Protein AF-A0A370U4N3-F1 (afdb_monomer_lite)

Sequence (397 aa):
MLLFLSELSDEEINVVSDYWQIDDANGDFAYPIGNVSKKHGYTPTRLSNLLSSAPKVGIYELDRCCPSCSNAITFSSRSELKKYINLAPKSLCEECISTILKVCEEEANKKIEALLNDLRDNVDLQEVPYHLKVCLYLLLTKFKEEGAKEYDSKRPVLSGSSWIEDKIYSELCSSLLLINLHEIKTKKLKFYDEFIPRDVDLDLDYLILNGYLSKPKYCESKYKDLFYLKSNSLELFLSQLSNLVYDRKLSIDDIKELKLFISDILVRRLRYIIVSYLERLNIPYDDNKKLNFKIVDMIEKYSLHRCCWLVFKTLKRLEVFLKDKDIPKYKLKHMFLKILNAIEKEKTPKGECDPEIKYESYFEKFICMRLLEKEILNFNYLSLKEIMAVVANKTTG

Structure (mmCIF, N/CA/C/O backbone):
data_AF-A0A370U4N3-F1
#
_entry.id   AF-A0A370U4N3-F1
#
loop_
_atom_site.group_PDB
_atom_site.id
_atom_site.type_symbol
_atom_site.label_atom_id
_atom_site.label_alt_id
_atom_site.label_comp_id
_atom_site.label_asym_id
_atom_site.label_entity_id
_atom_site.label_seq_id
_atom_site.pdbx_PDB_ins_code
_atom_site.Cartn_x
_atom_site.Cartn_y
_atom_site.Cartn_z
_atom_site.occupancy
_atom_site.B_iso_or_equiv
_atom_site.auth_seq_id
_atom_site.auth_comp_id
_atom_site.auth_asym_id
_atom_site.auth_atom_id
_atom_site.pdbx_PDB_model_num
ATOM 1 N N . MET A 1 1 ? 34.048 -8.940 -40.358 1.00 61.62 1 MET A N 1
ATOM 2 C CA . MET A 1 1 ? 35.456 -8.627 -39.981 1.00 61.62 1 MET A CA 1
ATOM 3 C C . MET A 1 1 ? 35.550 -8.388 -38.475 1.00 61.62 1 MET A C 1
ATOM 5 O O . MET A 1 1 ? 34.675 -7.716 -37.942 1.00 61.62 1 MET A O 1
ATOM 9 N N . LEU A 1 2 ? 36.554 -8.934 -37.777 1.00 68.25 2 LEU A N 1
ATOM 10 C CA . LEU A 1 2 ? 36.750 -8.680 -36.339 1.00 68.25 2 LEU A CA 1
ATOM 11 C C . LEU A 1 2 ? 37.484 -7.348 -36.127 1.00 68.25 2 LEU A C 1
ATOM 13 O O . LEU A 1 2 ? 38.441 -7.051 -36.836 1.00 68.25 2 LEU A O 1
ATOM 17 N N . LEU A 1 3 ? 37.034 -6.559 -35.154 1.00 68.88 3 LEU A N 1
ATOM 18 C CA . LEU A 1 3 ? 37.698 -5.340 -34.700 1.00 68.88 3 LEU A CA 1
ATOM 19 C C . LEU A 1 3 ? 38.358 -5.585 -33.349 1.00 68.88 3 LEU A C 1
ATOM 21 O O . LEU A 1 3 ? 37.695 -5.997 -32.394 1.00 68.88 3 LEU A O 1
ATOM 25 N N . PHE A 1 4 ? 39.646 -5.266 -33.267 1.00 72.81 4 PHE A N 1
ATOM 26 C CA . PHE A 1 4 ? 40.416 -5.292 -32.030 1.00 72.81 4 PHE A CA 1
ATOM 27 C C . PHE A 1 4 ? 40.518 -3.864 -31.485 1.00 72.81 4 PHE A C 1
ATOM 29 O O . PHE A 1 4 ? 41.023 -2.976 -32.162 1.00 72.81 4 PHE A O 1
ATOM 36 N N . LEU A 1 5 ? 39.996 -3.630 -30.278 1.00 65.88 5 LEU A N 1
ATOM 37 C CA . LEU A 1 5 ? 39.940 -2.302 -29.643 1.00 65.88 5 LEU A CA 1
ATOM 38 C C . LEU A 1 5 ? 41.138 -1.980 -28.725 1.00 65.88 5 LEU A C 1
ATOM 40 O O . LEU A 1 5 ? 41.105 -1.009 -27.974 1.00 65.88 5 LEU A O 1
ATOM 44 N N . SER A 1 6 ? 42.190 -2.792 -28.759 1.00 71.00 6 SER A N 1
ATOM 45 C CA . SER A 1 6 ? 43.467 -2.587 -28.071 1.00 71.00 6 SER A CA 1
ATOM 46 C C . SER A 1 6 ? 44.590 -2.885 -29.043 1.00 71.00 6 SER A C 1
ATOM 48 O O . SER A 1 6 ? 44.421 -3.673 -29.976 1.00 71.00 6 SER A O 1
ATOM 50 N N . GLU A 1 7 ? 45.739 -2.273 -28.787 1.00 74.12 7 GLU A N 1
ATOM 51 C CA . GLU A 1 7 ? 46.965 -2.539 -29.524 1.00 74.12 7 GLU A CA 1
ATOM 52 C C . GLU A 1 7 ? 47.408 -3.986 -29.274 1.00 74.12 7 GLU A C 1
ATOM 54 O O . GLU A 1 7 ? 47.669 -4.384 -28.140 1.00 74.12 7 GLU A O 1
ATOM 59 N N . LEU A 1 8 ? 47.441 -4.775 -30.346 1.00 80.56 8 LEU A N 1
ATOM 60 C CA . LEU A 1 8 ? 47.917 -6.154 -30.369 1.00 80.56 8 LEU A CA 1
ATOM 61 C C . LEU A 1 8 ? 49.038 -6.245 -31.404 1.00 80.56 8 LEU A C 1
ATOM 63 O O . LEU A 1 8 ? 48.966 -5.606 -32.455 1.00 80.56 8 LEU A O 1
ATOM 67 N N . SER A 1 9 ? 50.059 -7.049 -31.121 1.00 84.62 9 SER A N 1
ATOM 68 C CA . SER A 1 9 ? 51.061 -7.422 -32.126 1.00 84.62 9 SER A CA 1
ATOM 69 C C . SER A 1 9 ? 50.455 -8.320 -33.212 1.00 84.62 9 SER A C 1
ATOM 71 O O . SER A 1 9 ? 49.442 -8.982 -32.986 1.00 84.62 9 SER A O 1
ATOM 73 N N . ASP A 1 10 ? 51.097 -8.410 -34.380 1.00 81.88 10 ASP A N 1
ATOM 74 C CA . ASP A 1 10 ? 50.630 -9.263 -35.488 1.00 81.88 10 ASP A CA 1
ATOM 75 C C . ASP A 1 10 ? 50.464 -10.739 -35.074 1.00 81.88 10 ASP A C 1
ATOM 77 O O . ASP A 1 10 ? 49.532 -11.423 -35.501 1.00 81.88 10 ASP A O 1
ATOM 81 N N . GLU A 1 11 ? 51.339 -11.239 -34.197 1.00 82.31 11 GLU A N 1
ATOM 82 C CA . GLU A 1 11 ? 51.240 -12.594 -33.641 1.00 82.31 11 GLU A CA 1
ATOM 83 C C . GLU A 1 11 ? 49.998 -12.753 -32.751 1.00 82.31 11 GLU A C 1
ATOM 85 O O . GLU A 1 11 ? 49.256 -13.731 -32.870 1.00 82.31 11 GLU A O 1
ATOM 90 N N . GLU A 1 12 ? 49.722 -11.768 -31.896 1.00 84.12 12 GLU A N 1
ATOM 91 C CA . GLU A 1 12 ? 48.552 -11.767 -31.017 1.00 84.12 12 GLU A CA 1
ATOM 92 C C . GLU A 1 12 ? 47.247 -11.613 -31.802 1.00 84.12 12 GLU A C 1
ATOM 94 O O . GLU A 1 12 ? 46.267 -12.284 -31.480 1.00 84.12 12 GLU A O 1
ATOM 99 N N . ILE A 1 13 ? 47.236 -10.807 -32.870 1.00 82.94 13 ILE A N 1
ATOM 100 C CA . ILE A 1 13 ? 46.085 -10.663 -33.771 1.00 82.94 13 ILE A CA 1
ATOM 101 C C . ILE A 1 13 ? 45.703 -12.018 -34.368 1.00 82.94 13 ILE A C 1
ATOM 103 O O . ILE A 1 13 ? 44.521 -12.363 -34.380 1.00 82.94 13 ILE A O 1
ATOM 107 N N . ASN A 1 14 ? 46.673 -12.818 -34.816 1.00 85.00 14 ASN A N 1
ATOM 108 C CA . ASN A 1 14 ? 46.410 -14.143 -35.385 1.00 85.00 14 ASN A CA 1
ATOM 109 C C . ASN A 1 14 ? 45.827 -15.115 -34.348 1.00 85.00 14 ASN A C 1
ATOM 111 O O . ASN A 1 14 ? 44.855 -15.823 -34.626 1.00 85.00 14 ASN A O 1
ATOM 115 N N . VAL A 1 15 ? 46.380 -15.113 -33.131 1.00 86.94 15 VAL A N 1
ATOM 116 C CA . VAL A 1 15 ? 45.912 -15.963 -32.024 1.00 86.94 15 VAL A CA 1
ATOM 117 C C . VAL A 1 15 ? 44.484 -15.593 -31.617 1.00 86.94 15 VAL A C 1
ATOM 119 O O . VAL A 1 15 ? 43.627 -16.467 -31.464 1.00 86.94 15 VAL A O 1
ATOM 122 N N . VAL A 1 16 ? 44.214 -14.296 -31.452 1.00 85.06 16 VAL A N 1
ATOM 123 C CA . VAL A 1 16 ? 42.899 -13.780 -31.056 1.00 85.06 16 VAL A CA 1
ATOM 124 C C . VAL A 1 16 ? 41.886 -13.973 -32.193 1.00 85.06 16 VAL A C 1
ATOM 126 O O . VAL A 1 16 ? 40.759 -14.382 -31.923 1.00 85.06 16 VAL A O 1
ATOM 129 N N . SER A 1 17 ? 42.273 -13.794 -33.459 1.00 84.19 17 SER A N 1
ATOM 130 C CA . SER A 1 17 ? 41.400 -14.040 -34.620 1.00 84.19 17 SER A CA 1
ATOM 131 C C . SER A 1 17 ? 40.931 -15.492 -34.693 1.00 84.19 17 SER A C 1
ATOM 133 O O . SER A 1 17 ? 39.730 -15.738 -34.779 1.00 84.19 17 SER A O 1
ATOM 135 N N . ASP A 1 18 ? 41.845 -16.460 -34.565 1.00 85.88 18 ASP A N 1
ATOM 136 C CA . ASP A 1 18 ? 41.484 -17.883 -34.502 1.00 85.88 18 ASP A CA 1
ATOM 137 C C . ASP A 1 18 ? 40.620 -18.196 -33.272 1.00 85.88 18 ASP A C 1
ATOM 139 O O . ASP A 1 18 ? 39.724 -19.041 -33.315 1.00 85.88 18 ASP A O 1
ATOM 143 N N . TYR A 1 19 ? 40.858 -17.508 -32.151 1.00 86.12 19 TYR A N 1
ATOM 144 C CA . TYR A 1 19 ? 40.015 -17.650 -30.971 1.00 86.12 19 TYR A CA 1
ATOM 145 C C . TYR A 1 19 ? 38.609 -17.054 -31.161 1.00 86.12 19 TYR A C 1
ATOM 147 O O . TYR A 1 19 ? 37.674 -17.528 -30.531 1.00 86.12 19 TYR A O 1
ATOM 155 N N . TRP A 1 20 ? 38.384 -16.060 -32.003 1.00 83.50 20 TRP A N 1
ATOM 156 C CA . TRP A 1 20 ? 37.038 -15.501 -32.194 1.00 83.50 20 TRP A CA 1
ATOM 157 C C . TRP A 1 20 ? 36.358 -15.967 -33.482 1.00 83.50 20 TRP A C 1
ATOM 159 O O . TRP A 1 20 ? 35.210 -15.602 -33.724 1.00 83.50 20 TRP A O 1
ATOM 169 N N . GLN A 1 21 ? 37.026 -16.812 -34.270 1.00 85.38 21 GLN A N 1
ATOM 170 C CA . GLN A 1 21 ? 36.494 -17.333 -35.520 1.00 85.38 21 GLN A CA 1
ATOM 171 C C . GLN A 1 21 ? 35.239 -18.186 -35.299 1.00 85.38 21 GLN A C 1
ATOM 173 O O . GLN A 1 21 ? 35.219 -19.109 -34.478 1.00 85.38 21 GLN A O 1
ATOM 178 N N . ILE A 1 22 ? 34.208 -17.884 -36.082 1.00 80.12 22 ILE A N 1
ATOM 179 C CA . ILE A 1 22 ? 32.939 -18.609 -36.134 1.00 80.12 22 ILE A CA 1
ATOM 180 C C . ILE A 1 22 ? 32.950 -19.488 -37.387 1.00 80.12 22 ILE A C 1
ATOM 182 O O . ILE A 1 22 ? 33.428 -19.072 -38.440 1.00 80.12 22 ILE A O 1
ATOM 186 N N . ASP A 1 23 ? 32.467 -20.715 -37.246 1.00 81.62 23 ASP A N 1
ATOM 187 C CA . ASP A 1 23 ? 32.160 -21.622 -38.342 1.00 81.62 23 ASP A CA 1
ATOM 188 C C . ASP A 1 23 ? 30.733 -21.344 -38.826 1.00 81.62 23 ASP A C 1
ATOM 190 O O . ASP A 1 23 ? 29.752 -21.700 -38.162 1.00 81.62 23 ASP A O 1
ATOM 194 N N . ASP A 1 24 ? 30.624 -20.702 -39.988 1.00 70.12 24 ASP A N 1
ATOM 195 C CA . ASP A 1 24 ? 29.347 -20.307 -40.587 1.00 70.12 24 ASP A CA 1
ATOM 196 C C . ASP A 1 24 ? 28.431 -21.504 -40.903 1.00 70.12 24 ASP A C 1
ATOM 198 O O . ASP A 1 24 ? 27.217 -21.330 -40.989 1.00 70.12 24 ASP A O 1
ATOM 202 N N . ALA A 1 25 ? 28.970 -22.725 -41.037 1.00 74.50 25 ALA A N 1
ATOM 203 C CA . ALA A 1 25 ? 28.167 -23.918 -41.312 1.00 74.50 25 ALA A CA 1
ATOM 204 C C . ALA A 1 25 ? 27.385 -24.409 -40.082 1.00 74.50 25 ALA A C 1
ATOM 206 O O . ALA A 1 25 ? 26.299 -24.969 -40.222 1.00 74.50 25 ALA A O 1
ATOM 207 N N . ASN A 1 26 ? 27.935 -24.197 -38.882 1.00 76.25 26 ASN A N 1
ATOM 208 C CA . ASN A 1 26 ? 27.411 -24.748 -37.629 1.00 76.25 26 ASN A CA 1
ATOM 209 C C . ASN A 1 26 ? 26.977 -23.668 -36.621 1.00 76.25 26 ASN A C 1
ATOM 211 O O . ASN A 1 26 ? 26.389 -23.998 -35.591 1.00 76.25 26 ASN A O 1
ATOM 215 N N . GLY A 1 27 ? 27.270 -22.389 -36.891 1.00 70.25 27 GLY A N 1
ATOM 216 C CA . GLY A 1 27 ? 26.940 -21.266 -36.007 1.00 70.25 27 GLY A CA 1
ATOM 217 C C . GLY A 1 27 ? 27.689 -21.289 -34.668 1.00 70.25 27 GLY A C 1
ATOM 218 O O . GLY A 1 27 ? 27.223 -20.712 -33.685 1.00 70.25 27 GLY A O 1
ATOM 219 N N . ASP A 1 28 ? 28.832 -21.977 -34.601 1.00 80.44 28 ASP A N 1
ATOM 220 C CA . ASP A 1 28 ? 29.646 -22.121 -33.388 1.00 80.44 28 ASP A CA 1
ATOM 221 C C . ASP A 1 28 ? 31.098 -21.706 -33.636 1.00 80.44 28 ASP A C 1
ATOM 223 O O . ASP A 1 28 ? 31.507 -21.460 -34.765 1.00 80.44 28 ASP A O 1
ATOM 227 N N . PHE A 1 29 ? 31.904 -21.613 -32.583 1.00 85.38 29 PHE A N 1
ATOM 228 C CA . PHE A 1 29 ? 33.314 -21.255 -32.720 1.00 85.38 29 PHE A CA 1
ATOM 229 C C . PHE A 1 29 ? 34.104 -22.357 -33.427 1.00 85.38 29 PHE A C 1
ATOM 231 O O . PHE A 1 29 ? 34.101 -23.506 -32.984 1.00 85.38 29 PHE A O 1
ATOM 238 N N . ALA A 1 30 ? 34.859 -21.981 -34.461 1.00 86.06 30 ALA A N 1
ATOM 239 C CA . ALA A 1 30 ? 35.628 -22.908 -35.292 1.00 86.06 30 ALA A CA 1
ATOM 240 C C . ALA A 1 30 ? 36.674 -23.700 -34.487 1.00 86.06 30 ALA A C 1
ATOM 242 O O . ALA A 1 30 ? 36.975 -24.853 -34.801 1.00 86.06 30 ALA A O 1
ATOM 243 N N . TYR A 1 31 ? 37.212 -23.101 -33.416 1.00 86.06 31 TYR A N 1
ATOM 244 C CA . TYR A 1 31 ? 38.231 -23.732 -32.580 1.00 86.06 31 TYR A CA 1
ATOM 245 C C . TYR A 1 31 ? 37.918 -23.634 -31.081 1.00 86.06 31 TYR A C 1
ATOM 247 O O . TYR A 1 31 ? 37.642 -22.543 -30.569 1.00 86.06 31 TYR A O 1
ATOM 255 N N . PRO A 1 32 ? 38.047 -24.728 -30.307 1.00 85.44 32 PRO A N 1
ATOM 256 C CA . PRO A 1 32 ? 38.106 -24.654 -28.851 1.00 85.44 32 PRO A CA 1
ATOM 257 C C . PRO A 1 32 ? 39.436 -24.039 -28.387 1.00 85.44 32 PRO A C 1
ATOM 259 O O . PRO A 1 32 ? 40.455 -24.137 -29.074 1.00 85.44 32 PRO A O 1
ATOM 262 N N . ILE A 1 33 ? 39.458 -23.468 -27.177 1.00 84.19 33 ILE A N 1
ATOM 263 C CA . ILE A 1 33 ? 40.640 -22.781 -26.617 1.00 84.19 33 ILE A CA 1
ATOM 264 C C . ILE A 1 33 ? 41.907 -23.657 -26.613 1.00 84.19 33 ILE A C 1
ATOM 266 O O . ILE A 1 33 ? 43.003 -23.178 -26.899 1.00 84.19 33 ILE A O 1
ATOM 270 N N . GLY A 1 34 ? 41.757 -24.964 -26.369 1.00 83.75 34 GLY A N 1
ATOM 271 C CA . GLY A 1 34 ? 42.868 -25.918 -26.381 1.00 83.75 34 GLY A CA 1
ATOM 272 C C . GLY A 1 34 ? 43.484 -26.132 -27.767 1.00 83.75 34 GLY A C 1
ATOM 273 O O . GLY A 1 34 ? 44.684 -26.379 -27.866 1.00 83.75 34 GLY A O 1
ATOM 274 N N . ASN A 1 35 ? 42.699 -25.994 -28.838 1.00 88.19 35 ASN A N 1
ATOM 275 C CA . ASN A 1 35 ? 43.209 -26.111 -30.205 1.00 88.19 35 ASN A CA 1
ATOM 276 C C . ASN A 1 35 ? 43.941 -24.837 -30.628 1.00 88.19 35 ASN A C 1
ATOM 278 O O . ASN A 1 35 ? 44.992 -24.936 -31.252 1.00 88.19 35 ASN A O 1
ATOM 282 N N . VAL A 1 36 ? 43.450 -23.664 -30.218 1.00 88.12 36 VAL A N 1
ATOM 283 C CA . VAL A 1 36 ? 44.140 -22.380 -30.436 1.00 88.12 36 VAL A CA 1
ATOM 284 C C . VAL A 1 36 ? 45.500 -22.374 -29.728 1.00 88.12 36 VAL A C 1
ATOM 286 O O . VAL A 1 36 ? 46.516 -22.064 -30.344 1.00 88.12 36 VAL A O 1
ATOM 289 N N . SER A 1 37 ? 45.538 -22.808 -28.462 1.00 86.88 37 SER A N 1
ATOM 290 C CA . SER A 1 37 ? 46.775 -22.943 -27.676 1.00 86.88 37 SER A CA 1
ATOM 291 C C . SER A 1 37 ? 47.803 -23.848 -28.363 1.00 86.88 37 SER A C 1
ATOM 293 O O . SER A 1 37 ? 48.967 -23.467 -28.476 1.00 86.88 37 SER A O 1
ATOM 295 N N . LYS A 1 38 ? 47.379 -25.008 -28.883 1.00 87.81 38 LYS A N 1
ATOM 296 C CA . LYS A 1 38 ? 48.261 -25.931 -29.615 1.00 87.81 38 LYS A CA 1
ATOM 297 C C . LYS A 1 38 ? 48.735 -25.366 -30.954 1.00 87.81 38 LYS A C 1
ATOM 299 O O . LYS A 1 38 ? 49.909 -25.513 -31.273 1.00 87.81 38 LYS A O 1
ATOM 304 N N . LYS A 1 39 ? 47.840 -24.731 -31.719 1.00 88.69 39 LYS A N 1
ATOM 305 C CA . LYS A 1 39 ? 48.126 -24.182 -33.055 1.00 88.69 39 LYS A CA 1
ATOM 306 C C . LYS A 1 39 ? 49.187 -23.082 -33.007 1.00 88.69 39 LYS A C 1
ATOM 308 O O . LYS A 1 39 ? 50.064 -23.060 -33.860 1.00 88.69 39 LYS A O 1
ATOM 313 N N . HIS A 1 40 ? 49.131 -22.225 -31.988 1.00 88.12 40 HIS A N 1
ATOM 314 C CA . HIS A 1 40 ? 50.031 -21.074 -31.840 1.00 88.12 40 HIS A CA 1
ATOM 315 C C . HIS A 1 40 ? 51.150 -21.275 -30.812 1.00 88.12 40 HIS A C 1
ATOM 317 O O . HIS A 1 40 ? 51.895 -20.346 -30.522 1.00 88.12 40 HIS A O 1
ATOM 323 N N . GLY A 1 41 ? 51.269 -22.463 -30.211 1.00 86.06 41 GLY A N 1
ATOM 324 C CA . GLY A 1 41 ? 52.308 -22.745 -29.213 1.00 86.06 41 GLY A CA 1
ATOM 325 C C . GLY A 1 41 ? 52.173 -21.953 -27.902 1.00 86.06 41 GLY A C 1
ATOM 326 O O . GLY A 1 41 ? 53.157 -21.767 -27.187 1.00 86.06 41 GLY A O 1
ATOM 327 N N . TYR A 1 42 ? 50.971 -21.485 -27.559 1.00 85.38 42 TYR A N 1
ATOM 328 C CA . TYR A 1 42 ? 50.720 -20.772 -26.304 1.00 85.38 42 TYR A CA 1
ATOM 329 C C . TYR A 1 42 ? 50.517 -21.748 -25.148 1.00 85.38 42 TYR A C 1
ATOM 331 O O . TYR A 1 42 ? 49.773 -22.722 -25.266 1.00 85.38 42 TYR A O 1
ATOM 339 N N . THR A 1 43 ? 51.077 -21.441 -23.976 1.00 85.75 43 THR A N 1
ATOM 340 C CA . THR A 1 43 ? 50.664 -22.117 -22.740 1.00 85.75 43 THR A CA 1
ATOM 341 C C . THR A 1 43 ? 49.245 -21.678 -22.349 1.00 85.75 43 THR A C 1
ATOM 343 O O . THR A 1 43 ? 48.869 -20.533 -22.622 1.00 85.75 43 THR A O 1
ATOM 346 N N . PRO A 1 44 ? 48.451 -22.530 -21.669 1.00 81.38 44 PRO A N 1
ATOM 347 C CA . PRO A 1 44 ? 47.096 -22.170 -21.243 1.00 81.38 44 PRO A CA 1
ATOM 348 C C . PRO A 1 44 ? 47.038 -20.869 -20.432 1.00 81.38 44 PRO A C 1
ATOM 350 O O . PRO A 1 44 ? 46.165 -20.038 -20.660 1.00 81.38 44 PRO A O 1
ATOM 353 N N . THR A 1 45 ? 48.006 -20.648 -19.539 1.00 82.19 45 THR A N 1
ATOM 354 C CA . THR A 1 45 ? 48.102 -19.429 -18.722 1.00 82.19 45 THR A CA 1
ATOM 355 C C . THR A 1 45 ? 48.404 -18.193 -19.567 1.00 82.19 45 THR A C 1
ATOM 357 O O . THR A 1 45 ? 47.781 -17.155 -19.374 1.00 82.19 45 THR A O 1
ATOM 360 N N . ARG A 1 46 ? 49.323 -18.296 -20.538 1.00 82.69 46 ARG A N 1
ATOM 361 C CA . ARG A 1 46 ? 49.674 -17.175 -21.421 1.00 82.69 46 ARG A CA 1
ATOM 362 C C . ARG A 1 46 ? 48.518 -16.815 -22.350 1.00 82.69 46 ARG A C 1
ATOM 364 O O . ARG A 1 46 ? 48.263 -15.635 -22.551 1.00 82.69 46 ARG A O 1
ATOM 371 N N . LEU A 1 47 ? 47.795 -17.815 -22.860 1.00 83.31 47 LEU A N 1
ATOM 372 C CA . LEU A 1 47 ? 46.599 -17.596 -23.672 1.00 83.31 47 LEU A CA 1
ATOM 373 C C . LEU A 1 47 ? 45.470 -16.984 -22.841 1.00 83.31 47 LEU A C 1
ATOM 375 O O . LEU A 1 47 ? 44.849 -16.029 -23.281 1.00 83.31 47 LEU A O 1
ATOM 379 N N . SER A 1 48 ? 45.233 -17.484 -21.626 1.00 81.12 48 SER A N 1
ATOM 380 C CA . SER A 1 48 ? 44.229 -16.913 -20.723 1.00 81.12 48 SER A CA 1
ATOM 381 C C . SER A 1 48 ? 44.541 -15.458 -20.388 1.00 81.12 48 SER A C 1
ATOM 383 O O . SER A 1 48 ? 43.639 -14.629 -20.432 1.00 81.12 48 SER A O 1
ATOM 385 N N . ASN A 1 49 ? 45.802 -15.132 -20.091 1.00 82.75 49 ASN A N 1
ATOM 386 C CA . ASN A 1 49 ? 46.220 -13.759 -19.819 1.00 82.75 49 ASN A CA 1
ATOM 387 C C . ASN A 1 49 ? 46.031 -12.875 -21.050 1.00 82.75 49 ASN A C 1
ATOM 389 O O . ASN A 1 49 ? 45.401 -11.835 -20.916 1.00 82.75 49 ASN A O 1
ATOM 393 N N . LEU A 1 50 ? 46.476 -13.327 -22.230 1.00 82.75 50 LEU A N 1
ATOM 394 C CA . LEU A 1 50 ? 46.278 -12.609 -23.490 1.00 82.75 50 LEU A CA 1
ATOM 395 C C . LEU A 1 50 ? 44.794 -12.351 -23.757 1.00 82.75 50 LEU A C 1
ATOM 397 O O . LEU A 1 50 ? 44.431 -11.234 -24.071 1.00 82.75 50 LEU A O 1
ATOM 401 N N . LEU A 1 51 ? 43.923 -13.348 -23.596 1.00 79.06 51 LEU A N 1
ATOM 402 C CA . LEU A 1 51 ? 42.481 -13.197 -23.815 1.00 79.06 51 LEU A CA 1
ATOM 403 C C . LEU A 1 51 ? 41.792 -12.338 -22.744 1.00 79.06 51 LEU A C 1
ATOM 405 O O . LEU A 1 51 ? 40.754 -11.750 -23.026 1.00 79.06 51 LEU A O 1
ATOM 409 N N . SER A 1 52 ? 42.354 -12.266 -21.535 1.00 74.31 52 SER A N 1
ATOM 410 C CA . SER A 1 52 ? 41.859 -11.402 -20.453 1.00 74.31 52 SER A CA 1
ATOM 411 C C . SER A 1 52 ? 42.320 -9.951 -20.616 1.00 74.31 52 SER A C 1
ATOM 413 O O . SER A 1 52 ? 41.633 -9.042 -20.160 1.00 74.31 52 SER A O 1
ATOM 415 N N . SER A 1 53 ? 43.491 -9.736 -21.227 1.00 69.69 53 SER A N 1
ATOM 416 C CA . SER A 1 53 ? 44.060 -8.415 -21.516 1.00 69.69 53 SER A CA 1
ATOM 417 C C . SER A 1 53 ? 43.686 -7.883 -22.900 1.00 69.69 53 SER A C 1
ATOM 419 O O . SER A 1 53 ? 43.776 -6.681 -23.130 1.00 69.69 53 SER A O 1
ATOM 421 N N . ALA A 1 54 ? 43.305 -8.763 -23.825 1.00 62.66 54 ALA A N 1
ATOM 422 C CA . ALA A 1 54 ? 42.859 -8.416 -25.162 1.00 62.66 54 ALA A CA 1
ATOM 423 C C . ALA A 1 54 ? 41.496 -7.704 -25.106 1.00 62.66 54 ALA A C 1
ATOM 425 O O . ALA A 1 54 ? 40.663 -7.994 -24.242 1.00 62.66 54 ALA A O 1
ATOM 426 N N . PRO A 1 55 ? 41.246 -6.778 -26.041 1.00 56.00 55 PRO A N 1
ATOM 427 C CA . PRO A 1 55 ? 40.037 -5.982 -26.066 1.00 56.00 55 PRO A CA 1
ATOM 428 C C . PRO A 1 55 ? 38.833 -6.866 -26.327 1.00 56.00 55 PRO A C 1
ATOM 430 O O . PRO A 1 55 ? 38.874 -7.804 -27.125 1.00 56.00 55 PRO A O 1
ATOM 433 N N . LYS A 1 56 ? 37.719 -6.425 -25.754 1.00 62.84 56 LYS A N 1
ATOM 434 C CA . LYS A 1 56 ? 36.400 -6.497 -26.370 1.00 62.84 56 LYS A CA 1
ATOM 435 C C . LYS A 1 56 ? 36.489 -6.616 -27.902 1.00 62.84 56 LYS A C 1
ATOM 437 O O . LYS A 1 56 ? 36.959 -5.691 -28.565 1.00 62.84 56 LYS A O 1
ATOM 442 N N . VAL A 1 57 ? 36.040 -7.736 -28.460 1.00 67.06 57 VAL A N 1
ATOM 443 C CA . VAL A 1 57 ? 36.050 -7.925 -29.915 1.00 67.06 57 VAL A CA 1
ATOM 444 C C . VAL A 1 57 ? 34.778 -7.333 -30.494 1.00 67.06 57 VAL A C 1
ATOM 446 O O . VAL A 1 57 ? 33.678 -7.647 -30.038 1.00 67.06 57 VAL A O 1
ATOM 449 N N . GLY A 1 58 ? 34.937 -6.442 -31.470 1.00 62.88 58 GLY A N 1
ATOM 450 C CA . GLY A 1 58 ? 33.833 -5.915 -32.262 1.00 62.88 58 GLY A CA 1
ATOM 451 C C . GLY A 1 58 ? 33.606 -6.741 -33.525 1.00 62.88 58 GLY A C 1
ATOM 452 O O . GLY A 1 58 ? 34.554 -7.303 -34.072 1.00 62.88 58 GLY A O 1
ATOM 453 N N . ILE A 1 59 ? 32.374 -6.792 -34.030 1.00 64.56 59 ILE A N 1
ATOM 454 C CA . ILE A 1 59 ? 32.102 -7.292 -35.386 1.00 64.56 59 ILE A CA 1
ATOM 455 C C . ILE A 1 59 ? 31.811 -6.097 -36.295 1.00 64.56 59 ILE A C 1
ATOM 457 O O . ILE A 1 59 ? 30.846 -5.371 -36.081 1.00 64.56 59 ILE A O 1
ATOM 461 N N . TYR A 1 60 ? 32.650 -5.906 -37.312 1.00 51.88 60 TYR A N 1
ATOM 462 C CA . TYR A 1 60 ? 32.453 -4.966 -38.414 1.00 51.88 60 TYR A CA 1
ATOM 463 C C . TYR A 1 60 ? 31.992 -5.742 -39.645 1.00 51.88 60 TYR A C 1
ATOM 465 O O . TYR A 1 60 ? 32.766 -6.109 -40.530 1.00 51.88 60 TYR A O 1
ATOM 473 N N . GLU A 1 61 ? 30.718 -6.088 -39.637 1.00 57.38 61 GLU A N 1
ATOM 474 C CA . GLU A 1 61 ? 29.937 -6.436 -40.818 1.00 57.38 61 GLU A CA 1
ATOM 475 C C . GLU A 1 61 ? 28.737 -5.494 -40.776 1.00 57.38 61 GLU A C 1
ATOM 477 O O . GLU A 1 61 ? 28.154 -5.321 -39.708 1.00 57.38 61 GLU A O 1
ATOM 482 N N . LEU A 1 62 ? 28.403 -4.841 -41.895 1.00 49.28 62 LEU A N 1
ATOM 483 C CA . LEU A 1 62 ? 27.336 -3.826 -41.960 1.00 49.28 62 LEU A CA 1
ATOM 484 C C . LEU A 1 62 ? 25.995 -4.349 -41.410 1.00 49.28 62 LEU A C 1
ATOM 486 O O . LEU A 1 62 ? 25.250 -3.590 -40.797 1.00 49.28 62 LEU A O 1
ATOM 490 N N . ASP A 1 63 ? 25.750 -5.657 -41.527 1.00 53.47 63 ASP A N 1
ATOM 491 C CA . ASP A 1 63 ? 24.554 -6.342 -41.020 1.00 53.47 63 ASP A CA 1
ATOM 492 C C . ASP A 1 63 ? 24.602 -6.659 -39.508 1.00 53.47 63 ASP A C 1
ATOM 494 O O . ASP A 1 63 ? 23.634 -7.172 -38.945 1.00 53.47 63 ASP A O 1
ATOM 498 N N . ARG A 1 64 ? 25.731 -6.386 -38.836 1.00 59.25 64 ARG A N 1
ATOM 499 C CA . ARG A 1 64 ? 26.004 -6.723 -37.424 1.00 59.25 64 ARG A CA 1
ATOM 500 C C . ARG A 1 64 ? 26.469 -5.535 -36.570 1.00 59.25 64 ARG A C 1
ATOM 502 O O . ARG A 1 64 ? 26.712 -5.728 -35.378 1.00 59.25 64 ARG A O 1
ATOM 509 N N . CYS A 1 65 ? 26.573 -4.332 -37.138 1.00 66.06 65 CYS A N 1
ATOM 510 C CA . CYS A 1 65 ? 26.733 -3.090 -36.377 1.00 66.06 65 CYS A CA 1
ATOM 511 C C . CYS A 1 65 ? 25.425 -2.698 -35.673 1.00 66.06 65 CYS A C 1
ATOM 513 O O . CYS A 1 65 ? 24.342 -3.161 -36.033 1.00 66.06 65 CYS A O 1
ATOM 515 N N . CYS A 1 66 ? 25.515 -1.799 -34.687 1.00 72.31 66 CYS A N 1
ATOM 516 C CA . CYS A 1 66 ? 24.324 -1.215 -34.081 1.00 72.31 66 CYS A CA 1
ATOM 517 C C . CYS A 1 66 ? 23.487 -0.529 -35.178 1.00 72.31 66 CYS A C 1
ATOM 519 O O . CYS A 1 66 ? 23.993 0.392 -35.825 1.00 72.31 66 CYS A O 1
ATOM 521 N N . PRO A 1 67 ? 22.212 -0.906 -35.377 1.00 71.25 67 PRO A N 1
ATOM 522 C CA . PRO A 1 67 ? 21.386 -0.359 -36.456 1.00 71.25 67 PRO A CA 1
ATOM 523 C C . PRO A 1 67 ? 21.090 1.140 -36.290 1.00 71.25 67 PRO A C 1
ATOM 525 O O . PRO A 1 67 ? 20.705 1.792 -37.252 1.00 71.25 67 PRO A O 1
ATOM 528 N N . SER A 1 68 ? 21.254 1.685 -35.078 1.00 77.06 68 SER A N 1
ATOM 529 C CA . SER A 1 68 ? 20.963 3.088 -34.767 1.00 77.06 68 SER A CA 1
ATOM 530 C C . SER A 1 68 ? 22.170 4.006 -34.987 1.00 77.06 68 SER A C 1
ATOM 532 O O . SER A 1 68 ? 22.038 5.040 -35.635 1.00 77.06 68 SER A O 1
ATOM 534 N N . CYS A 1 69 ? 23.352 3.643 -34.479 1.00 79.19 69 CYS A N 1
ATOM 535 C CA . CYS A 1 69 ? 24.543 4.502 -34.539 1.00 79.19 69 CYS A CA 1
ATOM 536 C C . CYS A 1 69 ? 25.641 3.991 -35.479 1.00 79.19 69 CYS A C 1
ATOM 538 O O . CYS A 1 69 ? 26.660 4.653 -35.629 1.00 79.19 69 CYS A O 1
ATOM 540 N N . SER A 1 70 ? 25.462 2.818 -36.097 1.00 74.31 70 SER A N 1
ATOM 541 C CA . SER A 1 70 ? 26.470 2.135 -36.927 1.00 74.31 70 SER A CA 1
ATOM 542 C C . SER A 1 70 ? 27.785 1.793 -36.208 1.00 74.31 70 SER A C 1
ATOM 544 O O . SER A 1 70 ? 28.720 1.305 -36.844 1.00 74.31 70 SER A O 1
ATOM 546 N N . ASN A 1 71 ? 27.862 1.986 -34.885 1.00 74.19 71 ASN A N 1
ATOM 547 C CA . ASN A 1 71 ? 29.018 1.577 -34.092 1.00 74.19 71 ASN A CA 1
ATOM 548 C C . ASN A 1 71 ? 29.103 0.049 -34.026 1.00 74.19 71 ASN A C 1
ATOM 550 O O . ASN A 1 71 ? 28.086 -0.652 -33.961 1.00 74.19 71 ASN A O 1
ATOM 554 N N . ALA A 1 72 ? 30.331 -0.463 -33.993 1.00 72.62 72 ALA A N 1
ATOM 555 C CA . ALA A 1 72 ? 30.582 -1.879 -33.784 1.00 72.62 72 ALA A CA 1
ATOM 556 C C . ALA A 1 72 ? 30.073 -2.311 -32.401 1.00 72.62 72 ALA A C 1
ATOM 558 O O . ALA A 1 72 ? 30.353 -1.664 -31.389 1.00 72.62 72 ALA A O 1
ATOM 559 N N . ILE A 1 73 ? 29.337 -3.419 -32.353 1.00 71.81 73 ILE A N 1
ATOM 560 C CA . ILE A 1 73 ? 28.906 -4.026 -31.092 1.00 71.81 73 ILE A CA 1
ATOM 561 C C . ILE A 1 73 ? 30.061 -4.858 -30.565 1.00 71.81 73 ILE A C 1
ATOM 563 O O . ILE A 1 73 ? 30.684 -5.608 -31.317 1.00 71.81 73 ILE A O 1
ATOM 567 N N . THR A 1 74 ? 30.355 -4.691 -29.280 1.00 74.25 74 THR A N 1
ATOM 568 C CA . THR A 1 74 ? 31.536 -5.262 -28.644 1.00 74.25 74 THR A CA 1
ATOM 569 C C . THR A 1 74 ? 31.166 -6.383 -27.686 1.00 74.25 74 THR A C 1
ATOM 571 O O . THR A 1 74 ? 30.190 -6.267 -26.951 1.00 74.25 74 THR A O 1
ATOM 574 N N . PHE A 1 75 ? 31.958 -7.455 -27.676 1.00 75.38 75 PHE A N 1
ATOM 575 C CA . PHE A 1 75 ? 31.712 -8.637 -26.850 1.00 75.38 75 PHE A CA 1
ATOM 576 C C . PHE A 1 75 ? 32.904 -8.913 -25.940 1.00 75.38 75 PHE A C 1
ATOM 578 O O . PHE A 1 75 ? 34.052 -8.900 -26.389 1.00 75.38 75 PHE A O 1
ATOM 585 N N . SER A 1 76 ? 32.626 -9.187 -24.666 1.00 74.56 76 SER A N 1
ATOM 586 C CA . SER A 1 76 ? 33.650 -9.499 -23.660 1.00 74.56 76 SER A CA 1
ATOM 587 C C . SER A 1 76 ? 33.832 -11.009 -23.483 1.00 74.56 76 SER A C 1
ATOM 589 O O . SER A 1 76 ? 34.823 -11.458 -22.911 1.00 74.56 76 SER A O 1
ATOM 591 N N . SER A 1 77 ? 32.895 -11.821 -23.990 1.00 78.00 77 SER A N 1
ATOM 592 C CA . SER A 1 77 ? 32.973 -13.280 -23.928 1.00 78.00 77 SER A CA 1
ATOM 593 C C . SER A 1 77 ? 32.389 -13.979 -25.162 1.00 78.00 77 SER A C 1
ATOM 595 O O . SER A 1 77 ? 31.465 -13.495 -25.816 1.00 78.00 77 SER A O 1
ATOM 597 N N . ARG A 1 78 ? 32.902 -15.181 -25.462 1.00 80.38 78 ARG A N 1
ATOM 598 C CA . ARG A 1 78 ? 32.347 -16.071 -26.500 1.00 80.38 78 ARG A CA 1
ATOM 599 C C . ARG A 1 78 ? 30.875 -16.416 -26.235 1.00 80.38 78 ARG A C 1
ATOM 601 O O . ARG A 1 78 ? 30.101 -16.579 -27.172 1.00 80.38 78 ARG A O 1
ATOM 608 N N . SER A 1 79 ? 30.476 -16.499 -24.966 1.00 78.69 79 SER A N 1
ATOM 609 C CA . SER A 1 79 ? 29.089 -16.748 -24.562 1.00 78.69 79 SER A CA 1
ATOM 610 C C . SER A 1 79 ? 28.158 -15.588 -24.920 1.00 78.69 79 SER A C 1
ATOM 612 O O . SER A 1 79 ? 27.054 -15.835 -25.397 1.00 78.69 79 SER A O 1
ATOM 614 N N . GLU A 1 80 ? 28.588 -14.339 -24.713 1.00 74.06 80 GLU A N 1
ATOM 615 C CA . GLU A 1 80 ? 27.846 -13.142 -25.145 1.00 74.06 80 GLU A CA 1
ATOM 616 C C . GLU A 1 80 ? 27.694 -13.105 -26.663 1.00 74.06 80 GLU A C 1
ATOM 618 O O . GLU A 1 80 ? 26.582 -12.957 -27.164 1.00 74.06 80 GLU A O 1
ATOM 623 N N . LEU A 1 81 ? 28.790 -13.326 -27.392 1.00 77.62 81 LEU A N 1
ATOM 624 C CA . LEU A 1 81 ? 28.760 -13.334 -28.850 1.00 77.62 81 LEU A CA 1
ATOM 625 C C . LEU A 1 81 ? 27.860 -14.454 -29.401 1.00 77.62 81 LEU A C 1
ATOM 627 O O . LEU A 1 81 ? 27.060 -14.221 -30.300 1.00 77.62 81 LEU A O 1
ATOM 631 N N . LYS A 1 82 ? 27.922 -15.661 -28.829 1.00 76.19 82 LYS A N 1
ATOM 632 C CA . LYS A 1 82 ? 27.061 -16.783 -29.236 1.00 76.19 82 LYS A CA 1
ATOM 633 C C . LYS A 1 82 ? 25.582 -16.508 -28.969 1.00 76.19 82 LYS A C 1
ATOM 635 O O . LYS A 1 82 ? 24.743 -16.850 -29.795 1.00 76.19 82 LYS A O 1
ATOM 640 N N . LYS A 1 83 ? 25.251 -15.869 -27.841 1.00 72.31 83 LYS A N 1
ATOM 641 C CA . LYS A 1 83 ? 23.882 -15.395 -27.580 1.00 72.31 83 LYS A CA 1
ATOM 642 C C . LYS A 1 83 ? 23.446 -14.396 -28.645 1.00 72.31 83 LYS A C 1
ATOM 644 O O . LYS A 1 83 ? 22.362 -14.551 -29.181 1.00 72.31 83 LYS A O 1
ATOM 649 N N . TYR A 1 84 ? 24.298 -13.431 -28.980 1.00 70.62 84 TYR A N 1
ATOM 650 C CA . TYR A 1 84 ? 24.001 -12.431 -30.002 1.00 70.62 84 TYR A CA 1
ATOM 651 C C . TYR A 1 84 ? 23.756 -13.046 -31.390 1.00 70.62 84 TYR A C 1
ATOM 653 O O . TYR A 1 84 ? 22.761 -12.723 -32.029 1.00 70.62 84 TYR A O 1
ATOM 661 N N . ILE A 1 85 ? 24.604 -13.986 -31.824 1.00 71.31 85 ILE A N 1
ATOM 662 C CA . ILE A 1 85 ? 24.446 -14.704 -33.103 1.00 71.31 85 ILE A CA 1
ATOM 663 C C . ILE A 1 85 ? 23.126 -15.486 -33.143 1.00 71.31 85 ILE A C 1
ATOM 665 O O . ILE A 1 85 ? 22.427 -15.466 -34.152 1.00 71.31 85 ILE A O 1
ATOM 669 N N . ASN A 1 86 ? 22.771 -16.150 -32.040 1.00 65.44 86 ASN A N 1
ATOM 670 C CA . ASN A 1 86 ? 21.590 -17.011 -31.970 1.00 65.44 86 ASN A CA 1
ATOM 671 C C . ASN A 1 86 ? 20.266 -16.253 -31.766 1.00 65.44 86 ASN A C 1
ATOM 673 O O . ASN A 1 86 ? 19.209 -16.846 -31.964 1.00 65.44 86 ASN A O 1
ATOM 677 N N . LEU A 1 87 ? 20.306 -14.989 -31.329 1.00 59.31 87 LEU A N 1
ATOM 678 C CA . LEU A 1 87 ? 19.129 -14.204 -30.924 1.00 59.31 87 LEU A CA 1
ATOM 679 C C . LEU A 1 87 ? 18.773 -13.063 -31.888 1.00 59.31 87 LEU A C 1
ATOM 681 O O . LEU A 1 87 ? 17.966 -12.219 -31.518 1.00 59.31 87 LEU A O 1
ATOM 685 N N . ALA A 1 88 ? 19.357 -12.996 -33.089 1.00 53.12 88 ALA A N 1
ATOM 686 C CA . ALA A 1 88 ? 19.055 -11.922 -34.038 1.00 53.12 88 ALA A CA 1
ATOM 687 C C . ALA A 1 88 ? 17.527 -11.739 -34.209 1.00 53.12 88 ALA A C 1
ATOM 689 O O . ALA A 1 88 ? 16.824 -12.715 -34.488 1.00 53.12 88 ALA A O 1
ATOM 690 N N . PRO A 1 89 ? 17.034 -10.497 -34.058 1.00 52.62 89 PRO A N 1
ATOM 691 C CA .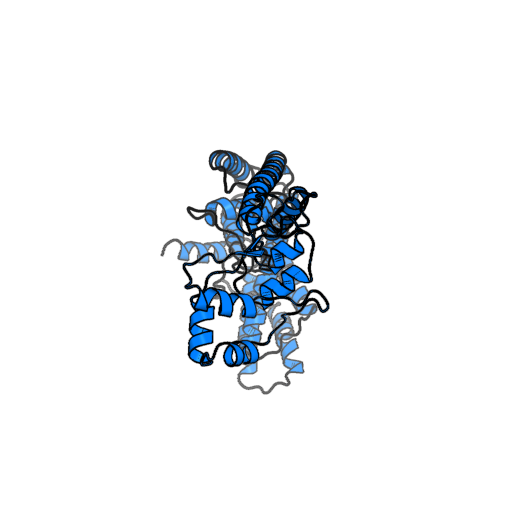 PRO A 1 89 ? 17.562 -9.353 -34.796 1.00 52.62 89 PRO A CA 1
ATOM 692 C C . PRO A 1 89 ? 18.180 -8.229 -33.943 1.00 52.62 89 PRO A C 1
ATOM 694 O O . PRO A 1 89 ? 17.756 -7.918 -32.840 1.00 52.62 89 PRO A O 1
ATOM 697 N N . LYS A 1 90 ? 19.162 -7.545 -34.551 1.00 58.59 90 LYS A N 1
ATOM 698 C CA . LYS A 1 90 ? 19.476 -6.121 -34.334 1.00 58.59 90 LYS A CA 1
ATOM 699 C C . LYS A 1 90 ? 19.654 -5.668 -32.873 1.00 58.59 90 LYS A C 1
ATOM 701 O O . LYS A 1 90 ? 19.024 -4.702 -32.445 1.00 58.59 90 LYS A O 1
ATOM 706 N N . SER A 1 91 ? 20.570 -6.285 -32.121 1.00 65.00 91 SER A N 1
ATOM 707 C CA . SER A 1 91 ? 20.886 -5.753 -30.788 1.00 65.00 91 SER A CA 1
ATOM 708 C C . SER A 1 91 ? 21.479 -4.348 -30.919 1.00 65.00 91 SER A C 1
ATOM 710 O O . SER A 1 91 ? 22.431 -4.122 -31.668 1.00 65.00 91 SER A O 1
ATOM 712 N N . LEU A 1 92 ? 20.894 -3.384 -30.221 1.00 74.94 92 LEU A N 1
ATOM 713 C CA . LEU A 1 92 ? 21.487 -2.065 -30.070 1.00 74.94 92 LEU A CA 1
ATOM 714 C C . LEU A 1 92 ? 22.733 -2.154 -29.186 1.00 74.94 92 LEU A C 1
ATOM 716 O O . LEU A 1 92 ? 22.796 -2.974 -28.270 1.00 74.94 92 LEU A O 1
ATOM 720 N N . CYS A 1 93 ? 23.704 -1.266 -29.404 1.00 77.38 93 CYS A N 1
ATOM 721 C CA . CYS A 1 93 ? 24.787 -1.103 -28.438 1.00 77.38 93 CYS A CA 1
ATOM 722 C C . CYS A 1 93 ? 24.263 -0.500 -27.121 1.00 77.38 93 CYS A C 1
ATOM 724 O O . CYS A 1 93 ? 23.239 0.188 -27.095 1.00 77.38 93 CYS A O 1
ATOM 726 N N . GLU A 1 94 ? 25.001 -0.713 -26.028 1.00 79.69 94 GLU A N 1
ATOM 727 C CA . GLU A 1 94 ? 24.642 -0.216 -24.691 1.00 79.69 94 GLU A CA 1
ATOM 728 C C . GLU A 1 94 ? 24.402 1.302 -24.658 1.00 79.69 94 GLU A C 1
ATOM 730 O O . GLU A 1 94 ? 23.499 1.772 -23.967 1.00 79.69 94 GLU A O 1
ATOM 735 N N . GLU A 1 95 ? 25.163 2.076 -25.437 1.00 84.69 95 GLU A N 1
ATOM 736 C CA . GLU A 1 95 ? 25.006 3.532 -25.541 1.00 84.69 95 GLU A CA 1
ATOM 737 C C . GLU A 1 95 ? 23.669 3.928 -26.181 1.00 84.69 95 GLU A C 1
ATOM 739 O O . GLU A 1 95 ? 22.987 4.833 -25.691 1.00 84.69 95 GLU A O 1
ATOM 744 N N . CYS A 1 96 ? 23.258 3.232 -27.245 1.00 85.19 96 CYS A N 1
ATOM 745 C CA . CYS A 1 96 ? 21.963 3.447 -27.888 1.00 85.19 96 CYS A CA 1
ATOM 746 C C . CYS A 1 96 ? 20.815 3.033 -26.965 1.00 85.19 96 CYS A C 1
ATOM 748 O O . CYS A 1 96 ? 19.861 3.794 -26.822 1.00 85.19 96 CYS A O 1
ATOM 750 N N . ILE A 1 97 ? 20.930 1.884 -26.285 1.00 87.00 97 ILE A N 1
ATOM 751 C CA . ILE A 1 97 ? 19.950 1.449 -25.277 1.00 87.00 97 ILE A CA 1
ATOM 752 C C . ILE A 1 97 ? 19.826 2.512 -24.181 1.00 87.00 97 ILE A C 1
ATOM 754 O O . ILE A 1 97 ? 18.724 2.948 -23.869 1.00 87.00 97 ILE A O 1
ATOM 758 N N . SER A 1 98 ? 20.947 2.993 -23.641 1.00 88.38 98 SER A N 1
ATOM 759 C CA . SER A 1 98 ? 20.969 4.034 -22.607 1.00 88.38 98 SER A CA 1
ATOM 760 C C . SER A 1 98 ? 20.324 5.339 -23.082 1.00 88.38 98 SER A C 1
ATOM 762 O O . SER A 1 98 ? 19.543 5.947 -22.352 1.00 88.38 98 SER A O 1
ATOM 764 N N . THR A 1 99 ? 20.591 5.752 -24.322 1.00 90.19 99 THR A N 1
ATOM 765 C CA . THR A 1 99 ? 20.003 6.965 -24.909 1.00 90.19 99 THR A CA 1
ATOM 766 C C . THR A 1 99 ? 18.489 6.831 -25.064 1.00 90.19 99 THR A C 1
ATOM 768 O O . THR A 1 99 ? 17.753 7.715 -24.628 1.00 90.19 99 THR A O 1
ATOM 771 N N . ILE A 1 100 ? 18.013 5.706 -25.605 1.00 89.69 100 ILE A N 1
ATOM 772 C CA . ILE A 1 100 ? 16.578 5.419 -25.727 1.00 89.69 100 ILE A CA 1
ATOM 773 C C . ILE A 1 100 ? 15.924 5.391 -24.348 1.00 89.69 100 ILE A C 1
ATOM 775 O O . ILE A 1 100 ? 14.892 6.026 -24.149 1.00 89.69 100 ILE A O 1
ATOM 779 N N . LEU A 1 101 ? 16.532 4.709 -23.375 1.00 91.06 101 LEU A N 1
ATOM 780 C CA . LEU A 1 101 ? 15.987 4.605 -22.024 1.00 91.06 101 LEU A CA 1
ATOM 781 C C . LEU A 1 101 ? 15.918 5.951 -21.308 1.00 91.06 101 LEU A C 1
ATOM 783 O O . LEU A 1 101 ? 14.963 6.164 -20.569 1.00 91.06 101 LEU A O 1
ATOM 787 N N . LYS A 1 102 ? 16.871 6.864 -21.537 1.00 92.38 102 LYS A N 1
ATOM 788 C CA . LYS A 1 102 ? 16.803 8.236 -21.010 1.00 92.38 102 LYS A CA 1
ATOM 789 C C . LYS A 1 102 ? 15.612 8.998 -21.581 1.00 92.38 102 LYS A C 1
ATOM 791 O O . LYS A 1 102 ? 14.846 9.572 -20.816 1.00 92.38 102 LYS A O 1
ATOM 796 N N . VAL A 1 103 ? 15.413 8.945 -22.899 1.00 91.94 103 VAL A N 1
ATOM 797 C CA . VAL A 1 103 ? 14.254 9.580 -23.549 1.00 91.94 103 VAL A CA 1
ATOM 798 C C . VAL A 1 103 ? 12.948 8.966 -23.039 1.00 91.94 103 VAL A C 1
ATOM 800 O O . VAL A 1 103 ? 12.039 9.686 -22.631 1.00 91.94 103 VAL A O 1
ATOM 803 N N . CYS A 1 104 ? 12.869 7.635 -22.979 1.00 91.75 104 CYS A N 1
ATOM 804 C CA . CYS A 1 104 ? 11.707 6.933 -22.437 1.00 91.75 104 CYS A CA 1
ATOM 805 C C . CYS A 1 104 ? 11.465 7.287 -20.965 1.00 91.75 104 CYS A C 1
ATOM 807 O O . CYS A 1 104 ? 10.319 7.421 -20.550 1.00 91.75 104 CYS A O 1
ATOM 809 N N . GLU A 1 105 ? 12.523 7.447 -20.165 1.00 93.19 105 GLU A N 1
ATOM 810 C CA . GLU A 1 105 ? 12.417 7.850 -18.766 1.00 93.19 105 GLU A CA 1
ATOM 811 C C . GLU A 1 105 ? 11.838 9.256 -18.623 1.00 93.19 105 GLU A C 1
ATOM 813 O O . GLU A 1 105 ? 10.931 9.459 -17.814 1.00 93.19 105 GLU A O 1
ATOM 818 N N . GLU A 1 106 ? 12.334 10.215 -19.402 1.00 94.06 106 GLU A N 1
ATOM 819 C CA . GLU A 1 106 ? 11.826 11.585 -19.413 1.00 94.06 106 GLU A CA 1
ATOM 820 C C . GLU A 1 106 ? 10.345 11.623 -19.806 1.00 94.06 106 GLU A C 1
ATOM 822 O O . GLU A 1 106 ? 9.533 12.207 -19.088 1.00 94.06 106 GLU A O 1
ATOM 827 N N . GLU A 1 107 ? 9.966 10.942 -20.887 1.00 94.31 107 GLU A N 1
ATOM 828 C CA . GLU A 1 107 ? 8.579 10.888 -21.362 1.00 94.31 107 GLU A CA 1
ATOM 829 C C . GLU A 1 107 ? 7.649 10.128 -20.401 1.00 94.31 107 GLU A C 1
ATOM 831 O O . GLU A 1 107 ? 6.536 10.578 -20.103 1.00 94.31 107 GLU A O 1
ATOM 836 N N . ALA A 1 108 ? 8.105 9.011 -19.826 1.00 93.56 108 ALA A N 1
ATOM 837 C CA . ALA A 1 108 ? 7.352 8.281 -18.810 1.00 93.56 108 ALA A CA 1
ATOM 838 C C . ALA A 1 108 ? 7.154 9.125 -17.545 1.00 93.56 108 ALA A C 1
ATOM 840 O O . ALA A 1 108 ? 6.057 9.138 -16.984 1.00 93.56 108 ALA A O 1
ATOM 841 N N . ASN A 1 109 ? 8.180 9.860 -17.105 1.00 91.12 109 ASN A N 1
ATOM 842 C CA . ASN A 1 109 ? 8.074 10.764 -15.963 1.00 91.12 109 ASN A CA 1
ATOM 843 C C . ASN A 1 109 ? 7.099 11.916 -16.252 1.00 91.12 109 ASN A C 1
ATOM 845 O O . ASN A 1 109 ? 6.281 12.216 -15.384 1.00 91.12 109 ASN A O 1
ATOM 849 N N . LYS A 1 110 ? 7.102 12.493 -17.466 1.00 92.94 110 LYS A N 1
ATOM 850 C CA . LYS A 1 110 ? 6.112 13.507 -17.884 1.00 92.94 110 LYS A CA 1
ATOM 851 C C . LYS A 1 110 ? 4.683 12.966 -17.825 1.00 92.94 110 LYS A C 1
ATOM 853 O O . LYS A 1 110 ? 3.815 13.618 -17.250 1.00 92.94 110 LYS A O 1
ATOM 858 N N . LYS A 1 111 ? 4.426 11.763 -18.357 1.00 93.25 111 LYS A N 1
ATOM 859 C CA . LYS A 1 111 ? 3.096 11.125 -18.281 1.00 93.25 111 LYS A CA 1
ATOM 860 C C . LYS A 1 111 ? 2.672 10.830 -16.844 1.00 93.25 111 LYS A C 1
ATOM 862 O O . LYS A 1 111 ? 1.519 11.060 -16.492 1.00 93.25 111 LYS A O 1
ATOM 867 N N . ILE A 1 112 ? 3.582 10.331 -16.007 1.00 90.69 112 ILE A N 1
ATOM 868 C CA . ILE A 1 112 ? 3.296 10.115 -14.583 1.00 90.69 112 ILE A CA 1
ATOM 869 C C . ILE A 1 112 ? 2.978 11.444 -13.900 1.00 90.69 112 ILE A C 1
ATOM 871 O O . ILE A 1 112 ? 2.004 11.515 -13.162 1.00 90.69 112 ILE A O 1
ATOM 875 N N . GLU A 1 113 ? 3.748 12.500 -14.151 1.00 88.44 113 GLU A N 1
ATOM 876 C CA . GLU A 1 113 ? 3.492 13.811 -13.560 1.00 88.44 113 GLU A CA 1
ATOM 877 C C . GLU A 1 113 ? 2.156 14.404 -14.021 1.00 88.44 113 GLU A C 1
ATOM 879 O O . GLU A 1 113 ? 1.424 14.929 -13.184 1.00 88.44 113 GLU A O 1
ATOM 884 N N . ALA A 1 114 ? 1.805 14.268 -15.303 1.00 88.81 114 ALA A N 1
ATOM 885 C CA . ALA A 1 114 ? 0.495 14.657 -15.821 1.00 88.81 114 ALA A CA 1
ATOM 886 C C . ALA A 1 114 ? -0.629 13.910 -15.091 1.00 88.81 114 ALA A C 1
ATOM 888 O O . ALA A 1 114 ? -1.491 14.551 -14.502 1.00 88.81 114 ALA A O 1
ATOM 889 N N . LEU A 1 115 ? -0.542 12.576 -14.993 1.00 87.81 115 LEU A N 1
ATOM 890 C CA . LEU A 1 115 ? -1.506 11.778 -14.230 1.00 87.81 115 LEU A CA 1
ATOM 891 C C . LEU A 1 115 ? -1.598 12.222 -12.766 1.00 87.81 115 LEU A C 1
ATOM 893 O O . LEU A 1 115 ? -2.687 12.291 -12.213 1.00 87.81 115 LEU A O 1
ATOM 897 N N . LEU A 1 116 ? -0.470 12.503 -12.112 1.00 85.75 116 LEU A N 1
ATOM 898 C CA . LEU A 1 116 ? -0.473 12.947 -10.719 1.00 85.75 116 LEU A CA 1
ATOM 899 C C . LEU A 1 116 ? -1.059 14.354 -10.559 1.00 85.75 116 LEU A C 1
ATOM 901 O O . LEU A 1 116 ? -1.693 14.611 -9.542 1.00 85.75 116 LEU A O 1
ATOM 905 N N . ASN A 1 117 ? -0.853 15.258 -11.517 1.00 85.31 117 ASN A N 1
ATOM 906 C CA . ASN A 1 117 ? -1.476 16.582 -11.505 1.00 85.31 117 ASN A CA 1
ATOM 907 C C . ASN A 1 117 ? -2.987 16.478 -11.743 1.00 85.31 117 ASN A C 1
ATOM 909 O O . ASN A 1 117 ? -3.742 17.021 -10.945 1.00 85.31 117 ASN A O 1
ATOM 913 N N . ASP A 1 118 ? -3.425 15.687 -12.724 1.00 84.62 118 ASP A N 1
ATOM 914 C CA . ASP A 1 118 ? -4.849 15.435 -12.968 1.00 84.62 118 ASP A CA 1
ATOM 915 C C . ASP A 1 118 ? -5.523 14.851 -11.720 1.00 84.62 118 ASP A C 1
ATOM 917 O O . ASP A 1 118 ? -6.621 15.253 -11.342 1.00 84.62 118 ASP A O 1
ATOM 921 N N . LEU A 1 119 ? -4.858 13.919 -11.031 1.00 82.00 119 LEU A N 1
ATOM 922 C CA . LEU A 1 119 ? -5.366 13.370 -9.776 1.00 82.00 119 LEU A CA 1
ATOM 923 C C . LEU A 1 119 ? -5.474 14.436 -8.680 1.00 82.00 119 LEU A C 1
ATOM 925 O O . LEU A 1 119 ? -6.470 14.432 -7.968 1.00 82.00 119 LEU A O 1
ATOM 929 N N . ARG A 1 120 ? -4.493 15.346 -8.556 1.00 80.19 120 ARG A N 1
ATOM 930 C CA . ARG A 1 120 ? -4.497 16.446 -7.565 1.00 80.19 120 ARG A CA 1
ATOM 931 C C . ARG A 1 120 ? -5.664 17.395 -7.774 1.00 80.19 120 ARG A C 1
ATOM 933 O O . ARG A 1 120 ? -6.324 17.750 -6.803 1.00 80.19 120 ARG A O 1
ATOM 940 N N . ASP A 1 121 ? -5.897 17.787 -9.019 1.00 79.12 121 ASP A N 1
ATOM 941 C CA . ASP A 1 121 ? -6.904 18.789 -9.363 1.00 79.12 121 ASP A CA 1
ATOM 942 C C . ASP A 1 121 ? -8.334 18.257 -9.169 1.00 79.12 121 ASP A C 1
ATOM 944 O O . ASP A 1 121 ? -9.262 19.031 -8.949 1.00 79.12 121 ASP A O 1
ATOM 948 N N . ASN A 1 122 ? -8.501 16.931 -9.184 1.00 77.69 122 ASN A N 1
ATOM 949 C CA . ASN A 1 122 ? -9.782 16.251 -8.998 1.00 77.69 122 ASN A CA 1
ATOM 950 C C . ASN A 1 122 ? -10.039 15.768 -7.557 1.00 77.69 122 ASN A C 1
ATOM 952 O O . ASN A 1 122 ? -11.046 15.100 -7.316 1.00 77.69 122 ASN A O 1
ATOM 956 N N . VAL A 1 123 ? -9.155 16.057 -6.592 1.00 82.69 123 VAL A N 1
ATOM 957 C CA . VAL A 1 123 ? -9.388 15.661 -5.194 1.00 82.69 123 VAL A CA 1
ATOM 958 C C . VAL A 1 123 ? -10.488 16.527 -4.584 1.00 82.69 123 VAL A C 1
ATOM 960 O O . VAL A 1 123 ? -10.250 17.677 -4.215 1.00 82.69 123 VAL A O 1
ATOM 963 N N . ASP A 1 124 ? -11.668 15.944 -4.379 1.00 84.00 124 ASP A N 1
ATOM 964 C CA . ASP A 1 124 ? -12.697 16.552 -3.540 1.00 84.00 124 ASP A CA 1
ATOM 965 C C . ASP A 1 124 ? -12.559 16.077 -2.092 1.00 84.00 124 ASP A C 1
ATOM 967 O O . ASP A 1 124 ? -12.961 14.973 -1.717 1.00 84.00 124 ASP A O 1
ATOM 971 N N . LEU A 1 125 ? -11.994 16.942 -1.250 1.00 86.69 125 LEU A N 1
ATOM 972 C CA . LEU A 1 125 ? -11.891 16.670 0.175 1.00 86.69 125 LEU A CA 1
ATOM 973 C C . LEU A 1 125 ? -13.257 16.543 0.854 1.00 86.69 125 LEU A C 1
ATOM 975 O O . LEU A 1 125 ? -13.309 15.913 1.900 1.00 86.69 125 LEU A O 1
ATOM 979 N N . GLN A 1 126 ? -14.350 17.112 0.342 1.00 85.75 126 GLN A N 1
ATOM 980 C CA . GLN A 1 126 ? -15.654 17.045 1.014 1.00 85.75 126 GLN A CA 1
ATOM 981 C C . GLN A 1 126 ? -16.194 15.616 1.071 1.00 85.75 126 GLN A C 1
ATOM 983 O O . GLN A 1 126 ? -16.624 15.187 2.146 1.00 85.75 126 GLN A O 1
ATOM 988 N N . GLU A 1 127 ? -16.063 14.872 -0.027 1.00 87.06 127 GLU A N 1
ATOM 989 C CA . GLU A 1 127 ? -16.550 13.495 -0.201 1.00 87.06 127 GLU A CA 1
ATOM 990 C C . GLU A 1 127 ? -15.767 12.457 0.623 1.00 87.06 127 GLU A C 1
ATOM 992 O O . GLU A 1 127 ? -16.232 11.344 0.864 1.00 87.06 127 GLU A O 1
ATOM 997 N N . VAL A 1 128 ? -14.571 12.810 1.102 1.00 89.62 128 VAL A N 1
ATOM 998 C CA . VAL A 1 128 ? -13.718 11.896 1.873 1.00 89.62 128 VAL A CA 1
ATOM 999 C C . VAL A 1 128 ? -14.310 11.662 3.272 1.00 89.62 128 VAL A C 1
ATOM 1001 O O . VAL A 1 128 ? -14.567 12.630 3.987 1.00 89.62 128 VAL A O 1
ATOM 1004 N N . PRO A 1 129 ? -14.455 10.419 3.757 1.00 90.69 129 PRO A N 1
ATOM 1005 C CA . PRO A 1 129 ? -14.903 10.145 5.123 1.00 90.69 129 PRO A CA 1
ATOM 1006 C C . PRO A 1 129 ? -14.108 10.906 6.193 1.00 90.69 129 PRO A C 1
ATOM 1008 O O . PRO A 1 129 ? -12.885 11.060 6.103 1.00 90.69 129 PRO A O 1
ATOM 1011 N N . TYR A 1 130 ? -14.777 11.374 7.250 1.00 88.19 130 TYR A N 1
ATOM 1012 C CA . TYR A 1 130 ? -14.136 12.275 8.219 1.00 88.19 130 TYR A CA 1
ATOM 1013 C C . TYR A 1 130 ? -12.945 11.638 8.950 1.00 88.19 130 TYR A C 1
ATOM 1015 O O . TYR A 1 130 ? -11.917 12.283 9.162 1.00 88.19 130 TYR A O 1
ATOM 1023 N N . HIS A 1 131 ? -13.035 10.352 9.285 1.00 87.19 131 HIS A N 1
ATOM 1024 C CA . HIS A 1 131 ? -11.921 9.628 9.895 1.00 87.19 131 HIS A CA 1
ATOM 1025 C C . HIS A 1 131 ? -10.684 9.583 8.974 1.00 87.19 131 HIS A C 1
ATOM 1027 O O . HIS A 1 131 ? -9.566 9.765 9.455 1.00 87.19 131 HIS A O 1
ATOM 1033 N N . LEU A 1 132 ? -10.863 9.458 7.653 1.00 92.19 132 LEU A N 1
ATOM 1034 C CA . LEU A 1 132 ? -9.762 9.500 6.686 1.00 92.19 132 LEU A CA 1
ATOM 1035 C C . LEU A 1 132 ? -9.160 10.901 6.547 1.00 92.19 132 LEU A C 1
ATOM 1037 O O . LEU A 1 132 ? -7.938 11.018 6.459 1.00 92.19 132 LEU A O 1
ATOM 1041 N N . LYS A 1 133 ? -9.976 11.963 6.623 1.00 91.00 133 LYS A N 1
ATOM 1042 C CA . LYS A 1 133 ? -9.479 13.352 6.697 1.00 91.00 133 LYS A CA 1
ATOM 1043 C C . LYS A 1 133 ? -8.545 13.538 7.894 1.00 91.00 133 LYS A C 1
ATOM 1045 O O . LYS A 1 133 ? -7.456 14.090 7.756 1.00 91.00 133 LYS A O 1
ATOM 1050 N N . VAL A 1 134 ? -8.938 13.023 9.061 1.00 88.69 134 VAL A N 1
ATOM 1051 C CA . VAL A 1 134 ? -8.117 13.071 10.280 1.00 88.69 134 VAL A CA 1
ATOM 1052 C C . VAL A 1 134 ? -6.832 12.252 10.123 1.00 88.69 134 VAL A C 1
ATOM 1054 O O . VAL A 1 134 ? -5.756 12.740 10.472 1.00 88.69 134 VAL A O 1
ATOM 1057 N N . CYS A 1 135 ? -6.911 11.034 9.574 1.00 90.19 135 CYS A N 1
ATOM 1058 C CA . CYS A 1 135 ? -5.730 10.219 9.281 1.00 90.19 135 CYS A CA 1
ATOM 1059 C C . CYS A 1 135 ? -4.753 10.959 8.361 1.00 90.19 135 CYS A C 1
ATOM 1061 O O . CYS A 1 135 ? -3.572 11.063 8.690 1.00 90.19 135 CYS A O 1
ATOM 1063 N N . LEU A 1 136 ? -5.242 11.517 7.251 1.00 90.25 136 LEU A N 1
ATOM 1064 C CA . LEU A 1 136 ? -4.429 12.284 6.313 1.00 90.25 136 LEU A CA 1
ATOM 1065 C C . LEU A 1 136 ? -3.791 13.501 6.986 1.00 90.25 136 LEU A C 1
ATOM 1067 O O . LEU A 1 136 ? -2.593 13.728 6.838 1.00 90.25 136 LEU A O 1
ATOM 1071 N N . TYR A 1 137 ? -4.563 14.254 7.770 1.00 88.50 137 TYR A N 1
ATOM 1072 C CA . TYR A 1 137 ? -4.060 15.424 8.484 1.00 88.50 137 TYR A CA 1
ATOM 1073 C C . TYR A 1 137 ? -2.900 15.056 9.414 1.00 88.50 137 TYR A C 1
ATOM 1075 O O . TYR A 1 137 ? -1.863 15.720 9.412 1.00 88.50 137 TYR A O 1
ATOM 1083 N N . LEU A 1 138 ? -3.024 13.960 10.167 1.00 85.94 138 LEU A N 1
ATOM 1084 C CA . LEU A 1 138 ? -1.953 13.464 11.032 1.00 85.94 138 LEU A CA 1
ATOM 1085 C C . LEU A 1 138 ? -0.715 13.035 10.235 1.00 85.94 138 LEU A C 1
ATOM 1087 O O . LEU A 1 138 ? 0.400 13.388 10.621 1.00 85.94 138 LEU A O 1
ATOM 1091 N N . LEU A 1 139 ? -0.890 12.324 9.115 1.00 86.50 139 LEU A N 1
ATOM 1092 C CA . LEU A 1 139 ? 0.222 11.926 8.241 1.00 86.50 139 LEU A CA 1
ATOM 1093 C C . LEU A 1 139 ? 1.003 13.133 7.721 1.00 86.50 139 LEU A C 1
ATOM 1095 O O . LEU A 1 139 ? 2.234 13.101 7.711 1.00 86.50 139 LEU A O 1
ATOM 1099 N N . LEU A 1 140 ? 0.298 14.194 7.322 1.00 83.06 140 LEU A N 1
ATOM 1100 C CA . LEU A 1 140 ? 0.908 15.374 6.718 1.00 83.06 140 LEU A CA 1
ATOM 1101 C C . LEU A 1 140 ? 1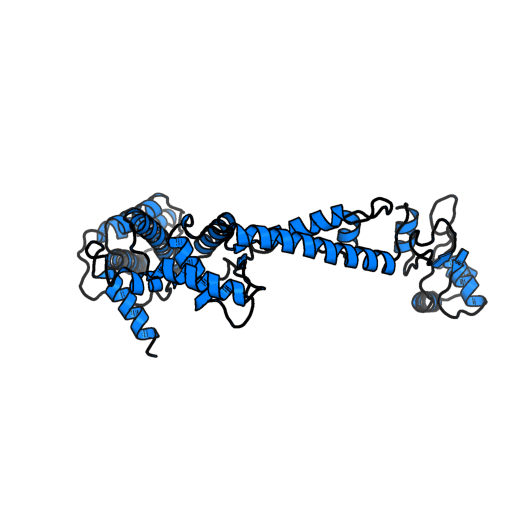.476 16.374 7.737 1.00 83.06 140 LEU A C 1
ATOM 1103 O O . LEU A 1 140 ? 2.370 17.131 7.375 1.00 83.06 140 LEU A O 1
ATOM 1107 N N . THR A 1 141 ? 0.986 16.395 8.983 1.00 79.94 141 THR A N 1
ATOM 1108 C CA . THR A 1 141 ? 1.399 17.391 9.999 1.00 79.94 141 THR A CA 1
ATOM 1109 C C . THR A 1 141 ? 2.261 16.837 11.129 1.00 79.94 141 THR A C 1
ATOM 1111 O O . THR A 1 141 ? 3.086 17.564 11.674 1.00 79.94 141 THR A O 1
ATOM 1114 N N . LYS A 1 142 ? 2.072 15.572 11.529 1.00 72.75 142 LYS A N 1
ATOM 1115 C CA . LYS A 1 142 ? 2.809 14.951 12.645 1.00 72.75 142 LYS A CA 1
ATOM 1116 C C . LYS A 1 142 ? 3.910 14.011 12.189 1.00 72.75 142 LYS A C 1
ATOM 1118 O O . LYS A 1 142 ? 4.916 13.897 12.878 1.00 72.75 142 LYS A O 1
ATOM 1123 N N . PHE A 1 143 ? 3.707 13.340 11.059 1.00 70.88 143 PHE A N 1
ATOM 1124 C CA . PHE A 1 143 ? 4.628 12.316 10.556 1.00 70.88 143 PHE A CA 1
ATOM 1125 C C . PHE A 1 143 ? 5.386 12.739 9.301 1.00 70.88 143 PHE A C 1
ATOM 1127 O O . PHE A 1 143 ? 6.201 11.974 8.784 1.00 70.88 143 PHE A O 1
ATOM 1134 N N . LYS A 1 144 ? 5.148 13.964 8.831 1.00 68.69 144 LYS A N 1
ATOM 1135 C CA . LYS A 1 144 ? 5.975 14.604 7.821 1.00 68.69 144 LYS A CA 1
ATOM 1136 C C . LYS A 1 144 ? 7.206 15.181 8.520 1.00 68.69 144 LYS A C 1
ATOM 1138 O O . LYS A 1 144 ? 7.135 16.235 9.139 1.00 68.69 144 LYS A O 1
ATOM 1143 N N . GLU A 1 145 ? 8.312 14.441 8.487 1.00 53.78 145 GLU A N 1
ATOM 1144 C CA . GLU A 1 145 ? 9.630 15.018 8.778 1.00 53.78 145 GLU A CA 1
ATOM 1145 C C . GLU A 1 145 ? 10.015 16.010 7.668 1.00 53.78 145 GLU A C 1
ATOM 1147 O O . GLU A 1 145 ? 9.382 16.037 6.611 1.00 53.78 145 GLU A O 1
ATOM 1152 N N . GLU A 1 146 ? 11.048 16.824 7.894 1.00 46.38 146 GLU A N 1
ATOM 1153 C CA . GLU A 1 146 ? 11.683 17.653 6.862 1.00 46.38 146 GLU A CA 1
ATOM 1154 C C . GLU A 1 146 ? 12.254 16.748 5.746 1.00 46.38 146 GLU A C 1
ATOM 1156 O O . GLU A 1 146 ? 13.423 16.375 5.739 1.00 46.38 146 GLU A O 1
ATOM 1161 N N . GLY A 1 147 ? 11.389 16.301 4.832 1.00 53.44 147 GLY A N 1
ATOM 1162 C CA . GLY A 1 147 ? 11.702 15.357 3.763 1.00 53.44 147 GLY A CA 1
ATOM 1163 C C . GLY A 1 147 ? 10.513 14.479 3.356 1.00 53.44 147 GLY A C 1
ATOM 1164 O O . GLY A 1 147 ? 9.570 14.246 4.110 1.00 53.44 147 GLY A O 1
ATOM 1165 N N . ALA A 1 148 ? 10.551 13.961 2.127 1.00 54.09 148 ALA A N 1
ATOM 1166 C CA . ALA A 1 148 ? 9.518 13.066 1.611 1.00 54.09 148 ALA A CA 1
ATOM 1167 C C . ALA A 1 148 ? 9.699 11.643 2.174 1.00 54.09 148 ALA A C 1
ATOM 1169 O O . ALA A 1 148 ? 10.413 10.834 1.577 1.00 54.09 148 ALA A O 1
ATOM 1170 N N . LYS A 1 149 ? 9.062 11.317 3.307 1.00 64.94 149 LYS A N 1
ATOM 1171 C CA . LYS A 1 149 ? 8.977 9.923 3.772 1.00 64.94 149 LYS A CA 1
ATOM 1172 C C . LYS A 1 149 ? 7.886 9.155 3.027 1.00 64.94 149 LYS A C 1
ATOM 1174 O O . LYS A 1 149 ? 6.798 9.660 2.778 1.00 64.94 149 LYS A O 1
ATOM 1179 N N . GLU A 1 150 ? 8.209 7.915 2.682 1.00 81.88 150 GLU A N 1
ATOM 1180 C CA . GLU A 1 150 ? 7.253 6.905 2.231 1.00 81.88 150 GLU A CA 1
ATOM 1181 C C . GLU A 1 150 ? 6.576 6.298 3.472 1.00 81.88 150 GLU A C 1
ATOM 1183 O O . GLU A 1 150 ? 7.253 5.990 4.456 1.00 81.88 150 GLU A O 1
ATOM 1188 N N . TYR A 1 151 ? 5.257 6.125 3.437 1.00 84.50 151 TYR A N 1
ATOM 1189 C CA . TYR A 1 151 ? 4.492 5.449 4.482 1.00 84.50 151 TYR A CA 1
ATOM 1190 C C . TYR A 1 151 ? 4.447 3.944 4.210 1.00 84.50 151 TYR A C 1
ATOM 1192 O O . TYR A 1 151 ? 4.286 3.519 3.067 1.00 84.50 151 TYR A O 1
ATOM 1200 N N . ASP A 1 152 ? 4.578 3.138 5.261 1.00 84.56 152 ASP A N 1
ATOM 1201 C CA . ASP A 1 152 ? 4.605 1.677 5.183 1.00 84.56 152 ASP A CA 1
ATOM 1202 C C . ASP A 1 152 ? 3.791 1.102 6.343 1.00 84.56 152 ASP A C 1
ATOM 1204 O O . ASP A 1 152 ? 4.037 1.414 7.510 1.00 84.56 152 ASP A O 1
ATOM 1208 N N . SER A 1 153 ? 2.823 0.246 6.027 1.00 82.94 153 SER A N 1
ATOM 1209 C CA . SER A 1 153 ? 1.968 -0.400 7.019 1.00 82.94 153 SER A CA 1
ATOM 1210 C C . SER A 1 153 ? 2.730 -1.326 7.961 1.00 82.94 153 SER A C 1
ATOM 1212 O O . SER A 1 153 ? 2.313 -1.518 9.101 1.00 82.94 153 SER A O 1
ATOM 1214 N N . LYS A 1 154 ? 3.891 -1.856 7.561 1.00 82.75 154 LYS A N 1
ATOM 1215 C CA . LYS A 1 154 ? 4.760 -2.639 8.456 1.00 82.75 154 LYS A CA 1
ATOM 1216 C C . LYS A 1 154 ? 5.383 -1.803 9.566 1.00 82.75 154 LYS A C 1
ATOM 1218 O O . LYS A 1 154 ? 5.833 -2.358 10.568 1.00 82.75 154 LYS A O 1
ATOM 1223 N N . ARG A 1 155 ? 5.404 -0.480 9.402 1.00 79.50 155 ARG A N 1
ATOM 1224 C CA . ARG A 1 155 ? 5.865 0.491 10.399 1.00 79.50 155 ARG A CA 1
ATOM 1225 C C . ARG A 1 155 ? 4.717 1.435 10.739 1.00 79.50 155 ARG A C 1
ATOM 1227 O O . ARG A 1 155 ? 4.757 2.608 10.378 1.00 79.50 155 ARG A O 1
ATOM 1234 N N . PRO A 1 156 ? 3.680 0.918 11.405 1.00 78.31 156 PRO A N 1
ATOM 1235 C CA . PRO A 1 156 ? 2.452 1.660 11.595 1.00 78.31 156 PRO A CA 1
ATOM 1236 C C . PRO A 1 156 ? 2.657 2.854 12.540 1.00 78.31 156 PRO A C 1
ATOM 1238 O O . PRO A 1 156 ? 3.242 2.710 13.614 1.00 78.31 156 PRO A O 1
ATOM 1241 N N . VAL A 1 157 ? 2.176 4.033 12.134 1.00 78.44 157 VAL A N 1
ATOM 1242 C CA . VAL A 1 157 ? 2.377 5.314 12.846 1.00 78.44 157 VAL A CA 1
ATOM 1243 C C . VAL A 1 157 ? 1.081 5.968 13.342 1.00 78.44 157 VAL A C 1
ATOM 1245 O O . VAL A 1 157 ? 1.110 6.749 14.287 1.00 78.44 157 VAL A O 1
ATOM 1248 N N . LEU A 1 158 ? -0.069 5.661 12.741 1.00 79.94 158 LEU A N 1
ATOM 1249 C CA . LEU A 1 158 ? -1.370 6.254 13.064 1.00 79.94 158 LEU A CA 1
ATOM 1250 C C . LEU A 1 158 ? -2.108 5.449 14.131 1.00 79.94 158 LEU A C 1
ATOM 1252 O O . LEU A 1 158 ? -2.464 5.966 15.193 1.00 79.94 158 LEU A O 1
ATOM 1256 N N . SER A 1 159 ? -2.370 4.185 13.817 1.00 76.62 159 SER A N 1
ATOM 1257 C CA . SER A 1 159 ? -3.062 3.223 14.665 1.00 76.62 159 SER A CA 1
ATOM 1258 C C . SER A 1 159 ? -2.069 2.341 15.416 1.00 76.62 159 SER A C 1
ATOM 1260 O O . SER A 1 159 ? -2.391 1.869 16.500 1.00 76.62 159 SER A O 1
ATOM 1262 N N . GLY A 1 160 ? -0.867 2.170 14.845 1.00 70.62 160 GLY A N 1
ATOM 1263 C CA . GLY A 1 160 ? 0.179 1.257 15.294 1.00 70.62 160 GLY A CA 1
ATOM 1264 C C . GLY A 1 160 ? -0.049 -0.201 14.845 1.00 70.62 160 GLY A C 1
ATOM 1265 O O . GLY A 1 160 ? 0.665 -1.102 15.301 1.00 70.62 160 GLY A O 1
ATOM 1266 N N . SER A 1 161 ? -1.104 -0.493 14.076 1.00 76.19 161 SER A N 1
ATOM 1267 C CA . SER A 1 161 ? -1.534 -1.841 13.694 1.00 76.19 161 SER A CA 1
ATOM 1268 C C . SER A 1 161 ? -1.453 -1.988 12.185 1.00 76.19 161 SER A C 1
ATOM 1270 O O . SER A 1 161 ? -2.277 -1.434 11.467 1.00 76.19 161 SER A O 1
ATOM 1272 N N . SER A 1 162 ? -0.512 -2.798 11.700 1.00 82.00 162 SER A N 1
ATOM 1273 C CA . SER A 1 162 ? -0.215 -2.889 10.266 1.00 82.00 162 SER A CA 1
ATOM 1274 C C . SER A 1 162 ? -1.437 -3.092 9.375 1.00 82.00 162 SER A C 1
ATOM 1276 O O . SER A 1 162 ? -1.588 -2.396 8.383 1.00 82.00 162 SER A O 1
ATOM 1278 N N . TRP A 1 163 ? -2.362 -3.969 9.764 1.00 81.31 163 TRP A N 1
ATOM 1279 C CA . TRP A 1 163 ? -3.592 -4.205 9.007 1.00 81.31 163 TRP A CA 1
ATOM 1280 C C . TRP A 1 163 ? -4.519 -2.979 8.945 1.00 81.31 163 TRP A C 1
ATOM 1282 O O . TRP A 1 163 ? -5.173 -2.748 7.930 1.00 81.31 163 TRP A O 1
ATOM 1292 N N . ILE A 1 164 ? -4.606 -2.200 10.028 1.00 82.56 164 ILE A N 1
ATOM 1293 C CA . ILE A 1 164 ? -5.408 -0.971 10.048 1.00 82.56 164 ILE A CA 1
ATOM 1294 C C . ILE A 1 164 ? -4.711 0.102 9.215 1.00 82.56 164 ILE A C 1
ATOM 1296 O O . ILE A 1 164 ? -5.379 0.762 8.430 1.00 82.56 164 ILE A O 1
ATOM 1300 N N . GLU A 1 165 ? -3.391 0.260 9.331 1.00 87.44 165 GLU A N 1
ATOM 1301 C CA . GLU A 1 165 ? -2.633 1.138 8.437 1.00 87.44 165 GLU A CA 1
ATOM 1302 C C . GLU A 1 165 ? -2.803 0.746 6.966 1.00 87.44 165 GLU A C 1
ATOM 1304 O O . GLU A 1 165 ? -3.057 1.623 6.151 1.00 87.44 165 GLU A O 1
ATOM 1309 N N . ASP A 1 166 ? -2.741 -0.545 6.624 1.00 87.81 166 ASP A N 1
ATOM 1310 C CA . ASP A 1 166 ? -3.010 -1.036 5.266 1.00 87.81 166 ASP A CA 1
ATOM 1311 C C . ASP A 1 166 ? -4.402 -0.620 4.784 1.00 87.81 166 ASP A C 1
ATOM 1313 O O . ASP A 1 166 ? -4.541 -0.118 3.669 1.00 87.81 166 ASP A O 1
ATOM 1317 N N . LYS A 1 167 ? -5.427 -0.788 5.632 1.00 88.62 167 LYS A N 1
ATOM 1318 C CA . LYS A 1 167 ? -6.797 -0.353 5.332 1.00 88.62 167 LYS A CA 1
ATOM 1319 C C . LYS A 1 167 ? -6.859 1.162 5.112 1.00 88.62 167 LYS A C 1
ATOM 1321 O O . LYS A 1 167 ? -7.356 1.593 4.078 1.00 88.62 167 LYS A O 1
ATOM 1326 N N . ILE A 1 168 ? -6.301 1.957 6.029 1.00 90.44 168 ILE A N 1
ATOM 1327 C CA . ILE A 1 168 ? -6.262 3.425 5.932 1.00 90.44 168 ILE A CA 1
ATOM 1328 C C . ILE A 1 168 ? -5.560 3.856 4.643 1.00 90.44 168 ILE A C 1
ATOM 1330 O O . ILE A 1 168 ? -6.088 4.674 3.898 1.00 90.44 168 ILE A O 1
ATOM 1334 N N . TYR A 1 169 ? -4.369 3.327 4.366 1.00 91.19 169 TYR A N 1
ATOM 1335 C CA . TYR A 1 169 ? -3.587 3.721 3.199 1.00 91.19 169 TYR A CA 1
ATOM 1336 C C . TYR A 1 169 ? -4.257 3.297 1.893 1.00 91.19 169 TYR A C 1
ATOM 1338 O O . TYR A 1 169 ? -4.266 4.074 0.943 1.00 91.19 169 TYR A O 1
ATOM 1346 N N . SER A 1 170 ? -4.883 2.119 1.856 1.00 89.69 170 SER A N 1
ATOM 1347 C CA . SER A 1 170 ? -5.662 1.664 0.704 1.00 89.69 170 SER A CA 1
ATOM 1348 C C . SER A 1 170 ? -6.895 2.540 0.451 1.00 89.69 170 SER A C 1
ATOM 1350 O O . SER A 1 170 ? -7.158 2.909 -0.697 1.00 89.69 170 SER A O 1
ATOM 1352 N N . GLU A 1 171 ? -7.622 2.932 1.498 1.00 91.00 171 GLU A N 1
ATOM 1353 C CA . GLU A 1 171 ? -8.781 3.826 1.387 1.00 91.00 171 GLU A CA 1
ATOM 1354 C C . GLU A 1 171 ? -8.364 5.251 0.988 1.00 91.00 171 GLU A C 1
ATOM 1356 O O . GLU A 1 171 ? -8.995 5.865 0.125 1.00 91.00 171 GLU A O 1
ATOM 1361 N N . LEU A 1 172 ? -7.252 5.760 1.530 1.00 90.81 172 LEU A N 1
ATOM 1362 C CA . LEU A 1 172 ? -6.666 7.037 1.115 1.00 90.81 172 LEU A CA 1
ATOM 1363 C C . LEU A 1 172 ? -6.169 6.998 -0.337 1.00 90.81 172 LEU A C 1
ATOM 1365 O O . LEU A 1 172 ? -6.321 7.987 -1.047 1.00 90.81 172 LEU A O 1
ATOM 1369 N N . CYS A 1 173 ? -5.616 5.877 -0.807 1.00 89.56 173 CYS A N 1
ATOM 1370 C CA . CYS A 1 173 ? -5.282 5.689 -2.222 1.00 89.56 173 CYS A CA 1
ATOM 1371 C C . CYS A 1 173 ? -6.520 5.671 -3.114 1.00 89.56 173 CYS A C 1
ATOM 1373 O O . CYS A 1 173 ? -6.534 6.324 -4.153 1.00 89.56 173 CYS A O 1
ATOM 1375 N N . SER A 1 174 ? -7.571 4.968 -2.690 1.00 87.62 174 SER A N 1
ATOM 1376 C CA . SER A 1 174 ? -8.848 4.917 -3.414 1.00 87.62 174 SER A CA 1
ATOM 1377 C C . SER A 1 174 ? -9.514 6.294 -3.487 1.00 87.62 174 SER A C 1
ATOM 1379 O O . SER A 1 174 ? -10.165 6.613 -4.475 1.00 87.62 174 SER A O 1
ATOM 1381 N N . SER A 1 175 ? -9.289 7.128 -2.468 1.00 86.75 175 SER A N 1
ATOM 1382 C CA . SER A 1 175 ? -9.740 8.523 -2.402 1.00 86.75 175 SER A CA 1
ATOM 1383 C C . SER A 1 175 ? -8.784 9.511 -3.087 1.00 86.75 175 SER A C 1
ATOM 1385 O O . SER A 1 175 ? -8.967 10.716 -2.960 1.00 86.75 175 SER A O 1
ATOM 1387 N N . LEU A 1 176 ? -7.747 9.024 -3.781 1.00 85.50 176 LEU A N 1
ATOM 1388 C CA . LEU A 1 176 ? -6.749 9.834 -4.492 1.00 85.50 176 LEU A CA 1
ATOM 1389 C C . LEU A 1 176 ? -5.921 10.775 -3.595 1.00 85.50 176 LEU A C 1
ATOM 1391 O O . LEU A 1 176 ? -5.395 11.778 -4.056 1.00 85.50 176 LEU A O 1
ATOM 1395 N N . LEU A 1 177 ? -5.764 10.454 -2.312 1.00 86.25 177 LEU A N 1
ATOM 1396 C CA . LEU A 1 177 ? -5.030 11.274 -1.335 1.00 86.25 177 LEU A CA 1
ATOM 1397 C C . LEU A 1 177 ? -3.595 10.785 -1.104 1.00 86.25 177 LEU A C 1
ATOM 1399 O O . LEU A 1 177 ? -2.697 11.570 -0.787 1.00 86.25 177 LEU A O 1
ATOM 1403 N N . LEU A 1 178 ? -3.377 9.482 -1.281 1.00 88.69 178 LEU A N 1
ATOM 1404 C CA . LEU A 1 178 ? -2.066 8.840 -1.280 1.00 88.69 178 LEU A CA 1
ATOM 1405 C C . LEU A 1 178 ? -1.837 8.112 -2.604 1.00 88.69 178 LEU A C 1
ATOM 1407 O O . LEU A 1 178 ? -2.770 7.692 -3.282 1.00 88.69 178 LEU A O 1
ATOM 1411 N N . ILE A 1 179 ? -0.573 7.903 -2.946 1.00 88.00 179 ILE A N 1
ATOM 1412 C CA . ILE A 1 179 ? -0.159 7.166 -4.133 1.00 88.00 179 ILE A CA 1
ATOM 1413 C C . ILE A 1 179 ? 0.511 5.865 -3.708 1.00 88.00 179 ILE A C 1
ATOM 1415 O O . ILE A 1 179 ? 1.450 5.882 -2.911 1.00 88.00 179 ILE A O 1
ATOM 1419 N N . ASN A 1 180 ? 0.095 4.753 -4.309 1.00 88.56 180 ASN A N 1
ATOM 1420 C CA . ASN A 1 180 ? 0.797 3.481 -4.201 1.00 88.56 180 ASN A CA 1
ATOM 1421 C C . ASN A 1 180 ? 2.024 3.470 -5.130 1.00 88.56 180 ASN A C 1
ATOM 1423 O O . ASN A 1 180 ? 1.909 3.504 -6.359 1.00 88.56 180 ASN A O 1
ATOM 1427 N N . LEU A 1 181 ? 3.226 3.392 -4.557 1.00 86.50 181 LEU A N 1
ATOM 1428 C CA . LEU A 1 181 ? 4.471 3.440 -5.328 1.00 86.50 181 LEU A CA 1
ATOM 1429 C C . LEU A 1 181 ? 4.679 2.211 -6.218 1.00 86.50 181 LEU A C 1
ATOM 1431 O O . LEU A 1 181 ? 5.366 2.306 -7.239 1.00 86.50 181 LEU A O 1
ATOM 1435 N N . HIS A 1 182 ? 4.096 1.064 -5.866 1.00 87.00 182 HIS A N 1
ATOM 1436 C CA . HIS A 1 182 ? 4.143 -0.124 -6.715 1.00 87.00 182 HIS A CA 1
ATOM 1437 C C . HIS A 1 182 ? 3.332 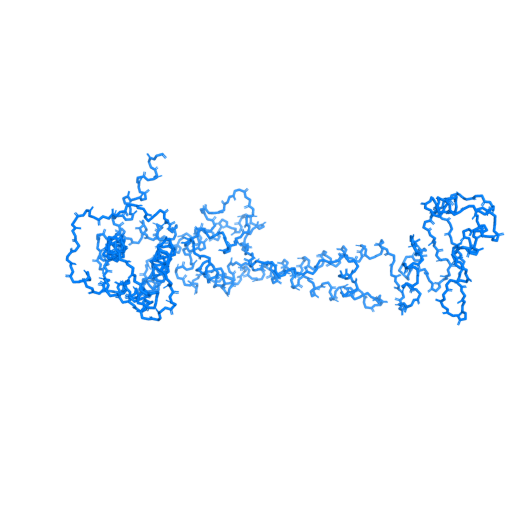0.082 -8.003 1.00 87.00 182 HIS A C 1
ATOM 1439 O O . HIS A 1 182 ? 3.800 -0.246 -9.097 1.00 87.00 182 HIS A O 1
ATOM 1445 N N . GLU A 1 183 ? 2.155 0.700 -7.895 1.00 86.94 183 GLU A N 1
ATOM 1446 C CA . GLU A 1 183 ? 1.320 1.036 -9.052 1.00 86.94 183 GLU A CA 1
ATOM 1447 C C . GLU A 1 183 ? 1.997 2.062 -9.960 1.00 86.94 183 GLU A C 1
ATOM 1449 O O . GLU A 1 183 ? 1.987 1.891 -11.177 1.00 86.94 183 GLU A O 1
ATOM 1454 N N . ILE A 1 184 ? 2.657 3.079 -9.393 1.00 87.56 184 ILE A N 1
ATOM 1455 C CA . ILE A 1 184 ? 3.431 4.056 -10.176 1.00 87.56 184 ILE A CA 1
ATOM 1456 C C . ILE A 1 184 ? 4.568 3.386 -10.939 1.00 87.56 184 ILE A C 1
ATOM 1458 O O . ILE A 1 184 ? 4.727 3.641 -12.129 1.00 87.56 184 ILE A O 1
ATOM 1462 N N . LYS A 1 185 ? 5.334 2.497 -10.296 1.00 87.31 185 LYS A N 1
ATOM 1463 C CA . LYS A 1 185 ? 6.406 1.747 -10.972 1.00 87.31 185 LYS A CA 1
ATOM 1464 C C . LYS A 1 185 ? 5.859 0.874 -12.100 1.00 87.31 185 LYS A C 1
ATOM 1466 O O . LYS A 1 185 ? 6.446 0.829 -13.176 1.00 87.31 185 LYS A O 1
ATOM 1471 N N . THR A 1 186 ? 4.717 0.232 -11.873 1.00 88.88 186 THR A N 1
ATOM 1472 C CA . THR A 1 186 ? 4.049 -0.602 -12.879 1.00 88.88 186 THR A CA 1
ATOM 1473 C C . THR A 1 186 ? 3.548 0.231 -14.060 1.00 88.88 186 THR A C 1
ATOM 1475 O O . THR A 1 186 ? 3.769 -0.146 -15.207 1.00 88.88 186 THR A O 1
ATOM 1478 N N . LYS A 1 187 ? 2.925 1.392 -13.809 1.00 90.25 187 LYS A N 1
ATOM 1479 C CA . LYS A 1 187 ? 2.516 2.335 -14.864 1.00 90.25 187 LYS A CA 1
ATOM 1480 C C . LYS A 1 187 ? 3.717 2.893 -15.625 1.00 90.25 187 LYS A C 1
ATOM 1482 O O . LYS A 1 187 ? 3.683 2.927 -16.847 1.00 90.25 187 LYS A O 1
ATOM 1487 N N . LYS A 1 188 ? 4.794 3.258 -14.921 1.00 90.31 188 LYS A N 1
ATOM 1488 C CA . LYS A 1 188 ? 6.036 3.743 -15.533 1.00 90.31 188 LYS A CA 1
ATOM 1489 C C . LYS A 1 188 ? 6.593 2.713 -16.521 1.00 90.31 188 LYS A C 1
ATOM 1491 O O . LYS A 1 188 ? 6.882 3.093 -17.645 1.00 90.31 188 LYS A O 1
ATOM 1496 N N . LEU A 1 189 ? 6.648 1.423 -16.167 1.00 90.12 189 LEU A N 1
ATOM 1497 C CA . LEU A 1 189 ? 7.064 0.364 -17.104 1.00 90.12 189 LEU A CA 1
ATOM 1498 C C . LEU A 1 189 ? 6.155 0.236 -18.331 1.00 90.12 189 LEU A C 1
ATOM 1500 O O . LEU A 1 189 ? 6.670 0.080 -19.430 1.00 90.12 189 LEU A O 1
ATOM 1504 N N . LYS A 1 190 ? 4.832 0.358 -18.173 1.00 90.56 190 LYS A N 1
ATOM 1505 C CA . LYS A 1 190 ? 3.916 0.390 -19.327 1.00 90.56 190 LYS A CA 1
ATOM 1506 C C . LYS A 1 190 ? 4.211 1.568 -20.257 1.00 90.56 190 LYS A C 1
ATOM 1508 O O . LYS A 1 190 ? 4.170 1.409 -21.465 1.00 90.56 190 LYS A O 1
ATOM 1513 N N . PHE A 1 191 ? 4.565 2.727 -19.706 1.00 92.38 191 PHE A N 1
ATOM 1514 C CA . PHE A 1 191 ? 4.966 3.870 -20.523 1.00 92.38 191 PHE A CA 1
ATOM 1515 C C . PHE A 1 191 ? 6.291 3.649 -21.250 1.00 92.38 191 PHE A C 1
ATOM 1517 O O . PHE A 1 191 ? 6.400 4.083 -22.388 1.00 92.38 191 PHE A O 1
ATOM 1524 N N . TYR A 1 192 ? 7.265 2.947 -20.658 1.00 89.44 192 TYR A N 1
ATOM 1525 C CA . TYR A 1 192 ? 8.461 2.542 -21.411 1.00 89.44 192 TYR A CA 1
ATOM 1526 C C . TYR A 1 192 ? 8.078 1.735 -22.659 1.00 89.44 192 TYR A C 1
ATOM 1528 O O . TYR A 1 192 ? 8.560 2.062 -23.734 1.00 89.44 192 TYR A O 1
ATOM 1536 N N . ASP A 1 193 ? 7.167 0.763 -22.542 1.00 87.88 193 ASP A N 1
ATOM 1537 C CA . ASP A 1 193 ? 6.679 -0.032 -23.686 1.00 87.88 193 ASP A CA 1
ATOM 1538 C C . ASP A 1 193 ? 6.089 0.833 -24.812 1.00 87.88 193 ASP A C 1
ATOM 1540 O O . ASP A 1 193 ? 6.282 0.571 -25.994 1.00 87.88 193 ASP A O 1
ATOM 1544 N N . GLU A 1 194 ? 5.380 1.904 -24.444 1.00 89.50 194 GLU A N 1
ATOM 1545 C CA . GLU A 1 194 ? 4.769 2.832 -25.400 1.00 89.50 194 GLU A CA 1
ATOM 1546 C C . GLU A 1 194 ? 5.793 3.719 -26.125 1.00 89.50 194 GLU A C 1
ATOM 1548 O O . GLU A 1 194 ? 5.518 4.177 -27.236 1.00 89.50 194 GLU A O 1
ATOM 1553 N N . PHE A 1 195 ? 6.933 4.005 -25.488 1.00 89.12 195 PHE A N 1
ATOM 1554 C CA . PHE A 1 195 ? 7.934 4.957 -25.979 1.00 89.12 195 PHE A CA 1
ATOM 1555 C C . PHE A 1 195 ? 9.165 4.306 -26.605 1.00 89.12 195 PHE A C 1
ATOM 1557 O O . PHE A 1 195 ? 9.920 4.996 -27.294 1.00 89.12 195 PHE A O 1
ATOM 1564 N N . ILE A 1 196 ? 9.374 3.004 -26.401 1.00 86.56 196 ILE A N 1
ATOM 1565 C CA . ILE A 1 196 ? 10.430 2.280 -27.101 1.00 86.56 196 ILE A CA 1
ATOM 1566 C C . ILE A 1 196 ? 10.117 2.295 -28.612 1.00 86.56 196 ILE A C 1
ATOM 1568 O O . ILE A 1 196 ? 9.011 1.923 -29.018 1.00 86.56 196 ILE A O 1
ATOM 1572 N N . PRO A 1 197 ? 11.056 2.749 -29.465 1.00 81.00 197 PRO A N 1
ATOM 1573 C CA . PRO A 1 197 ? 10.829 2.808 -30.904 1.00 81.00 197 PRO A CA 1
ATOM 1574 C C . PRO A 1 197 ? 10.576 1.411 -31.485 1.00 81.00 197 PRO A C 1
ATOM 1576 O O . PRO A 1 197 ? 11.398 0.514 -31.333 1.00 81.00 197 PRO A O 1
ATOM 1579 N N . ARG A 1 198 ? 9.438 1.223 -32.165 1.00 77.12 198 ARG A N 1
ATOM 1580 C CA . ARG A 1 198 ? 9.010 -0.085 -32.713 1.00 77.12 198 ARG A CA 1
ATOM 1581 C C . ARG A 1 198 ? 9.886 -0.605 -33.853 1.00 77.12 198 ARG A C 1
ATOM 1583 O O . ARG A 1 198 ? 9.793 -1.769 -34.224 1.00 77.12 198 ARG A O 1
ATOM 1590 N N . ASP A 1 199 ? 10.654 0.279 -34.474 1.00 72.31 199 ASP A N 1
ATOM 1591 C CA . ASP A 1 199 ? 11.634 -0.025 -35.517 1.00 72.31 199 ASP A CA 1
ATOM 1592 C C . ASP A 1 199 ? 12.911 -0.668 -34.957 1.00 72.31 199 ASP A C 1
ATOM 1594 O O . ASP A 1 199 ? 13.705 -1.246 -35.708 1.00 72.31 199 ASP A O 1
ATOM 1598 N N . VAL A 1 200 ? 13.079 -0.607 -33.637 1.00 69.94 200 VAL A N 1
ATOM 1599 C CA . VAL A 1 200 ? 14.104 -1.313 -32.889 1.00 69.94 200 VAL A CA 1
ATOM 1600 C C . VAL A 1 200 ? 13.461 -2.555 -32.275 1.00 69.94 200 VAL A C 1
ATOM 1602 O O . VAL A 1 200 ? 12.450 -2.449 -31.587 1.00 69.94 200 VAL A O 1
ATOM 1605 N N . ASP A 1 201 ? 14.051 -3.731 -32.494 1.00 69.62 201 ASP A N 1
ATOM 1606 C CA . ASP A 1 201 ? 13.598 -4.975 -31.857 1.00 69.62 201 ASP A CA 1
ATOM 1607 C C . ASP A 1 201 ? 14.066 -5.031 -30.393 1.00 69.62 201 ASP A C 1
ATOM 1609 O O . ASP A 1 201 ? 14.964 -5.777 -30.006 1.00 69.62 201 ASP A O 1
ATOM 1613 N N . LEU A 1 202 ? 13.538 -4.104 -29.596 1.00 77.69 202 LEU A N 1
ATOM 1614 C CA . LEU A 1 202 ? 13.832 -3.937 -28.186 1.00 77.69 202 LEU A CA 1
ATOM 1615 C C . LEU A 1 202 ? 12.515 -4.050 -27.429 1.00 77.69 202 LEU A C 1
ATOM 1617 O O . LEU A 1 202 ? 11.673 -3.162 -27.509 1.00 77.69 202 LEU A O 1
ATOM 1621 N N . ASP A 1 203 ? 12.347 -5.128 -26.677 1.00 81.25 203 ASP A N 1
ATOM 1622 C CA . ASP A 1 203 ? 11.179 -5.308 -25.822 1.00 81.25 203 ASP A CA 1
ATOM 1623 C C . ASP A 1 203 ? 11.519 -5.118 -24.333 1.00 81.25 203 ASP A C 1
ATOM 1625 O O . ASP A 1 203 ? 12.681 -5.095 -23.900 1.00 81.25 203 ASP A O 1
ATOM 1629 N N . LEU A 1 204 ? 10.473 -4.946 -23.523 1.00 83.75 204 LEU A N 1
ATOM 1630 C CA . LEU A 1 204 ? 10.604 -4.789 -22.077 1.00 83.75 204 LEU A CA 1
ATOM 1631 C C . LEU A 1 204 ? 11.246 -6.002 -21.396 1.00 83.75 204 LEU A C 1
ATOM 1633 O O . LEU A 1 204 ? 11.982 -5.828 -20.420 1.00 83.75 204 LEU A O 1
ATOM 1637 N N . ASP A 1 205 ? 10.967 -7.219 -21.863 1.00 82.88 205 ASP A N 1
ATOM 1638 C CA . ASP A 1 205 ? 11.476 -8.438 -21.238 1.00 82.88 205 ASP A CA 1
ATOM 1639 C C . ASP A 1 205 ? 12.993 -8.546 -21.413 1.00 82.88 205 ASP A C 1
ATOM 1641 O O . ASP A 1 205 ? 13.698 -8.833 -20.441 1.00 82.88 205 ASP A O 1
ATOM 1645 N N . TYR A 1 206 ? 13.514 -8.211 -22.592 1.00 82.06 206 TYR A N 1
ATOM 1646 C CA . TYR A 1 206 ? 14.937 -8.079 -22.869 1.00 82.06 206 TYR A CA 1
ATOM 1647 C C . TYR A 1 206 ? 15.588 -7.046 -21.946 1.00 82.06 206 TYR A C 1
ATOM 1649 O O . TYR A 1 206 ? 16.607 -7.333 -21.308 1.00 82.06 206 TYR A O 1
ATOM 1657 N N . LEU A 1 207 ? 14.993 -5.856 -21.829 1.00 84.94 207 LEU A N 1
ATOM 1658 C CA . LEU A 1 207 ? 15.518 -4.780 -20.984 1.00 84.94 207 LEU A CA 1
ATOM 1659 C C . LEU A 1 207 ? 15.580 -5.178 -19.507 1.00 84.94 207 LEU A C 1
ATOM 1661 O O . LEU A 1 207 ? 16.526 -4.831 -18.799 1.00 84.94 207 LEU A O 1
ATOM 1665 N N . ILE A 1 208 ? 14.591 -5.934 -19.038 1.00 85.38 208 ILE A N 1
ATOM 1666 C CA . ILE A 1 208 ? 14.538 -6.438 -17.669 1.00 85.38 208 ILE A CA 1
ATOM 1667 C C . ILE A 1 208 ? 15.546 -7.574 -17.450 1.00 85.38 208 ILE A C 1
ATOM 1669 O O . ILE A 1 208 ? 16.258 -7.572 -16.446 1.00 85.38 208 ILE A O 1
ATOM 1673 N N . LEU A 1 209 ? 15.601 -8.558 -18.355 1.00 81.00 209 LEU A N 1
ATOM 1674 C CA . LEU A 1 209 ? 16.480 -9.729 -18.244 1.00 81.00 209 LEU A CA 1
ATOM 1675 C C . LEU A 1 209 ? 17.958 -9.338 -18.244 1.00 81.00 209 LEU A C 1
ATOM 1677 O O . LEU A 1 209 ? 18.748 -9.933 -17.513 1.00 81.00 209 LEU A O 1
ATOM 1681 N N . ASN A 1 210 ? 18.311 -8.317 -19.023 1.00 79.25 210 ASN A N 1
ATOM 1682 C CA . ASN A 1 210 ? 19.670 -7.789 -19.097 1.00 79.25 210 ASN A CA 1
ATOM 1683 C C . ASN A 1 210 ? 19.960 -6.707 -18.039 1.00 79.25 210 ASN A C 1
ATOM 1685 O O . ASN A 1 210 ? 21.046 -6.138 -18.024 1.00 79.25 210 ASN A O 1
ATOM 1689 N N . GLY A 1 211 ? 19.019 -6.429 -17.129 1.00 82.44 211 GLY A N 1
ATOM 1690 C CA . GLY A 1 211 ? 19.240 -5.543 -15.983 1.00 82.44 211 GLY A CA 1
ATOM 1691 C C . GLY A 1 211 ? 19.212 -4.043 -16.290 1.00 82.44 211 GLY A C 1
ATOM 1692 O O . GLY A 1 211 ? 19.508 -3.251 -15.397 1.00 82.44 211 GLY A O 1
ATOM 1693 N N . TYR A 1 212 ? 18.822 -3.634 -17.501 1.00 84.75 212 TYR A N 1
ATOM 1694 C CA . TYR A 1 212 ? 18.638 -2.221 -17.849 1.00 84.75 212 TYR A CA 1
ATOM 1695 C C . TYR A 1 212 ? 17.424 -1.603 -17.146 1.00 84.75 212 TYR A C 1
ATOM 1697 O O . TYR A 1 212 ? 17.448 -0.434 -16.769 1.00 84.75 212 TYR A O 1
ATOM 1705 N N . LEU A 1 213 ? 16.365 -2.392 -16.941 1.00 85.75 213 LEU A N 1
ATOM 1706 C CA . LEU A 1 213 ? 15.180 -1.995 -16.186 1.00 85.75 213 LEU A CA 1
ATOM 1707 C C . LEU A 1 213 ? 14.962 -2.919 -14.989 1.00 85.75 213 LEU A C 1
ATOM 1709 O O . LEU A 1 213 ? 15.119 -4.136 -15.055 1.00 85.75 213 LEU A O 1
ATOM 1713 N N . SER A 1 214 ? 14.541 -2.337 -13.869 1.00 82.62 214 SER A N 1
ATOM 1714 C CA . SER A 1 214 ? 14.167 -3.112 -12.688 1.00 82.62 214 SER A CA 1
ATOM 1715 C C . SER A 1 214 ? 12.710 -3.548 -12.774 1.00 82.62 214 SER A C 1
ATOM 1717 O O . SER A 1 214 ? 11.812 -2.706 -12.838 1.00 82.62 214 SER A O 1
ATOM 1719 N N . LYS A 1 215 ? 12.456 -4.859 -12.664 1.00 79.81 215 LYS A N 1
ATOM 1720 C CA . LYS A 1 215 ? 11.100 -5.357 -12.398 1.00 79.81 215 LYS A CA 1
ATOM 1721 C C . LYS A 1 215 ? 10.567 -4.711 -11.116 1.00 79.81 215 LYS A C 1
ATOM 1723 O O . LYS A 1 215 ? 11.328 -4.580 -10.146 1.00 79.81 215 LYS A O 1
ATOM 1728 N N . PRO A 1 216 ? 9.278 -4.331 -11.060 1.00 73.69 216 PRO A N 1
ATOM 1729 C CA . PRO A 1 216 ? 8.683 -3.875 -9.821 1.00 73.69 216 PRO A CA 1
ATOM 1730 C C . PRO A 1 216 ? 8.765 -5.060 -8.869 1.00 73.69 216 PRO A C 1
ATOM 1732 O O . PRO A 1 216 ? 8.092 -6.073 -9.058 1.00 73.69 216 PRO A O 1
ATOM 1735 N N . LYS A 1 217 ? 9.649 -4.983 -7.872 1.00 69.69 217 LYS A N 1
ATOM 1736 C CA . LYS A 1 217 ? 9.655 -5.994 -6.822 1.00 69.69 217 LYS A CA 1
ATOM 1737 C C . LYS A 1 217 ? 8.268 -5.968 -6.184 1.00 69.69 217 LYS A C 1
ATOM 1739 O O . LYS A 1 217 ? 7.718 -4.885 -5.961 1.00 69.69 217 LYS A O 1
ATOM 1744 N N . TYR A 1 218 ? 7.747 -7.148 -5.855 1.00 58.91 218 TYR A N 1
ATOM 1745 C CA . TYR A 1 218 ? 6.670 -7.333 -4.878 1.00 58.91 218 TYR A CA 1
ATOM 1746 C C . TYR A 1 218 ? 7.192 -6.909 -3.488 1.00 58.91 218 TYR A C 1
ATOM 1748 O O . TYR A 1 218 ? 7.289 -7.694 -2.553 1.00 58.91 218 TYR A O 1
ATOM 1756 N N . CYS A 1 219 ? 7.673 -5.676 -3.368 1.00 52.12 219 CYS A N 1
ATOM 1757 C CA . CYS A 1 219 ? 8.033 -5.079 -2.101 1.00 52.12 219 CYS A CA 1
ATOM 1758 C C . CYS A 1 219 ? 6.804 -4.331 -1.604 1.00 52.12 219 CYS A C 1
ATOM 1760 O O . CYS A 1 219 ? 6.218 -3.570 -2.369 1.00 52.12 219 CYS A O 1
ATOM 1762 N N . GLU A 1 220 ? 6.469 -4.623 -0.346 1.00 57.88 220 GLU A N 1
ATOM 1763 C CA . GLU A 1 220 ? 5.781 -3.809 0.666 1.00 57.88 220 GLU A CA 1
ATOM 1764 C C . GLU A 1 220 ? 5.052 -2.591 0.102 1.00 57.88 220 GLU A C 1
ATOM 1766 O O . GLU A 1 220 ? 5.692 -1.702 -0.455 1.00 57.88 220 GLU A O 1
ATOM 1771 N N . SER A 1 221 ? 3.724 -2.556 0.248 1.00 64.81 221 SER A N 1
ATOM 1772 C CA . SER A 1 221 ? 2.883 -1.435 -0.166 1.00 64.81 221 SER A CA 1
ATOM 1773 C C . SER A 1 221 ? 3.382 -0.149 0.484 1.00 64.81 221 SER A C 1
ATOM 1775 O O . SER A 1 221 ? 3.064 0.161 1.629 1.00 64.81 221 SER A O 1
ATOM 1777 N N . LYS A 1 222 ? 4.227 0.570 -0.250 1.00 84.31 222 LYS A N 1
ATOM 1778 C CA . LYS A 1 222 ? 4.745 1.861 0.153 1.00 84.31 222 LYS A CA 1
ATOM 1779 C C . LYS A 1 222 ? 3.885 2.936 -0.466 1.00 84.31 222 LYS A C 1
ATOM 1781 O O . LYS A 1 222 ? 3.650 2.941 -1.678 1.00 84.31 222 LYS A O 1
ATOM 1786 N N . TYR A 1 223 ? 3.465 3.858 0.375 1.00 87.38 223 TYR A N 1
ATOM 1787 C CA . TYR A 1 223 ? 2.559 4.924 0.012 1.00 87.38 223 TYR A CA 1
ATOM 1788 C C . TYR A 1 223 ? 3.274 6.263 0.096 1.00 87.38 223 TYR A C 1
ATOM 1790 O O . TYR A 1 223 ? 4.170 6.454 0.917 1.00 87.38 223 TYR A O 1
ATOM 1798 N N . LYS A 1 224 ? 2.888 7.206 -0.753 1.00 86.38 224 LYS A N 1
ATOM 1799 C CA . LYS A 1 224 ? 3.446 8.560 -0.750 1.00 86.38 224 LYS A CA 1
ATOM 1800 C C . LYS A 1 224 ? 2.330 9.585 -0.823 1.00 86.38 224 LYS A C 1
ATOM 1802 O O . LYS A 1 224 ? 1.342 9.345 -1.512 1.00 86.38 224 LYS A O 1
ATOM 1807 N N . ASP A 1 225 ? 2.469 10.708 -0.120 1.00 82.31 225 ASP A N 1
ATOM 1808 C CA . ASP A 1 225 ? 1.487 11.783 -0.229 1.00 82.31 225 ASP A CA 1
ATOM 1809 C C . ASP A 1 225 ? 1.494 12.375 -1.632 1.00 82.31 225 ASP A C 1
ATOM 1811 O O . ASP A 1 225 ? 2.547 12.551 -2.245 1.00 82.31 225 ASP A O 1
ATOM 1815 N N . LEU A 1 226 ? 0.310 12.704 -2.144 1.00 78.88 226 LEU A N 1
ATOM 1816 C CA . LEU A 1 226 ? 0.172 13.256 -3.484 1.00 78.88 226 LEU A CA 1
ATOM 1817 C C . LEU A 1 226 ? 0.897 14.607 -3.630 1.00 78.88 226 LEU A C 1
ATOM 1819 O O . LEU A 1 226 ? 1.300 14.959 -4.732 1.00 78.88 226 LEU A O 1
ATOM 1823 N N . PHE A 1 227 ? 1.147 15.337 -2.542 1.00 74.31 227 PHE A N 1
ATOM 1824 C CA . PHE A 1 227 ? 1.677 16.706 -2.544 1.00 74.31 227 PHE A CA 1
ATOM 1825 C C . PHE A 1 227 ? 3.200 16.803 -2.329 1.00 74.31 227 PHE A C 1
ATOM 1827 O O . PHE A 1 227 ? 3.732 17.903 -2.175 1.00 74.31 227 PHE A O 1
ATOM 1834 N N . TYR A 1 228 ? 3.928 15.683 -2.375 1.00 70.62 228 TYR A N 1
ATOM 1835 C CA . TYR A 1 228 ? 5.348 15.618 -2.001 1.00 70.62 228 TYR A CA 1
ATOM 1836 C C . TYR A 1 228 ? 6.315 16.510 -2.812 1.00 70.62 228 TYR A C 1
ATOM 1838 O O . TYR A 1 228 ? 7.426 16.748 -2.348 1.00 70.62 228 TYR A O 1
ATOM 1846 N N . LEU A 1 229 ? 5.935 16.980 -4.010 1.00 60.56 229 LEU A N 1
ATOM 1847 C CA . LEU A 1 229 ? 6.797 17.780 -4.907 1.00 60.56 229 LEU A CA 1
ATOM 1848 C C . LEU A 1 229 ? 6.481 19.280 -4.947 1.00 60.56 229 LEU A C 1
ATOM 1850 O O . LEU A 1 229 ? 7.258 20.033 -5.526 1.00 60.56 229 LEU A O 1
ATOM 1854 N N . LYS A 1 230 ? 5.342 19.727 -4.407 1.00 67.38 230 LYS A N 1
ATOM 1855 C CA . LYS A 1 230 ? 4.848 21.101 -4.609 1.00 67.38 230 LYS A CA 1
ATOM 1856 C C . LYS A 1 230 ? 4.444 21.726 -3.272 1.00 67.38 230 LYS A C 1
ATOM 1858 O O . LYS A 1 230 ? 3.290 21.628 -2.863 1.00 67.38 230 LYS A O 1
ATOM 1863 N N . SER A 1 231 ? 5.402 22.375 -2.603 1.00 62.19 231 SER A N 1
ATOM 1864 C CA . SER A 1 231 ? 5.234 22.985 -1.271 1.00 62.19 231 SER A CA 1
ATOM 1865 C C . SER A 1 231 ? 4.063 23.971 -1.198 1.00 62.19 231 SER A C 1
ATOM 1867 O O . SER A 1 231 ? 3.256 23.889 -0.280 1.00 62.19 231 SER A O 1
ATOM 1869 N N . ASN A 1 232 ? 3.901 24.836 -2.201 1.00 68.94 232 ASN A N 1
ATOM 1870 C CA . ASN A 1 232 ? 2.846 25.859 -2.190 1.00 68.94 232 ASN A CA 1
ATOM 1871 C C . ASN A 1 232 ? 1.438 25.246 -2.317 1.00 68.94 232 ASN A C 1
ATOM 1873 O O . ASN A 1 232 ? 0.489 25.716 -1.694 1.00 68.94 232 ASN A O 1
ATOM 1877 N N . SER A 1 233 ? 1.294 24.168 -3.096 1.00 74.50 233 SER A N 1
ATOM 1878 C CA . SER A 1 233 ? 0.028 23.429 -3.216 1.00 74.50 233 SER A CA 1
ATOM 1879 C C . SER A 1 233 ? -0.302 22.666 -1.933 1.00 74.50 233 SER A C 1
ATOM 1881 O O . SER A 1 233 ? -1.467 22.566 -1.559 1.00 74.50 233 SER A O 1
ATOM 1883 N N . LEU A 1 234 ? 0.722 22.157 -1.241 1.00 79.00 234 LEU A N 1
ATOM 1884 C CA . LEU A 1 234 ? 0.563 21.479 0.041 1.00 79.00 234 LEU A CA 1
ATOM 1885 C C . LEU A 1 234 ? 0.027 22.424 1.122 1.00 79.00 234 LEU A C 1
ATOM 1887 O O . LEU A 1 234 ? -0.840 22.011 1.879 1.00 79.00 234 LEU A O 1
ATOM 1891 N N . GLU A 1 235 ? 0.525 23.657 1.219 1.00 81.56 235 GLU A N 1
ATOM 1892 C CA . GLU A 1 235 ? 0.085 24.610 2.250 1.00 81.56 235 GLU A CA 1
ATOM 1893 C C . GLU A 1 235 ? -1.402 24.959 2.121 1.00 81.56 235 GLU A C 1
ATOM 1895 O O . GLU A 1 235 ? -2.145 24.892 3.102 1.00 81.56 235 GLU A O 1
ATOM 1900 N N . LEU A 1 236 ? -1.857 25.257 0.899 1.00 83.94 236 LEU A N 1
ATOM 1901 C CA . LEU A 1 236 ? -3.272 25.500 0.606 1.00 83.94 236 LEU A CA 1
ATOM 1902 C C . LEU A 1 236 ? -4.129 24.273 0.936 1.00 83.94 236 LEU A C 1
ATOM 1904 O O . LEU A 1 236 ? -5.156 24.393 1.607 1.00 83.94 236 LEU A O 1
ATOM 1908 N N . PHE A 1 237 ? -3.680 23.090 0.519 1.00 86.00 237 PHE A N 1
ATOM 1909 C CA . PHE A 1 237 ? -4.363 21.831 0.800 1.00 86.00 237 PHE A CA 1
ATOM 1910 C C . PHE A 1 237 ? -4.432 21.528 2.304 1.00 86.00 237 PHE A C 1
ATOM 1912 O O . PHE A 1 237 ? -5.482 21.152 2.821 1.00 86.00 237 PHE A O 1
ATOM 1919 N N . LEU A 1 238 ? -3.337 21.743 3.037 1.00 87.06 238 LEU A N 1
ATOM 1920 C CA . LEU A 1 238 ? -3.276 21.594 4.489 1.00 87.06 238 LEU A CA 1
ATOM 1921 C C . LEU A 1 238 ? -4.193 22.584 5.201 1.00 87.06 238 LEU A C 1
ATOM 1923 O O . LEU A 1 238 ? -4.834 22.204 6.176 1.00 87.06 238 LEU A O 1
ATOM 1927 N N . SER A 1 239 ? -4.287 23.825 4.718 1.00 87.50 239 SER A N 1
ATOM 1928 C CA . SER A 1 239 ? -5.216 24.819 5.256 1.00 87.50 239 SER A CA 1
ATOM 1929 C C . SER A 1 239 ? -6.670 24.373 5.075 1.00 87.50 239 SER A C 1
ATOM 1931 O O . SER A 1 239 ? -7.431 24.358 6.042 1.00 87.50 239 SER A O 1
ATOM 1933 N N . GLN A 1 240 ? -7.044 23.913 3.876 1.00 89.12 240 GLN A N 1
ATOM 1934 C CA . GLN A 1 240 ? -8.380 23.366 3.615 1.00 89.12 240 GLN A CA 1
ATOM 1935 C C . GLN A 1 240 ? -8.679 22.145 4.491 1.00 89.12 240 GLN A C 1
ATOM 1937 O O . GLN A 1 240 ? -9.722 22.085 5.142 1.00 89.12 240 GLN A O 1
ATOM 1942 N N . LEU A 1 241 ? -7.747 21.193 4.558 1.00 90.00 241 LEU A N 1
ATOM 1943 C CA . LEU A 1 241 ? -7.876 19.996 5.382 1.00 90.00 241 LEU A CA 1
ATOM 1944 C C . LEU A 1 241 ? -7.993 20.3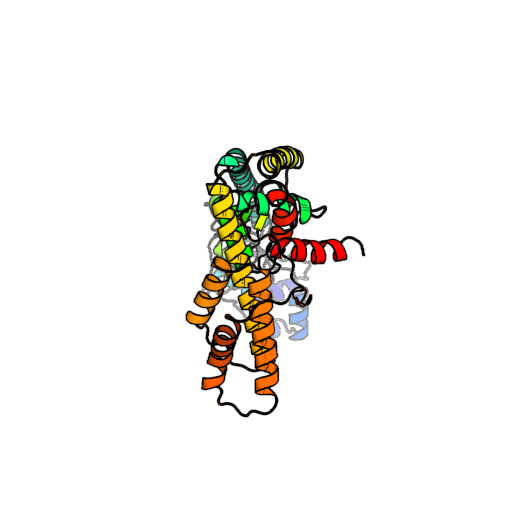45 6.871 1.00 90.00 241 LEU A C 1
ATOM 1946 O O . LEU A 1 241 ? -8.832 19.780 7.568 1.00 90.00 241 LEU A O 1
ATOM 1950 N N . SER A 1 242 ? -7.199 21.305 7.348 1.00 88.12 242 SER A N 1
ATOM 1951 C CA . SER A 1 242 ? -7.276 21.819 8.715 1.00 88.12 242 SER A CA 1
ATOM 1952 C C . SER A 1 242 ? -8.657 22.402 9.000 1.00 88.12 242 SER A C 1
ATOM 1954 O O . SER A 1 242 ? -9.270 22.024 9.992 1.00 88.12 242 SER A O 1
ATOM 1956 N N . ASN A 1 243 ? -9.207 23.234 8.113 1.00 87.56 243 ASN A N 1
ATOM 1957 C CA . ASN A 1 243 ? -10.554 23.791 8.289 1.00 87.56 243 ASN A CA 1
ATOM 1958 C C . ASN A 1 243 ? -11.623 22.683 8.353 1.00 87.56 243 ASN A C 1
ATOM 1960 O O . ASN A 1 243 ? -12.550 22.753 9.159 1.00 87.56 243 ASN A O 1
ATOM 1964 N N . LEU A 1 244 ? -11.484 21.623 7.550 1.00 88.12 244 LEU A N 1
ATOM 1965 C CA . LEU A 1 244 ? -12.411 20.484 7.557 1.00 88.12 244 LEU A CA 1
ATOM 1966 C C . LEU A 1 244 ? -12.296 19.603 8.803 1.00 88.12 244 LEU A C 1
ATOM 1968 O O . LEU A 1 244 ? -13.281 18.977 9.193 1.00 88.12 244 LEU A O 1
ATOM 1972 N N . VAL A 1 245 ? -11.114 19.543 9.414 1.00 86.19 245 VAL A N 1
ATOM 1973 C CA . VAL A 1 245 ? -10.845 18.760 10.627 1.00 86.19 245 VAL A CA 1
ATOM 1974 C C . VAL A 1 245 ? -11.141 19.558 11.903 1.00 86.19 245 VAL A C 1
ATOM 1976 O O . VAL A 1 245 ? -11.601 18.992 12.893 1.00 86.19 245 VAL A O 1
ATOM 1979 N N . TYR A 1 246 ? -10.876 20.865 11.916 1.00 79.00 246 TYR A N 1
ATOM 1980 C CA . TYR A 1 246 ? -11.043 21.718 13.092 1.00 79.00 246 TYR A CA 1
ATOM 1981 C C . TYR A 1 246 ? -12.350 22.512 13.050 1.00 79.00 246 TYR A C 1
ATOM 1983 O O . TYR A 1 246 ? -13.130 22.456 13.999 1.00 79.00 246 TYR A O 1
ATOM 1991 N N . ASP A 1 247 ? -12.610 23.265 11.995 1.00 74.88 247 ASP A N 1
ATOM 1992 C CA . ASP A 1 247 ? -13.624 24.323 12.058 1.00 74.88 247 ASP A CA 1
ATOM 1993 C C . ASP A 1 247 ? -15.014 23.849 11.625 1.00 74.88 247 ASP A C 1
ATOM 1995 O O . ASP A 1 247 ? -16.030 24.418 12.031 1.00 74.88 247 ASP A O 1
ATOM 1999 N N . ARG A 1 248 ? -15.081 22.754 10.860 1.00 77.69 248 ARG A N 1
ATOM 2000 C CA . ARG A 1 248 ? -16.342 22.116 10.472 1.00 77.69 248 ARG A CA 1
ATOM 2001 C C . ARG A 1 248 ? -17.067 21.544 11.696 1.00 77.69 248 ARG A C 1
ATOM 2003 O O . ARG A 1 248 ? -16.517 20.754 12.462 1.00 77.69 248 ARG A O 1
ATOM 2010 N N . LYS A 1 249 ? -18.354 21.878 11.835 1.00 77.56 249 LYS A N 1
ATOM 2011 C CA . LYS A 1 249 ? -19.255 21.198 12.775 1.00 77.56 249 LYS A CA 1
ATOM 2012 C C . LYS A 1 249 ? -19.526 19.774 12.285 1.00 77.56 249 LYS A C 1
ATOM 2014 O O . LYS A 1 249 ? -19.924 19.597 11.134 1.00 77.56 249 LYS A O 1
ATOM 2019 N N . LEU A 1 250 ? -19.331 18.782 13.150 1.00 79.31 250 LEU A N 1
ATOM 2020 C CA . LEU A 1 250 ? -19.558 17.386 12.788 1.00 79.31 250 LEU A CA 1
ATOM 2021 C C . LEU A 1 250 ? -21.044 17.080 12.618 1.00 79.31 250 LEU A C 1
ATOM 2023 O O . LEU A 1 250 ? -21.887 17.517 13.402 1.00 79.31 250 LEU A O 1
ATOM 2027 N N . SER A 1 251 ? -21.356 16.290 11.596 1.00 80.88 251 SER A N 1
ATOM 2028 C CA . SER A 1 251 ? -22.670 15.678 11.445 1.00 80.88 251 SER A CA 1
ATOM 2029 C C . SER A 1 251 ? -22.801 14.420 12.313 1.00 80.88 251 SER A C 1
ATOM 2031 O O . SER A 1 251 ? -21.821 13.866 12.819 1.00 80.88 251 SER A O 1
ATOM 2033 N N . ILE A 1 252 ? -24.035 13.936 12.470 1.00 75.94 252 ILE A N 1
ATOM 2034 C CA . ILE A 1 252 ? -24.320 12.675 13.173 1.00 75.94 252 ILE A CA 1
ATOM 2035 C C . ILE A 1 252 ? -23.623 11.496 12.481 1.00 75.94 252 ILE A C 1
ATOM 2037 O O . ILE A 1 252 ? -23.115 10.604 13.164 1.00 75.94 252 ILE A O 1
ATOM 2041 N N . ASP A 1 253 ? -23.568 11.512 11.149 1.00 80.94 253 ASP A N 1
ATOM 2042 C CA . ASP A 1 253 ? -22.924 10.464 10.361 1.00 80.94 253 ASP A CA 1
ATOM 2043 C C . ASP A 1 253 ? -21.402 10.490 10.534 1.00 80.94 253 ASP A C 1
ATOM 2045 O O . ASP A 1 253 ? -20.824 9.442 10.816 1.00 80.94 253 ASP A O 1
ATOM 2049 N N . ASP A 1 254 ? -20.771 11.675 10.541 1.00 78.81 254 ASP A N 1
ATOM 2050 C CA . ASP A 1 254 ? -19.334 11.805 10.847 1.00 78.81 254 ASP A CA 1
ATOM 2051 C C . ASP A 1 254 ? -19.012 11.186 12.225 1.00 78.81 254 ASP A C 1
ATOM 2053 O O . ASP A 1 254 ? -18.053 10.427 12.385 1.00 78.81 254 ASP A O 1
ATOM 2057 N N . ILE A 1 255 ? -19.842 11.467 13.240 1.00 76.56 255 ILE A N 1
ATOM 2058 C CA . ILE A 1 255 ? -19.679 10.918 14.597 1.00 76.56 255 ILE A CA 1
ATOM 2059 C C . ILE A 1 255 ? -19.865 9.396 14.604 1.00 76.56 255 ILE A C 1
ATOM 2061 O O . ILE A 1 255 ? -19.151 8.685 15.318 1.00 76.56 255 ILE A O 1
ATOM 2065 N N . LYS A 1 256 ? -20.835 8.879 13.848 1.00 75.19 256 LYS A N 1
ATOM 2066 C CA . LYS A 1 256 ? -21.102 7.441 13.750 1.00 75.19 256 LYS A CA 1
ATOM 2067 C C . LYS A 1 256 ? -19.936 6.708 13.086 1.00 75.19 256 LYS A C 1
ATOM 2069 O O . LYS A 1 256 ? -19.488 5.697 13.624 1.00 75.19 256 LYS A O 1
ATOM 2074 N N . GLU A 1 257 ? -19.417 7.231 11.981 1.00 80.81 257 GLU A N 1
ATOM 2075 C CA . GLU A 1 257 ? -18.242 6.690 11.292 1.00 80.81 257 GLU A CA 1
ATOM 2076 C C . GLU A 1 257 ? -17.012 6.671 12.195 1.00 80.81 257 GLU A C 1
ATOM 2078 O O . GLU A 1 257 ? -16.355 5.640 12.331 1.00 80.81 257 GLU A O 1
ATOM 2083 N N . LEU A 1 258 ? -16.733 7.784 12.879 1.00 79.25 258 LEU A N 1
ATOM 2084 C CA . LEU A 1 258 ? -15.635 7.867 13.839 1.00 79.25 258 LEU A CA 1
ATOM 2085 C C . LEU A 1 258 ? -15.754 6.823 14.944 1.00 79.25 258 LEU A C 1
ATOM 2087 O O . LEU A 1 258 ? -14.764 6.187 15.297 1.00 79.25 258 LEU A O 1
ATOM 2091 N N . LYS A 1 259 ? -16.957 6.633 15.498 1.00 74.19 259 LYS A N 1
ATOM 2092 C CA . LYS A 1 259 ? -17.195 5.621 16.534 1.00 74.19 259 LYS A CA 1
ATOM 2093 C C . LYS A 1 259 ? -16.895 4.219 16.023 1.00 74.19 259 LYS A C 1
ATOM 2095 O O . LYS A 1 259 ? -16.257 3.456 16.745 1.00 74.19 259 LYS A O 1
ATOM 2100 N N . LEU A 1 260 ? -17.326 3.887 14.807 1.00 78.81 260 LEU A N 1
ATOM 2101 C CA . LEU A 1 260 ? -17.037 2.592 14.189 1.00 78.81 260 LEU A CA 1
ATOM 2102 C C . LEU A 1 260 ? -15.533 2.411 13.974 1.00 78.81 260 LEU A C 1
ATOM 2104 O O . LEU A 1 260 ? -14.971 1.400 14.386 1.00 78.81 260 LEU A O 1
ATOM 2108 N N . PHE A 1 261 ? -14.866 3.423 13.424 1.00 82.75 261 PHE A N 1
ATOM 2109 C CA . PHE A 1 261 ? -13.435 3.375 13.148 1.00 82.75 261 PHE A CA 1
ATOM 2110 C C . PHE A 1 261 ? -12.584 3.253 14.424 1.00 82.75 261 PHE A C 1
ATOM 2112 O O . PHE A 1 261 ? -11.672 2.431 14.497 1.00 82.75 261 PHE A O 1
ATOM 2119 N N . ILE A 1 262 ? -12.919 4.005 15.476 1.00 77.12 262 ILE A N 1
ATOM 2120 C CA . ILE A 1 262 ? -12.274 3.877 16.792 1.00 77.12 262 ILE A CA 1
ATOM 2121 C C . ILE A 1 262 ? -12.549 2.496 17.389 1.00 77.12 262 ILE A C 1
ATOM 2123 O O . ILE A 1 262 ? -11.641 1.872 17.931 1.00 77.12 262 ILE A O 1
ATOM 2127 N N . SER A 1 263 ? -13.779 1.991 17.272 1.00 76.44 263 SER A N 1
ATOM 2128 C CA . SER A 1 263 ? -14.125 0.657 17.770 1.00 76.44 263 SER A CA 1
ATOM 2129 C C . SER A 1 263 ? -13.294 -0.426 17.082 1.00 76.44 263 SER A C 1
ATOM 2131 O O . SER A 1 263 ? -12.766 -1.296 17.771 1.00 76.44 263 SER A O 1
ATOM 2133 N N . ASP A 1 264 ? -13.085 -0.336 15.765 1.00 79.94 264 ASP A N 1
ATOM 2134 C CA . ASP A 1 264 ? -12.202 -1.239 15.016 1.00 79.94 264 ASP A CA 1
ATOM 2135 C C . ASP A 1 264 ? -10.764 -1.219 15.564 1.00 79.94 264 ASP A C 1
ATOM 2137 O O . ASP A 1 264 ? -10.184 -2.282 15.817 1.00 79.94 264 ASP A O 1
ATOM 2141 N N . ILE A 1 265 ? -10.201 -0.027 15.809 1.00 77.75 265 ILE A N 1
ATOM 2142 C CA . ILE A 1 265 ? -8.864 0.133 16.412 1.00 77.75 265 ILE A CA 1
ATOM 2143 C C . ILE A 1 265 ? -8.807 -0.548 17.784 1.00 77.75 265 ILE A C 1
ATOM 2145 O O . ILE A 1 265 ? -7.907 -1.350 18.056 1.00 77.75 265 ILE A O 1
ATOM 2149 N N . LEU A 1 266 ? -9.805 -0.298 18.629 1.00 75.38 266 LEU A N 1
ATOM 2150 C CA . LEU A 1 266 ? -9.877 -0.846 19.980 1.00 75.38 266 LEU A CA 1
ATOM 2151 C C . LEU A 1 266 ? -10.036 -2.368 19.996 1.00 75.38 266 LEU A C 1
ATOM 2153 O O . LEU A 1 266 ? -9.338 -3.044 20.757 1.00 75.38 266 LEU A O 1
ATOM 2157 N N . VAL A 1 267 ? -10.897 -2.928 19.139 1.00 80.06 267 VAL A N 1
ATOM 2158 C CA . VAL A 1 267 ? -11.094 -4.382 19.008 1.00 80.06 267 VAL A CA 1
ATOM 2159 C C . VAL A 1 267 ? -9.764 -5.047 18.676 1.00 80.06 267 VAL A C 1
ATOM 2161 O O . VAL A 1 267 ? -9.371 -6.033 19.307 1.00 80.06 267 VAL A O 1
ATOM 2164 N N . ARG A 1 268 ? -9.042 -4.494 17.697 1.00 78.12 268 ARG A N 1
ATOM 2165 C CA . ARG A 1 268 ? -7.754 -5.029 17.245 1.00 78.12 268 ARG A CA 1
ATOM 2166 C C . ARG A 1 268 ? -6.683 -4.913 18.319 1.00 78.12 268 ARG A C 1
ATOM 2168 O O . ARG A 1 268 ? -5.949 -5.878 18.534 1.00 78.12 268 ARG A O 1
ATOM 2175 N N . ARG A 1 269 ? -6.633 -3.791 19.035 1.00 75.31 269 ARG A N 1
ATOM 2176 C CA . ARG A 1 269 ? -5.702 -3.578 20.148 1.00 75.31 269 ARG A CA 1
ATOM 2177 C C . ARG A 1 269 ? -5.935 -4.573 21.280 1.00 75.31 269 ARG A C 1
ATOM 2179 O O . ARG A 1 269 ? -4.991 -5.235 21.706 1.00 75.31 269 ARG A O 1
ATOM 2186 N N . LEU A 1 270 ? -7.180 -4.738 21.734 1.00 78.62 270 LEU A N 1
ATOM 2187 C CA . LEU A 1 270 ? -7.506 -5.722 22.771 1.00 78.62 270 LEU A CA 1
ATOM 2188 C C . LEU A 1 270 ? -7.172 -7.142 22.313 1.00 78.62 270 LEU A C 1
ATOM 2190 O O . LEU A 1 270 ? -6.571 -7.898 23.073 1.00 78.62 270 LEU A O 1
ATOM 2194 N N . ARG A 1 271 ? -7.481 -7.489 21.058 1.00 80.19 271 ARG A N 1
ATOM 2195 C CA . ARG A 1 271 ? -7.100 -8.783 20.479 1.00 80.19 271 ARG A CA 1
ATOM 2196 C C . ARG A 1 271 ? -5.586 -8.990 20.513 1.00 80.19 271 ARG A C 1
ATOM 2198 O O . ARG A 1 271 ? -5.147 -10.040 20.969 1.00 80.19 271 ARG A O 1
ATOM 2205 N N . TYR A 1 272 ? -4.799 -8.012 20.071 1.00 78.75 272 TYR A N 1
ATOM 2206 C CA . TYR A 1 272 ? -3.338 -8.102 20.078 1.00 78.75 272 TYR A CA 1
ATOM 2207 C C . TYR A 1 272 ? -2.781 -8.318 21.489 1.00 78.75 272 TYR A C 1
ATOM 2209 O O . TYR A 1 272 ? -1.944 -9.199 21.684 1.00 78.75 272 TYR A O 1
ATOM 2217 N N . ILE A 1 273 ? -3.280 -7.569 22.478 1.00 77.44 273 ILE A N 1
ATOM 2218 C CA . ILE A 1 273 ? -2.884 -7.720 23.886 1.00 77.44 273 ILE A CA 1
ATOM 2219 C C . ILE A 1 273 ? -3.189 -9.137 24.372 1.00 77.44 273 ILE A C 1
ATOM 2221 O O . ILE A 1 273 ? -2.313 -9.789 24.933 1.00 77.44 273 ILE A O 1
ATOM 2225 N N . ILE A 1 274 ? -4.408 -9.627 24.128 1.00 81.44 274 ILE A N 1
ATOM 2226 C CA . ILE A 1 274 ? -4.826 -10.971 24.537 1.00 81.44 274 ILE A CA 1
ATOM 2227 C C . ILE A 1 274 ? -3.927 -12.025 23.890 1.00 81.44 274 ILE A C 1
ATOM 2229 O O . ILE A 1 274 ? -3.366 -12.847 24.604 1.00 81.44 274 ILE A O 1
ATOM 2233 N N . VAL A 1 275 ? -3.752 -11.987 22.567 1.00 81.62 275 VAL A N 1
ATOM 2234 C CA . VAL A 1 275 ? -2.931 -12.958 21.824 1.00 81.62 275 VAL A CA 1
ATOM 2235 C C . VAL A 1 275 ? -1.496 -12.956 22.339 1.00 81.62 275 VAL A C 1
ATOM 2237 O O . VAL A 1 275 ? -1.008 -13.998 22.764 1.00 81.62 275 VAL A O 1
ATOM 2240 N N . SER A 1 276 ? -0.866 -11.781 22.407 1.00 80.06 276 SER A N 1
ATOM 2241 C CA . SER A 1 276 ? 0.526 -11.637 22.855 1.00 80.06 276 SER A CA 1
ATOM 2242 C C . SER A 1 276 ? 0.729 -12.186 24.268 1.00 80.06 276 SER A C 1
ATOM 2244 O O . SER A 1 276 ? 1.759 -12.777 24.583 1.00 80.06 276 SER A O 1
ATOM 2246 N N . TYR A 1 277 ? -0.255 -11.993 25.149 1.00 81.25 277 TYR A N 1
ATOM 2247 C CA . TYR A 1 277 ? -0.187 -12.491 26.517 1.00 81.25 277 TYR A CA 1
ATOM 2248 C C . TYR A 1 277 ? -0.425 -14.002 26.600 1.00 81.25 277 TYR A C 1
ATOM 2250 O O . TYR A 1 277 ? 0.267 -14.695 27.341 1.00 81.25 277 TYR A O 1
ATOM 2258 N N . LEU A 1 278 ? -1.379 -14.535 25.833 1.00 83.19 278 LEU A N 1
ATOM 2259 C CA . LEU A 1 278 ? -1.634 -15.975 25.765 1.00 83.19 278 LEU A CA 1
ATOM 2260 C C . LEU A 1 278 ? -0.426 -16.731 25.197 1.00 83.19 278 LEU A C 1
ATOM 2262 O O . LEU A 1 278 ? -0.076 -17.783 25.729 1.00 83.19 278 LEU A O 1
ATOM 2266 N N . GLU A 1 279 ? 0.252 -16.168 24.195 1.00 83.56 279 GLU A N 1
ATOM 2267 C CA . GLU A 1 279 ? 1.505 -16.700 23.647 1.00 83.56 279 GLU A CA 1
ATOM 2268 C C . GLU A 1 279 ? 2.610 -16.765 24.708 1.00 83.56 279 GLU A C 1
ATOM 2270 O O . GLU A 1 279 ? 3.241 -17.810 24.863 1.00 83.56 279 GLU A O 1
ATOM 2275 N N . ARG A 1 280 ? 2.792 -15.706 25.516 1.00 82.38 280 ARG A N 1
ATOM 2276 C CA . ARG A 1 280 ? 3.740 -15.713 26.653 1.00 82.38 280 ARG A CA 1
ATOM 2277 C C . ARG A 1 280 ? 3.437 -16.812 27.670 1.00 82.38 280 ARG A C 1
ATOM 2279 O O . ARG A 1 280 ? 4.356 -17.362 28.267 1.00 82.38 280 ARG A O 1
ATOM 2286 N N . LEU A 1 281 ? 2.160 -17.133 27.862 1.00 80.31 281 LEU A N 1
ATOM 2287 C CA . LEU A 1 281 ? 1.711 -18.203 28.754 1.00 80.31 281 LEU A CA 1
ATOM 2288 C C . LEU A 1 281 ? 1.689 -19.586 28.081 1.00 80.31 281 LEU A C 1
ATOM 2290 O O . LEU A 1 281 ? 1.220 -20.546 28.693 1.00 80.31 281 LEU A O 1
ATOM 2294 N N . ASN A 1 282 ? 2.182 -19.715 26.842 1.00 78.50 282 ASN A N 1
ATOM 2295 C CA . ASN A 1 282 ? 2.155 -20.956 26.060 1.00 78.50 282 ASN A CA 1
ATOM 2296 C C . ASN A 1 282 ? 0.735 -21.536 25.871 1.00 78.50 282 ASN A C 1
ATOM 2298 O O . ASN A 1 282 ? 0.538 -22.747 25.714 1.00 78.50 282 ASN A O 1
ATOM 2302 N N . ILE A 1 283 ? -0.279 -20.668 25.884 1.00 79.06 283 ILE A N 1
ATOM 2303 C CA . ILE A 1 283 ? -1.679 -21.037 25.689 1.00 79.06 283 ILE A CA 1
ATOM 2304 C C . ILE A 1 283 ? -1.993 -20.950 24.197 1.00 79.06 283 ILE A C 1
ATOM 2306 O O . ILE A 1 283 ? -1.873 -19.870 23.619 1.00 79.06 283 ILE A O 1
ATOM 2310 N N . PRO A 1 284 ? -2.441 -22.045 23.557 1.00 72.94 284 PRO A N 1
ATOM 2311 C CA . PRO A 1 284 ? -2.806 -22.002 22.151 1.00 72.94 284 PRO A CA 1
ATOM 2312 C C . PRO A 1 284 ? -3.982 -21.043 21.938 1.00 72.94 284 PRO A C 1
ATOM 2314 O O . PRO A 1 284 ? -5.079 -21.249 22.469 1.00 72.94 284 PRO A O 1
ATOM 2317 N N . TYR A 1 285 ? -3.741 -20.003 21.142 1.00 67.50 285 TYR A N 1
ATOM 2318 C CA . TYR A 1 285 ? -4.776 -19.125 20.622 1.00 67.50 285 TYR A CA 1
ATOM 2319 C C . TYR A 1 285 ? -5.391 -19.782 19.382 1.00 67.50 285 TYR A C 1
ATOM 2321 O O . TYR A 1 285 ? -4.807 -19.775 18.303 1.00 67.50 285 TYR A O 1
ATOM 2329 N N . ASP A 1 286 ? -6.570 -20.384 19.542 1.00 62.66 286 ASP A N 1
ATOM 2330 C CA . ASP A 1 286 ? -7.428 -20.690 18.393 1.00 62.66 286 ASP A CA 1
ATOM 2331 C C . ASP A 1 286 ? -8.052 -19.367 17.948 1.00 62.66 286 ASP A C 1
ATOM 2333 O O . ASP A 1 286 ? -8.533 -18.625 18.811 1.00 62.66 286 ASP A O 1
ATOM 2337 N N . ASP A 1 287 ? -8.079 -19.077 16.643 1.00 59.97 287 ASP A N 1
ATOM 2338 C CA . ASP A 1 287 ? -8.704 -17.866 16.096 1.00 59.97 287 ASP A CA 1
ATOM 2339 C C . ASP A 1 287 ? -10.233 -17.946 16.258 1.00 59.97 287 ASP A C 1
ATOM 2341 O O . ASP A 1 287 ? -11.020 -18.273 15.366 1.00 59.97 287 ASP A O 1
ATOM 2345 N N . ASN A 1 288 ? -10.655 -17.782 17.506 1.00 63.50 288 ASN A N 1
ATOM 2346 C CA . ASN A 1 288 ? -11.954 -18.178 17.981 1.00 63.50 288 ASN A CA 1
ATOM 2347 C C . ASN A 1 288 ? -12.913 -17.053 17.637 1.00 63.50 288 ASN A C 1
ATOM 2349 O O . ASN A 1 288 ? -12.930 -16.016 18.303 1.00 63.50 288 ASN A O 1
ATOM 2353 N N . LYS A 1 289 ? -13.759 -17.281 16.626 1.00 74.75 289 LYS A N 1
ATOM 2354 C CA . LYS A 1 289 ? -14.850 -16.365 16.262 1.00 74.75 289 LYS A CA 1
ATOM 2355 C C . LYS A 1 289 ? -15.600 -15.861 17.503 1.00 74.75 289 LYS A C 1
ATOM 2357 O O . LYS A 1 289 ? -15.920 -14.682 17.568 1.00 74.75 289 LYS A O 1
ATOM 2362 N N . LYS A 1 290 ? -15.795 -16.703 18.530 1.00 81.12 290 LYS A N 1
ATOM 2363 C CA . LYS A 1 290 ? -16.475 -16.323 19.782 1.00 81.12 290 LYS A CA 1
ATOM 2364 C C . LYS A 1 290 ? -15.721 -15.272 20.599 1.00 81.12 290 LYS A C 1
ATOM 2366 O O . LYS A 1 290 ? -16.367 -14.435 21.213 1.00 81.12 290 LYS A O 1
ATOM 2371 N N . LEU A 1 291 ? -14.388 -15.311 20.628 1.00 78.38 291 LEU A N 1
ATOM 2372 C CA . LEU A 1 291 ? -13.590 -14.301 21.326 1.00 78.38 291 LEU A CA 1
ATOM 2373 C C . LEU A 1 291 ? -13.640 -12.966 20.578 1.00 78.38 291 LEU A C 1
ATOM 2375 O O . LEU A 1 291 ? -13.862 -11.941 21.211 1.00 78.38 291 LEU A O 1
ATOM 2379 N N . ASN A 1 292 ? -13.535 -12.989 19.246 1.00 78.44 292 ASN A N 1
ATOM 2380 C CA . ASN A 1 292 ? -13.699 -11.783 18.428 1.00 78.44 292 ASN A CA 1
ATOM 2381 C C . ASN A 1 292 ? -15.084 -11.156 18.639 1.00 78.44 292 ASN A C 1
ATOM 2383 O O . ASN A 1 292 ? -15.169 -9.976 18.962 1.00 78.44 292 ASN A O 1
ATOM 2387 N N . PHE A 1 293 ? -16.156 -11.954 18.569 1.00 85.06 293 PHE A N 1
ATOM 2388 C CA . PHE A 1 293 ? -17.506 -11.480 18.888 1.00 85.06 293 PHE A CA 1
ATOM 2389 C C . PHE A 1 293 ? -17.611 -10.937 20.312 1.00 85.06 293 PHE A C 1
ATOM 2391 O O . PHE A 1 293 ? -18.274 -9.930 20.522 1.00 85.06 293 PHE A O 1
ATOM 2398 N N . LYS A 1 294 ? -16.943 -11.563 21.290 1.00 87.81 294 LYS A N 1
ATOM 2399 C CA . LYS A 1 294 ? -16.987 -11.088 22.673 1.00 87.81 294 LYS A CA 1
ATOM 2400 C C . LYS A 1 294 ? -16.282 -9.745 22.861 1.00 87.81 294 LYS A C 1
ATOM 2402 O O . LYS A 1 294 ? -16.776 -8.913 23.610 1.00 87.81 294 LYS A O 1
ATOM 2407 N N . ILE A 1 295 ? -15.149 -9.532 22.195 1.00 84.62 295 ILE A N 1
ATOM 2408 C CA . ILE A 1 295 ? -14.417 -8.260 22.245 1.00 84.62 295 ILE A CA 1
ATOM 2409 C C . ILE A 1 295 ? -15.249 -7.142 21.604 1.00 84.62 295 ILE A C 1
ATOM 2411 O O . ILE A 1 295 ? -15.347 -6.064 22.183 1.00 84.62 295 ILE A O 1
ATOM 2415 N N . VAL A 1 296 ? -15.886 -7.414 20.458 1.00 84.25 296 VAL A N 1
ATOM 2416 C CA . VAL A 1 296 ? -16.813 -6.472 19.805 1.00 84.25 296 VAL A CA 1
ATOM 2417 C C . VAL A 1 296 ? -17.987 -6.143 20.733 1.00 84.25 296 VAL A C 1
ATOM 2419 O O . VAL A 1 296 ? -18.202 -4.977 21.047 1.00 84.25 296 VAL A O 1
ATOM 2422 N N . ASP A 1 297 ? -18.661 -7.165 21.272 1.00 86.56 297 ASP A N 1
ATOM 2423 C CA . ASP A 1 297 ? -19.769 -7.025 22.231 1.00 86.56 297 ASP A CA 1
ATOM 2424 C C . ASP A 1 297 ? -19.382 -6.171 23.450 1.00 86.56 297 ASP A C 1
ATOM 2426 O O . ASP A 1 297 ? -20.154 -5.331 23.911 1.00 86.56 297 ASP A O 1
ATOM 2430 N N . MET A 1 298 ? -18.166 -6.359 23.971 1.00 84.75 298 MET A N 1
ATOM 2431 C CA . MET A 1 298 ? -17.652 -5.568 25.086 1.00 84.75 298 MET A CA 1
ATOM 2432 C C . MET A 1 298 ? -17.445 -4.100 24.714 1.00 84.75 298 MET A C 1
ATOM 2434 O O . MET A 1 298 ? -17.822 -3.236 25.500 1.00 84.75 298 MET A O 1
ATOM 2438 N N . ILE A 1 299 ? -16.859 -3.818 23.549 1.00 78.62 299 ILE A N 1
ATOM 2439 C CA . ILE A 1 299 ? -16.584 -2.447 23.096 1.00 78.62 299 ILE A CA 1
ATOM 2440 C C . ILE A 1 299 ? -17.879 -1.684 22.804 1.00 78.62 299 ILE A C 1
ATOM 2442 O O . ILE A 1 299 ? -17.959 -0.492 23.090 1.00 78.62 299 ILE A O 1
ATOM 2446 N N . GLU A 1 300 ? -18.913 -2.365 22.313 1.00 77.19 300 GLU A N 1
ATOM 2447 C CA . GLU A 1 300 ? -20.232 -1.765 22.095 1.00 77.19 300 GLU A CA 1
ATOM 2448 C C . GLU A 1 300 ? -20.976 -1.474 23.409 1.00 77.19 300 GLU A C 1
ATOM 2450 O O . GLU A 1 300 ? -21.690 -0.475 23.515 1.00 77.19 300 GLU A O 1
ATOM 2455 N N . LYS A 1 301 ? -20.824 -2.335 24.426 1.00 78.81 301 LYS A N 1
ATOM 2456 C CA . LYS A 1 301 ? -21.581 -2.248 25.690 1.00 78.81 301 LYS A CA 1
ATOM 2457 C C . LYS A 1 301 ? -20.899 -1.445 26.789 1.00 78.81 301 LYS A C 1
ATOM 2459 O O . LYS A 1 301 ? -21.578 -0.897 27.662 1.00 78.81 301 LYS A O 1
ATOM 2464 N N . TYR A 1 302 ? -19.573 -1.447 26.833 1.00 72.56 302 TYR A N 1
ATOM 2465 C CA . TYR A 1 302 ? -18.806 -0.966 27.976 1.00 72.56 302 TYR A CA 1
ATOM 2466 C C . TYR A 1 302 ? -17.888 0.194 27.612 1.00 72.56 302 TYR A C 1
ATOM 2468 O O . TYR A 1 302 ? -17.496 0.389 26.469 1.00 72.56 302 TYR A O 1
ATOM 2476 N N . SER A 1 303 ? -17.501 0.970 28.629 1.00 64.38 303 SER A N 1
ATOM 2477 C CA . SER A 1 303 ? -16.419 1.936 28.461 1.00 64.38 303 SER A CA 1
ATOM 2478 C C . SER A 1 303 ? -15.115 1.213 28.126 1.00 64.38 303 SER A C 1
ATOM 2480 O O . SER A 1 303 ? -14.889 0.079 28.565 1.00 64.38 303 SER A O 1
ATOM 2482 N N . LEU A 1 304 ? -14.215 1.883 27.408 1.00 65.50 304 LEU A N 1
ATOM 2483 C CA . LEU A 1 304 ? -12.912 1.305 27.086 1.00 65.50 304 LEU A CA 1
ATOM 2484 C C . LEU A 1 304 ? -12.117 0.946 28.351 1.00 65.50 304 LEU A C 1
ATOM 2486 O O . LEU A 1 304 ? -11.532 -0.128 28.409 1.00 65.50 304 LEU A O 1
ATOM 2490 N N . HIS A 1 305 ? -12.177 1.774 29.396 1.00 64.44 305 HIS A N 1
ATOM 2491 C CA . HIS A 1 305 ? -11.577 1.467 30.698 1.00 64.44 305 HIS A CA 1
ATOM 2492 C C . HIS A 1 305 ? -12.059 0.121 31.239 1.00 64.44 305 HIS A C 1
ATOM 2494 O O . HIS A 1 305 ? -11.261 -0.731 31.621 1.00 64.44 305 HIS A O 1
ATOM 2500 N N . ARG A 1 306 ? -13.376 -0.112 31.206 1.00 73.69 306 ARG A N 1
ATOM 2501 C CA . ARG A 1 306 ? -13.943 -1.389 31.632 1.00 73.69 306 ARG A CA 1
ATOM 2502 C C . ARG A 1 306 ? -13.489 -2.528 30.724 1.00 73.69 306 ARG A C 1
ATOM 2504 O O . ARG A 1 306 ? -13.191 -3.597 31.242 1.00 73.69 306 ARG A O 1
ATOM 2511 N N . CYS A 1 307 ? -13.397 -2.321 29.413 1.00 77.44 307 CYS A N 1
ATOM 2512 C CA . CYS A 1 307 ? -12.879 -3.338 28.496 1.00 77.44 307 CYS A CA 1
ATOM 2513 C C . CYS A 1 307 ? -11.425 -3.710 28.825 1.00 77.44 307 CYS A C 1
ATOM 2515 O O . CYS A 1 307 ? -11.121 -4.890 28.994 1.00 77.44 307 CYS A O 1
ATOM 2517 N N . CYS A 1 308 ? -10.552 -2.714 28.984 1.00 72.94 308 CYS A N 1
ATOM 2518 C CA . CYS A 1 308 ? -9.152 -2.890 29.363 1.00 72.94 308 CYS A CA 1
ATOM 2519 C C . CYS A 1 308 ? -9.017 -3.597 30.715 1.00 72.94 308 CYS A C 1
ATOM 2521 O O . CYS A 1 308 ? -8.295 -4.587 30.820 1.00 72.94 308 CYS A O 1
ATOM 2523 N N . TRP A 1 309 ? -9.766 -3.151 31.726 1.00 76.75 309 TRP A N 1
ATOM 2524 C CA . TRP A 1 309 ? -9.788 -3.775 33.047 1.00 76.75 309 TRP A CA 1
ATOM 2525 C C . TRP A 1 309 ? -10.264 -5.230 32.990 1.00 76.75 309 TRP A C 1
ATOM 2527 O O . TRP A 1 309 ? -9.647 -6.102 33.597 1.00 76.75 309 TRP A O 1
ATOM 2537 N N . LEU A 1 310 ? -11.327 -5.523 32.230 1.00 85.56 310 LEU A N 1
ATOM 2538 C CA . LEU A 1 310 ? -11.837 -6.885 32.058 1.00 85.56 310 LEU A CA 1
ATOM 2539 C C . LEU A 1 310 ? -10.789 -7.796 31.420 1.00 85.56 310 LEU A C 1
ATOM 2541 O O . LEU A 1 310 ? -10.564 -8.901 31.916 1.00 85.56 310 LEU A O 1
ATOM 2545 N N . VAL A 1 311 ? -10.121 -7.334 30.360 1.00 84.75 311 VAL A N 1
ATOM 2546 C CA . VAL A 1 311 ? -9.036 -8.081 29.713 1.00 84.75 311 VAL A CA 1
ATOM 2547 C C . VAL A 1 311 ? -7.887 -8.308 30.691 1.00 84.75 311 VAL A C 1
ATOM 2549 O O . VAL A 1 311 ? -7.496 -9.452 30.910 1.00 84.75 311 VAL A O 1
ATOM 2552 N N . PHE A 1 312 ? -7.400 -7.256 31.343 1.00 80.31 312 PHE A N 1
ATOM 2553 C CA . PHE A 1 312 ? -6.293 -7.340 32.293 1.00 80.31 312 PHE A CA 1
ATOM 2554 C C . PHE A 1 312 ? -6.590 -8.291 33.456 1.00 80.31 312 PHE A C 1
ATOM 2556 O O . PHE A 1 312 ? -5.819 -9.207 33.741 1.00 80.31 312 PHE A O 1
ATOM 2563 N N . LYS A 1 313 ? -7.745 -8.130 34.103 1.00 85.12 313 LYS A N 1
ATOM 2564 C CA . LYS A 1 313 ? -8.155 -8.973 35.226 1.00 85.12 313 LYS A CA 1
ATOM 2565 C C . LYS A 1 313 ? -8.347 -10.426 34.803 1.00 85.12 313 LYS A C 1
ATOM 2567 O O . LYS A 1 313 ? -8.017 -11.334 35.567 1.00 85.12 313 LYS A O 1
ATOM 2572 N N . THR A 1 314 ? -8.827 -10.655 33.579 1.00 88.81 314 THR A N 1
ATOM 2573 C CA . THR A 1 314 ? -8.898 -11.996 32.984 1.00 88.81 314 THR A CA 1
ATOM 2574 C C . THR A 1 314 ? -7.508 -12.600 32.840 1.00 88.81 314 THR A C 1
ATOM 2576 O O . THR A 1 314 ? -7.303 -13.728 33.283 1.00 88.81 314 THR A O 1
ATOM 2579 N N . LEU A 1 315 ? -6.549 -11.852 32.287 1.00 85.94 315 LEU A N 1
ATOM 2580 C CA . LEU A 1 315 ? -5.164 -12.298 32.130 1.00 85.94 315 LEU A CA 1
ATOM 2581 C C . LEU A 1 315 ? -4.515 -12.602 33.486 1.00 85.94 315 LEU A C 1
ATOM 2583 O O . LEU A 1 315 ? -3.989 -13.694 33.666 1.00 85.94 315 LEU A O 1
ATOM 2587 N N . LYS A 1 316 ? -4.647 -11.718 34.482 1.00 84.56 316 LYS A N 1
ATOM 2588 C CA . LYS A 1 316 ? -4.109 -11.944 35.835 1.00 84.56 316 LYS A CA 1
ATOM 2589 C C . LYS A 1 316 ? -4.710 -13.169 36.518 1.00 84.56 316 LYS A C 1
ATOM 2591 O O . LYS A 1 316 ? -3.987 -13.969 37.107 1.00 84.56 316 LYS A O 1
ATOM 2596 N N . ARG A 1 317 ? -6.031 -13.364 36.426 1.00 86.94 317 ARG A N 1
ATOM 2597 C CA . ARG A 1 317 ? -6.666 -14.578 36.964 1.00 86.94 317 ARG A CA 1
ATOM 2598 C C . ARG A 1 317 ? -6.220 -15.832 36.227 1.00 86.94 317 ARG A C 1
ATOM 2600 O O . ARG A 1 317 ? -6.093 -16.877 36.857 1.00 86.94 317 ARG A O 1
ATOM 2607 N N . LEU A 1 318 ? -5.993 -15.734 34.920 1.00 86.69 318 LEU A N 1
ATOM 2608 C CA . LEU A 1 318 ? -5.488 -16.837 34.117 1.00 86.69 318 LEU A CA 1
ATOM 2609 C C . LEU A 1 318 ? -4.063 -17.220 34.543 1.00 86.69 318 LEU A C 1
ATOM 2611 O O . LEU A 1 318 ? -3.821 -18.399 34.765 1.00 86.69 318 LEU A O 1
ATOM 2615 N N . GLU A 1 319 ? -3.167 -16.252 34.756 1.00 84.81 319 GLU A N 1
ATOM 2616 C CA . GLU A 1 319 ? -1.815 -16.494 35.290 1.00 84.81 319 GLU A CA 1
ATOM 2617 C C . GLU A 1 319 ? -1.847 -17.233 36.628 1.00 84.81 319 GLU A C 1
ATOM 2619 O O . GLU A 1 319 ? -1.222 -18.281 36.783 1.00 84.81 319 GLU A O 1
ATOM 2624 N N . VAL A 1 320 ? -2.620 -16.711 37.584 1.00 86.38 320 VAL A N 1
ATOM 2625 C CA . VAL A 1 320 ? -2.753 -17.314 38.918 1.00 86.38 320 VAL A CA 1
ATOM 2626 C C . VAL A 1 320 ? -3.331 -18.723 38.822 1.00 86.38 320 VAL A C 1
ATOM 2628 O O . VAL A 1 320 ? -2.880 -19.628 39.515 1.00 86.38 320 VAL A O 1
ATOM 2631 N N . PHE A 1 321 ? -4.313 -18.935 37.944 1.00 84.12 321 PHE A N 1
ATOM 2632 C CA . PHE A 1 321 ? -4.936 -20.242 37.763 1.00 84.12 321 PHE A CA 1
ATOM 2633 C C . PHE A 1 321 ? -3.981 -21.289 37.171 1.00 84.12 321 PHE A C 1
ATOM 2635 O O . PHE A 1 321 ? -4.160 -22.475 37.446 1.00 84.12 321 PHE A O 1
ATOM 2642 N N . LEU A 1 322 ? -3.005 -20.869 36.362 1.00 83.62 322 LEU A N 1
ATOM 2643 C CA . LEU A 1 322 ? -2.072 -21.757 35.663 1.00 83.62 322 LEU A CA 1
ATOM 2644 C C . LEU A 1 322 ? -0.821 -22.108 36.468 1.00 83.62 322 LEU A C 1
ATOM 2646 O O . LEU A 1 322 ? -0.208 -23.129 36.175 1.00 83.62 322 LEU A O 1
ATOM 2650 N N . LYS A 1 323 ? -0.462 -21.305 37.477 1.00 81.00 323 LYS A N 1
ATOM 2651 C CA . LYS A 1 323 ? 0.797 -21.428 38.230 1.00 81.00 323 LYS A CA 1
ATOM 2652 C C . LYS A 1 323 ? 1.063 -22.833 38.797 1.00 81.00 323 LYS A C 1
ATOM 2654 O O . LYS A 1 323 ? 2.214 -23.246 38.825 1.00 81.00 323 LYS A O 1
ATOM 2659 N N . ASP A 1 324 ? 0.011 -23.575 39.152 1.00 70.88 324 ASP A N 1
ATOM 2660 C CA . ASP A 1 324 ? 0.112 -24.886 39.813 1.00 70.88 324 ASP A CA 1
ATOM 2661 C C . ASP A 1 324 ? -0.774 -25.969 39.160 1.00 70.88 324 ASP A C 1
ATOM 2663 O O . ASP A 1 324 ? -1.181 -26.932 39.814 1.00 70.88 324 ASP A O 1
ATOM 2667 N N . LYS A 1 325 ? -1.155 -25.807 37.882 1.00 76.00 325 LYS A N 1
ATOM 2668 C CA . LYS A 1 325 ? -2.076 -26.737 37.203 1.00 76.00 325 LYS A CA 1
ATOM 2669 C C . LYS A 1 325 ? -1.529 -27.238 35.875 1.00 76.00 325 LYS A C 1
ATOM 2671 O O . LYS A 1 325 ? -1.357 -26.456 34.945 1.00 76.00 325 LYS A O 1
ATOM 2676 N N . ASP A 1 326 ? -1.398 -28.558 35.752 1.00 77.19 326 ASP A N 1
ATOM 2677 C CA . ASP A 1 326 ? -1.199 -29.210 34.458 1.00 77.19 326 ASP A CA 1
ATOM 2678 C C . ASP A 1 326 ? -2.554 -29.381 33.752 1.00 77.19 326 ASP A C 1
ATOM 2680 O O . ASP A 1 326 ? -3.421 -30.156 34.171 1.00 77.19 326 ASP A O 1
ATOM 2684 N N . ILE A 1 327 ? -2.788 -28.571 32.719 1.00 79.94 327 ILE A N 1
ATOM 2685 C CA . ILE A 1 327 ? -4.059 -28.516 31.998 1.00 79.94 327 ILE A CA 1
ATOM 2686 C C . ILE A 1 327 ? -3.824 -28.930 30.547 1.00 79.94 327 ILE A C 1
ATOM 2688 O O . ILE A 1 327 ? -3.022 -28.302 29.854 1.00 79.94 327 ILE A O 1
ATOM 2692 N N . PRO A 1 328 ? -4.596 -29.898 30.018 1.00 79.44 328 PRO A N 1
ATOM 2693 C CA . PRO A 1 328 ? -4.495 -30.277 28.618 1.00 79.44 328 PRO A CA 1
ATOM 2694 C C . PRO A 1 328 ? -4.668 -29.082 27.669 1.00 79.44 328 PRO A C 1
ATOM 2696 O O . PRO A 1 328 ? -5.622 -28.306 27.800 1.00 79.44 328 PRO A O 1
ATOM 2699 N N . LYS A 1 329 ? -3.802 -28.982 26.650 1.00 73.69 329 LYS A N 1
ATOM 2700 C CA . LYS A 1 329 ? -3.780 -27.873 25.672 1.00 73.69 329 LYS A CA 1
ATOM 2701 C C . LYS A 1 329 ? -5.147 -27.558 25.048 1.00 73.69 329 LYS A C 1
ATOM 2703 O O . LYS A 1 329 ? -5.492 -26.392 24.877 1.00 73.69 329 LYS A O 1
ATOM 2708 N N . TYR A 1 330 ? -5.971 -28.574 24.775 1.00 76.56 330 TYR A N 1
ATOM 2709 C CA . TYR A 1 330 ? -7.310 -28.388 24.197 1.00 76.56 330 TYR A CA 1
ATOM 2710 C C . TYR A 1 330 ? -8.315 -27.700 25.141 1.00 76.56 330 TYR A C 1
ATOM 2712 O O . TYR A 1 330 ? -9.315 -27.163 24.668 1.00 76.56 330 TYR A O 1
ATOM 2720 N N . LYS A 1 331 ? -8.079 -27.706 26.463 1.00 77.44 331 LYS A N 1
ATOM 2721 C CA . LYS A 1 331 ? -8.887 -26.962 27.446 1.00 77.44 331 LYS A CA 1
ATOM 2722 C C . LYS A 1 331 ? -8.393 -25.526 27.600 1.00 77.44 331 LYS A C 1
ATOM 2724 O O . LYS A 1 331 ? -9.219 -24.625 27.746 1.00 77.44 331 LYS A O 1
ATOM 2729 N N . LEU A 1 332 ? -7.075 -25.309 27.522 1.00 77.44 332 LEU A N 1
ATOM 2730 C CA . LEU A 1 332 ? -6.438 -23.996 27.694 1.00 77.44 332 LEU A CA 1
ATOM 2731 C C . LEU A 1 332 ? -7.010 -22.932 26.747 1.00 77.44 332 LEU A C 1
ATOM 2733 O O . LEU A 1 332 ? -7.320 -21.827 27.189 1.00 77.44 332 LEU A O 1
ATOM 2737 N N . LYS A 1 333 ? -7.283 -23.293 25.487 1.00 75.69 333 LYS A N 1
ATOM 2738 C CA . LYS A 1 333 ? -7.849 -22.381 24.476 1.00 75.69 333 LYS A CA 1
ATOM 2739 C C . LYS A 1 333 ? -9.214 -21.768 24.824 1.00 75.69 333 LYS A C 1
ATOM 2741 O O . LYS A 1 333 ? -9.609 -20.755 24.254 1.00 75.69 333 LYS A O 1
ATOM 2746 N N . HIS A 1 334 ? -9.967 -22.368 25.747 1.00 82.44 334 HIS A N 1
ATOM 2747 C CA . HIS A 1 334 ? -11.277 -21.861 26.177 1.00 82.44 334 HIS A CA 1
ATOM 2748 C C . HIS A 1 334 ? -11.230 -21.136 27.527 1.00 82.44 334 HIS A C 1
ATOM 2750 O O . HIS A 1 334 ? -12.219 -20.514 27.923 1.00 82.44 334 HIS A O 1
ATOM 2756 N N . MET A 1 335 ? -10.097 -21.196 28.233 1.00 83.69 335 MET A N 1
ATOM 2757 C CA . MET A 1 335 ? -9.978 -20.680 29.596 1.00 83.69 335 MET A CA 1
ATOM 2758 C C . MET A 1 335 ? -10.093 -19.163 29.654 1.00 83.69 335 MET A C 1
ATOM 2760 O O . MET A 1 335 ? -10.801 -18.662 30.523 1.00 83.69 335 MET A O 1
ATOM 2764 N N . PHE A 1 336 ? -9.482 -18.445 28.706 1.00 86.44 336 PHE A N 1
ATOM 2765 C CA . PHE A 1 336 ? -9.581 -16.986 28.655 1.00 86.44 336 PHE A CA 1
ATOM 2766 C C . PHE A 1 336 ? -11.044 -16.530 28.595 1.00 86.44 336 PHE A C 1
ATOM 2768 O O . PHE A 1 336 ? -11.507 -15.817 29.480 1.00 86.44 336 PHE A O 1
ATOM 2775 N N . LEU A 1 337 ? -11.807 -17.013 27.609 1.00 87.75 337 LEU A N 1
ATOM 2776 C CA . LEU A 1 337 ? -13.211 -16.630 27.432 1.00 87.75 337 LEU A CA 1
ATOM 2777 C C . LEU A 1 337 ? -14.082 -17.052 28.627 1.00 87.75 337 LEU A C 1
ATOM 2779 O O . LEU A 1 337 ? -14.978 -16.315 29.034 1.00 87.75 337 LEU A O 1
ATOM 2783 N N . LYS A 1 338 ? -13.813 -18.223 29.219 1.00 87.44 338 LYS A N 1
ATOM 2784 C CA . LYS A 1 338 ? -14.526 -18.698 30.412 1.00 87.44 338 LYS A CA 1
ATOM 2785 C C . LYS A 1 338 ? -14.301 -17.776 31.612 1.00 87.44 338 LYS A C 1
ATOM 2787 O O . LYS A 1 338 ? -15.258 -17.450 32.310 1.00 87.44 338 LYS A O 1
ATOM 2792 N N . ILE A 1 339 ? -13.055 -17.367 31.849 1.00 88.19 339 ILE A N 1
ATOM 2793 C CA . ILE A 1 339 ? -12.693 -16.454 32.937 1.00 88.19 339 ILE A CA 1
ATOM 2794 C C . ILE A 1 339 ? -13.264 -15.058 32.664 1.00 88.19 339 ILE A C 1
ATOM 2796 O O . ILE A 1 339 ? -13.866 -14.473 33.561 1.00 88.19 339 ILE A O 1
ATOM 2800 N N . LEU A 1 340 ? -13.166 -14.568 31.426 1.00 89.56 340 LEU A N 1
ATOM 2801 C CA . LEU A 1 340 ? -13.718 -13.279 31.014 1.00 89.56 340 LEU A CA 1
ATOM 2802 C C . LEU A 1 340 ? -15.222 -13.189 31.300 1.00 89.56 340 LEU A C 1
ATOM 2804 O O . LEU A 1 340 ? -15.662 -12.260 31.971 1.00 89.56 340 LEU A O 1
ATOM 2808 N N . ASN A 1 341 ? -15.998 -14.191 30.879 1.00 89.38 341 ASN A N 1
ATOM 2809 C CA . ASN A 1 341 ? -17.445 -14.236 31.117 1.00 89.38 341 ASN A CA 1
ATOM 2810 C C . ASN A 1 341 ? -17.806 -14.304 32.612 1.00 89.38 341 ASN A C 1
ATOM 2812 O O . ASN A 1 341 ? -18.876 -13.848 33.013 1.00 89.38 341 ASN A O 1
ATOM 2816 N N . ALA A 1 342 ? -16.936 -14.882 33.447 1.00 87.75 342 ALA A N 1
ATOM 2817 C CA . ALA A 1 342 ? -17.135 -14.907 34.893 1.00 87.75 342 ALA A CA 1
ATOM 2818 C C . ALA A 1 342 ? -16.872 -13.530 35.530 1.00 87.75 342 ALA A C 1
ATOM 2820 O O . ALA A 1 342 ? -17.624 -13.114 36.409 1.00 87.75 342 ALA A O 1
ATOM 2821 N N . ILE A 1 343 ? -15.837 -12.817 35.069 1.00 87.31 343 ILE A N 1
ATOM 2822 C CA . ILE A 1 343 ? -15.444 -11.499 35.594 1.00 87.31 343 ILE A CA 1
ATOM 2823 C C . ILE A 1 343 ? -16.346 -10.381 35.064 1.00 87.31 343 ILE A C 1
ATOM 2825 O O . ILE A 1 343 ? -16.507 -9.367 35.729 1.00 87.31 343 ILE A O 1
ATOM 2829 N N . GLU A 1 344 ? -16.968 -10.542 33.897 1.00 86.62 344 GLU A N 1
ATOM 2830 C CA . GLU A 1 344 ? -17.778 -9.499 33.250 1.00 86.62 344 GLU A CA 1
ATOM 2831 C C . GLU A 1 344 ? -18.862 -8.888 34.158 1.00 86.62 344 GLU A C 1
ATOM 2833 O O . GLU A 1 344 ? -19.153 -7.690 34.069 1.00 86.62 344 GLU A O 1
ATOM 2838 N N . LYS A 1 345 ? -19.427 -9.700 35.062 1.00 83.88 345 LYS A N 1
ATOM 2839 C CA . LYS A 1 345 ? -20.446 -9.283 36.039 1.00 83.88 345 LYS A CA 1
ATOM 2840 C C . LYS A 1 345 ? -19.880 -8.487 37.221 1.00 83.88 345 LYS A C 1
ATOM 2842 O O . LYS A 1 345 ? -20.649 -7.883 37.966 1.00 83.88 345 LYS A O 1
ATOM 2847 N N . GLU A 1 346 ? -18.567 -8.490 37.419 1.00 82.62 346 GLU A N 1
ATOM 2848 C CA . GLU A 1 346 ? -17.909 -7.781 38.511 1.00 82.62 346 GLU A CA 1
ATOM 2849 C C . GLU A 1 346 ? -17.889 -6.268 38.249 1.00 82.62 346 GLU A C 1
ATOM 2851 O O . GLU A 1 346 ? -17.747 -5.803 37.115 1.00 82.62 346 GLU A O 1
ATOM 2856 N N . LYS A 1 347 ? -18.040 -5.475 39.317 1.00 73.56 347 LYS A N 1
ATOM 2857 C CA . LYS A 1 347 ? -17.931 -4.016 39.225 1.00 73.56 347 LYS A CA 1
ATOM 2858 C C . LYS A 1 347 ? -16.467 -3.623 39.047 1.00 73.56 347 LYS A C 1
ATOM 2860 O O . LYS A 1 347 ? -15.609 -4.116 39.774 1.00 73.56 347 LYS A O 1
ATOM 2865 N N . THR A 1 348 ? -16.209 -2.705 38.121 1.00 65.88 348 THR A N 1
ATOM 2866 C CA . THR A 1 348 ? -14.892 -2.091 37.929 1.00 65.88 348 THR A CA 1
ATOM 2867 C C . THR A 1 348 ? -14.574 -1.169 39.117 1.00 65.88 348 THR A C 1
ATOM 2869 O O . THR A 1 348 ? -15.341 -0.229 39.355 1.00 65.88 348 THR A O 1
ATOM 2872 N N . PRO A 1 349 ? -13.499 -1.413 39.888 1.00 65.94 349 PRO A N 1
ATOM 2873 C CA . PRO A 1 349 ? -13.064 -0.519 40.956 1.00 65.94 349 PRO A CA 1
ATOM 2874 C C . PRO A 1 349 ? -12.601 0.826 40.388 1.00 65.94 349 PRO A C 1
ATOM 2876 O O . PRO A 1 349 ? -12.081 0.894 39.275 1.00 65.94 349 PRO A O 1
ATOM 2879 N N . LYS A 1 350 ? -12.776 1.915 41.147 1.00 55.22 350 LYS A N 1
ATOM 2880 C CA . LYS A 1 350 ? -12.203 3.216 40.771 1.00 55.22 350 LYS A CA 1
ATOM 2881 C C . LYS A 1 350 ? -10.678 3.147 40.925 1.00 55.22 350 LYS A C 1
ATOM 2883 O O . LYS A 1 350 ? -10.213 2.854 42.021 1.00 55.22 350 LYS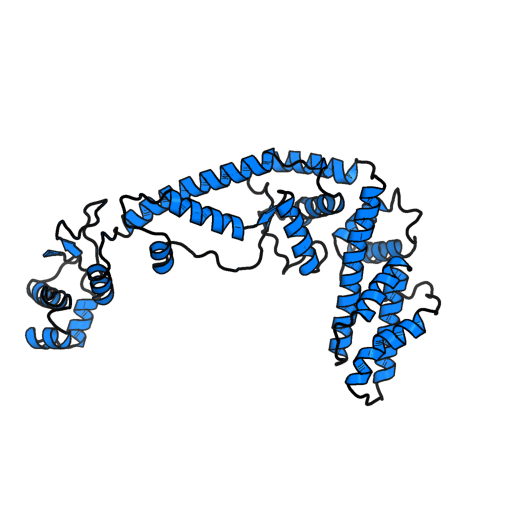 A O 1
ATOM 2888 N N . GLY A 1 351 ? -9.925 3.446 39.863 1.00 50.38 351 GLY A N 1
ATOM 2889 C CA . GLY A 1 351 ? -8.461 3.578 39.905 1.00 50.38 351 GLY A CA 1
ATOM 2890 C C . GLY A 1 351 ? -7.648 2.308 39.622 1.00 50.38 351 GLY A C 1
ATOM 2891 O O . GLY A 1 351 ? -6.425 2.384 39.603 1.00 50.38 351 GLY A O 1
ATOM 2892 N N . GLU A 1 352 ? -8.282 1.158 39.364 1.00 51.56 352 GLU A N 1
ATOM 2893 C CA . GLU A 1 352 ? -7.580 -0.024 38.844 1.00 51.56 352 GLU A CA 1
ATOM 2894 C C . GLU A 1 352 ? -7.506 0.038 37.313 1.00 51.56 352 GLU A C 1
ATOM 2896 O O . GLU A 1 352 ? -8.352 -0.521 36.618 1.00 51.56 352 GLU A O 1
ATOM 2901 N N . CYS A 1 353 ? -6.474 0.682 36.776 1.00 49.00 353 CYS A N 1
ATOM 2902 C CA . CYS A 1 353 ? -6.063 0.468 35.393 1.00 49.00 353 CYS A CA 1
ATOM 2903 C C . CYS A 1 353 ? -4.546 0.318 35.368 1.00 49.00 353 CYS A C 1
ATOM 2905 O O . CYS A 1 353 ? -3.830 1.201 35.836 1.00 49.00 353 CYS A O 1
ATOM 2907 N N . ASP A 1 354 ? -4.056 -0.809 34.856 1.00 45.53 354 ASP A N 1
ATOM 2908 C CA . ASP A 1 354 ? -2.620 -1.001 34.690 1.00 45.53 354 ASP A CA 1
ATOM 2909 C C . ASP A 1 354 ? -2.126 -0.134 33.509 1.00 45.53 354 ASP A C 1
ATOM 2911 O O . ASP A 1 354 ? -2.684 -0.232 32.406 1.00 45.53 354 ASP A O 1
ATOM 2915 N N . PRO A 1 355 ? -1.118 0.736 33.710 1.00 44.59 355 PRO A N 1
ATOM 2916 C CA . PRO A 1 355 ? -0.536 1.582 32.669 1.00 44.59 355 PRO A CA 1
ATOM 2917 C C . PRO A 1 355 ? 0.246 0.818 31.584 1.00 44.59 355 PRO A C 1
ATOM 2919 O O . PRO A 1 355 ? 0.694 1.437 30.616 1.00 44.59 355 PRO A O 1
ATOM 2922 N N . GLU A 1 356 ? 0.418 -0.505 31.679 1.00 41.25 356 GLU A N 1
ATOM 2923 C CA . GLU A 1 356 ? 1.200 -1.274 30.698 1.00 41.25 356 GLU A CA 1
ATOM 2924 C C . GLU A 1 356 ? 0.558 -1.460 29.312 1.00 41.25 356 GLU A C 1
ATOM 2926 O O . GLU A 1 356 ? 1.138 -2.119 28.444 1.00 41.25 356 GLU A O 1
ATOM 2931 N N . ILE A 1 357 ? -0.560 -0.794 29.008 1.00 47.66 357 ILE A N 1
ATOM 2932 C CA . ILE A 1 357 ? -0.995 -0.635 27.615 1.00 47.66 357 ILE A CA 1
ATOM 2933 C C . ILE A 1 357 ? -0.157 0.467 26.945 1.00 47.66 357 ILE A C 1
ATOM 2935 O O . ILE A 1 357 ? -0.673 1.506 26.543 1.00 47.66 357 ILE A O 1
ATOM 2939 N N . LYS A 1 358 ? 1.155 0.228 26.810 1.00 43.12 358 LYS A N 1
ATOM 2940 C CA . LYS A 1 358 ? 2.180 1.168 26.300 1.00 43.12 358 LYS A CA 1
ATOM 2941 C C . LYS A 1 358 ? 1.981 1.637 24.855 1.00 43.12 358 LYS A C 1
ATOM 2943 O O . LYS A 1 358 ? 2.789 2.405 24.344 1.00 43.12 358 LYS A O 1
ATOM 2948 N N . TYR A 1 359 ? 0.937 1.167 24.197 1.00 48.16 359 TYR A N 1
ATOM 2949 C CA . TYR A 1 359 ? 0.664 1.435 22.805 1.00 48.16 359 TYR A CA 1
ATOM 2950 C C . TYR A 1 359 ? -0.392 2.529 22.683 1.00 48.16 359 TYR A C 1
ATOM 2952 O O . TYR A 1 359 ? -1.539 2.324 23.065 1.00 48.16 359 TYR A O 1
ATOM 2960 N N . GLU A 1 360 ? -0.008 3.694 22.180 1.00 54.72 360 GLU A N 1
ATOM 2961 C CA . GLU A 1 360 ? -0.908 4.827 21.975 1.00 54.72 360 GLU A CA 1
ATOM 2962 C C . GLU A 1 360 ? -1.074 5.056 20.475 1.00 54.72 360 GLU A C 1
ATOM 2964 O O . GLU A 1 360 ? -0.108 5.389 19.792 1.00 54.72 360 GLU A O 1
ATOM 2969 N N . SER A 1 361 ? -2.293 4.896 19.954 1.00 67.62 361 SER A N 1
ATOM 2970 C CA . SER A 1 361 ? -2.599 5.376 18.609 1.00 67.62 361 SER A CA 1
ATOM 2971 C C . SER A 1 361 ? -2.636 6.905 18.622 1.00 67.62 361 SER A C 1
ATOM 2973 O O . SER A 1 361 ? -3.358 7.526 19.409 1.00 67.62 361 SER A O 1
ATOM 2975 N N . TYR A 1 362 ? -1.891 7.529 17.710 1.00 68.38 362 TYR A N 1
ATOM 2976 C CA . TYR A 1 362 ? -1.938 8.977 17.511 1.00 68.38 362 TYR A CA 1
ATOM 2977 C C . TYR A 1 362 ? -3.303 9.442 17.005 1.00 68.38 362 TYR A C 1
ATOM 2979 O O . TYR A 1 362 ? -3.736 10.539 17.356 1.00 68.38 362 TYR A O 1
ATOM 2987 N N . PHE A 1 363 ? -3.993 8.599 16.232 1.00 75.62 363 PHE A N 1
ATOM 2988 C CA . PHE A 1 363 ? -5.373 8.844 15.824 1.00 75.62 363 PHE A CA 1
ATOM 2989 C C . PHE A 1 363 ? -6.311 8.911 17.033 1.00 75.62 363 PHE A C 1
ATOM 2991 O O . PHE A 1 363 ? -7.032 9.897 17.194 1.00 75.62 363 PHE A O 1
ATOM 2998 N N . GLU A 1 364 ? -6.255 7.912 17.923 1.00 71.44 364 GLU A N 1
ATOM 2999 C CA . GLU A 1 364 ? -7.041 7.912 19.163 1.00 71.44 364 GLU A CA 1
ATOM 3000 C C . GLU A 1 364 ? -6.748 9.178 19.973 1.00 71.44 364 GLU A C 1
ATOM 3002 O O . GLU A 1 364 ? -7.665 9.936 20.283 1.00 71.44 364 GLU A O 1
ATOM 3007 N N . LYS A 1 365 ? -5.466 9.471 20.230 1.00 67.06 365 LYS A N 1
ATOM 3008 C CA . LYS A 1 365 ? -5.026 10.662 20.972 1.00 67.06 365 LYS A CA 1
ATOM 3009 C C . LYS A 1 365 ? -5.564 11.962 20.367 1.00 67.06 365 LYS A C 1
ATOM 3011 O O . LYS A 1 365 ? -6.051 12.819 21.104 1.00 67.06 365 LYS A O 1
ATOM 3016 N N . PHE A 1 366 ? -5.503 12.112 19.045 1.00 71.50 366 PHE A N 1
ATOM 3017 C CA . PHE A 1 366 ? -6.001 13.295 18.347 1.00 71.50 366 PHE A CA 1
ATOM 3018 C C . PHE A 1 366 ? -7.508 13.486 18.536 1.00 71.50 366 PHE A C 1
ATOM 3020 O O . PHE A 1 366 ? -7.948 14.559 18.953 1.00 71.50 366 PHE A O 1
ATOM 3027 N N . ILE A 1 367 ? -8.297 12.439 18.284 1.00 69.56 367 ILE A N 1
ATOM 3028 C CA . ILE A 1 367 ? -9.754 12.502 18.436 1.00 69.56 367 ILE A CA 1
ATOM 3029 C C . ILE A 1 367 ? -10.140 12.797 19.886 1.00 69.56 367 ILE A C 1
ATOM 3031 O O . ILE A 1 367 ? -11.047 13.596 20.134 1.00 69.56 367 ILE A O 1
ATOM 3035 N N . CYS A 1 368 ? -9.413 12.209 20.839 1.00 59.91 368 CYS A N 1
ATOM 3036 C CA . CYS A 1 368 ? -9.638 12.440 22.2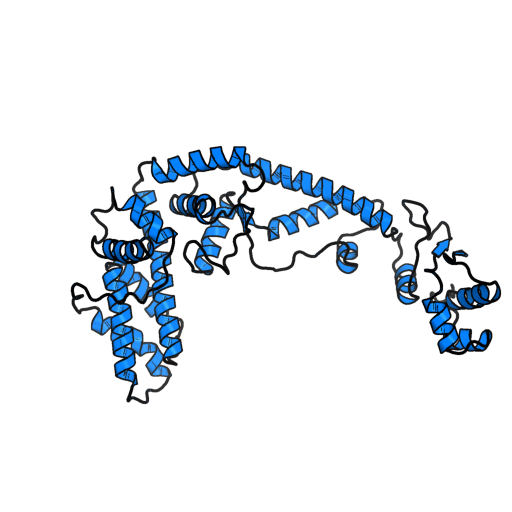57 1.00 59.91 368 CYS A CA 1
ATOM 3037 C C . CYS A 1 368 ? -9.460 13.916 22.629 1.00 59.91 368 CYS A C 1
ATOM 3039 O O . CYS A 1 368 ? -10.302 14.488 23.308 1.00 59.91 368 CYS A O 1
ATOM 3041 N N . MET A 1 369 ? -8.399 14.563 22.152 1.00 61.22 369 MET A N 1
ATOM 3042 C CA . MET A 1 369 ? -8.173 15.981 22.441 1.00 61.22 369 MET A CA 1
ATOM 3043 C C . MET A 1 369 ? -9.165 16.897 21.706 1.00 61.22 369 MET A C 1
ATOM 3045 O O . MET A 1 369 ? -9.517 17.944 22.235 1.00 61.22 369 MET A O 1
ATOM 3049 N N . ARG A 1 370 ? -9.625 16.529 20.499 1.00 62.66 370 ARG A N 1
ATOM 3050 C CA . ARG A 1 370 ? -10.358 17.452 19.612 1.00 62.66 370 ARG A CA 1
ATOM 3051 C C . ARG A 1 370 ? -11.883 17.374 19.674 1.00 62.66 370 ARG A C 1
ATOM 3053 O O . ARG A 1 370 ? -12.536 18.416 19.582 1.00 62.66 370 ARG A O 1
ATOM 3060 N N . LEU A 1 371 ? -12.454 16.171 19.757 1.00 54.06 371 LEU A N 1
ATOM 3061 C CA . LEU A 1 371 ? -13.911 15.957 19.696 1.00 54.06 371 LEU A CA 1
ATOM 3062 C C . LEU A 1 371 ? -14.563 15.866 21.074 1.00 54.06 371 LEU A C 1
ATOM 3064 O O . LEU A 1 371 ? -15.748 16.171 21.229 1.00 54.06 371 LEU A O 1
ATOM 3068 N N . LEU A 1 372 ? -13.791 15.487 22.090 1.00 48.47 372 LEU A N 1
ATOM 3069 C CA . LEU A 1 372 ? -14.312 15.277 23.439 1.00 48.47 372 LEU A CA 1
ATOM 3070 C C . LEU A 1 372 ? -14.518 16.557 24.236 1.00 48.47 372 LEU A C 1
ATOM 3072 O O . LEU A 1 372 ? -15.248 16.527 25.221 1.00 48.47 372 LEU A O 1
ATOM 3076 N N . GLU A 1 373 ? -13.928 17.674 23.816 1.00 44.44 373 GLU A N 1
ATOM 3077 C CA . GLU A 1 373 ? -14.134 18.948 24.501 1.00 44.44 373 GLU A CA 1
ATOM 3078 C C . GLU A 1 373 ? -15.517 19.559 24.195 1.00 44.44 373 GLU A C 1
ATOM 3080 O O . GLU A 1 373 ? -16.002 20.372 24.977 1.00 44.44 373 GLU A O 1
ATOM 3085 N N . LYS A 1 374 ? -16.188 19.160 23.093 1.00 43.31 374 LYS A N 1
ATOM 3086 C CA . LYS A 1 374 ? -17.439 19.808 22.641 1.00 43.31 374 LYS A CA 1
ATOM 3087 C C . LYS A 1 374 ? -18.666 18.906 22.414 1.00 43.31 374 LYS A C 1
ATOM 3089 O O . LYS A 1 374 ? -19.760 19.393 22.671 1.00 43.31 374 LYS A O 1
ATOM 3094 N N . GLU A 1 375 ? -18.564 17.638 21.979 1.00 45.09 375 GLU A N 1
ATOM 3095 C CA . GLU A 1 375 ? -19.769 16.902 21.496 1.00 45.09 375 GLU A CA 1
ATOM 3096 C C . GLU A 1 375 ? -19.962 15.451 21.988 1.00 45.09 375 GLU A C 1
ATOM 3098 O O . GLU A 1 375 ? -20.856 14.740 21.528 1.00 45.09 375 GLU A O 1
ATOM 3103 N N . ILE A 1 376 ? -19.198 14.984 22.979 1.00 40.94 376 ILE A N 1
ATOM 3104 C CA . ILE A 1 376 ? -19.296 13.599 23.473 1.00 40.94 376 ILE A CA 1
ATOM 3105 C C . ILE A 1 376 ? -19.757 13.555 24.944 1.00 40.94 376 ILE A C 1
ATOM 3107 O O . ILE A 1 376 ? -19.124 12.997 25.831 1.00 40.94 376 ILE A O 1
ATOM 3111 N N . LEU A 1 377 ? -20.937 14.114 25.213 1.00 37.50 377 LEU A N 1
ATOM 3112 C CA . LEU A 1 377 ? -21.620 13.935 26.506 1.00 37.50 377 LEU A CA 1
ATOM 3113 C C . LEU A 1 377 ? -22.311 12.558 26.641 1.00 37.50 377 LEU A C 1
ATOM 3115 O O . LEU A 1 377 ? -22.732 12.194 27.733 1.00 37.50 377 LEU A O 1
ATOM 3119 N N . ASN A 1 378 ? -22.354 11.755 25.565 1.00 39.84 378 ASN A N 1
ATOM 3120 C CA . ASN A 1 378 ? -23.015 10.438 25.520 1.00 39.84 378 ASN A CA 1
ATOM 3121 C C . ASN A 1 378 ? -22.068 9.242 25.270 1.00 39.84 378 ASN A C 1
ATOM 3123 O O . ASN A 1 378 ? -22.533 8.134 25.010 1.00 39.84 378 ASN A O 1
ATOM 3127 N N . PHE A 1 379 ? -20.746 9.428 25.331 1.00 36.56 379 PHE A N 1
ATOM 3128 C CA . PHE A 1 379 ? -19.771 8.327 25.338 1.00 36.56 379 PHE A CA 1
ATOM 3129 C C . PHE A 1 379 ? -19.110 8.319 26.716 1.00 36.56 379 PHE A C 1
ATOM 3131 O O . PHE A 1 379 ? -18.762 9.367 27.248 1.00 36.56 379 PHE A O 1
ATOM 3138 N N . ASN A 1 380 ? -19.031 7.144 27.333 1.00 39.94 380 ASN A N 1
ATOM 3139 C CA . ASN A 1 380 ? -18.804 6.967 28.767 1.00 39.94 380 ASN A CA 1
ATOM 3140 C C . ASN A 1 380 ? -17.554 7.736 29.273 1.00 39.94 380 ASN A C 1
ATOM 3142 O O . ASN A 1 380 ? -16.416 7.309 29.082 1.00 39.94 380 ASN A O 1
ATOM 3146 N N . TYR A 1 381 ? -17.805 8.869 29.934 1.00 33.62 381 TYR A N 1
ATOM 3147 C CA . TYR A 1 381 ? -16.909 9.989 30.277 1.00 33.62 381 TYR A CA 1
ATOM 3148 C C . TYR A 1 381 ? -15.583 9.629 30.990 1.00 33.62 381 TYR A C 1
ATOM 3150 O O . TYR A 1 381 ? -14.646 10.424 31.025 1.00 33.62 381 TYR A O 1
ATOM 3158 N N . LEU A 1 382 ? -15.475 8.428 31.564 1.00 39.06 382 LEU A N 1
ATOM 3159 C CA . LEU A 1 382 ? -14.324 7.999 32.368 1.00 39.06 382 LEU A CA 1
ATOM 3160 C C . LEU A 1 382 ? -13.161 7.440 31.539 1.00 39.06 382 LEU A C 1
ATOM 3162 O O . LEU A 1 382 ? -12.011 7.721 31.853 1.00 39.06 382 LEU A O 1
ATOM 3166 N N . SER A 1 383 ? -13.431 6.733 30.437 1.00 42.62 383 SER A N 1
ATOM 3167 C CA . SER A 1 383 ? -12.380 6.003 29.709 1.00 42.62 383 SER A CA 1
ATOM 3168 C C . SER A 1 383 ? -11.423 6.876 28.900 1.00 42.62 383 SER A C 1
ATOM 3170 O O . SER A 1 383 ? -10.384 6.412 28.445 1.00 42.62 383 SER A O 1
ATOM 3172 N N . LEU A 1 384 ? -11.788 8.135 28.694 1.00 41.94 384 LEU A N 1
ATOM 3173 C CA . LEU A 1 384 ? -11.051 9.080 27.863 1.00 41.94 384 LEU A CA 1
ATOM 3174 C C . LEU A 1 384 ? -10.194 10.037 28.691 1.00 41.94 384 LEU A C 1
ATOM 3176 O O . LEU A 1 384 ? -9.083 10.358 28.280 1.00 41.94 384 LEU A O 1
ATOM 3180 N N . LYS A 1 385 ? -10.640 10.385 29.906 1.00 39.09 385 LYS A N 1
ATOM 3181 C CA . LYS A 1 385 ? -9.805 11.071 30.904 1.00 39.09 385 LYS A CA 1
ATOM 3182 C C . LYS A 1 385 ? -8.562 10.257 31.265 1.00 39.09 385 LYS A C 1
ATOM 3184 O O . LYS A 1 385 ? -7.515 10.838 31.513 1.00 39.09 385 LYS A O 1
ATOM 3189 N N . GLU A 1 386 ? -8.660 8.932 31.262 1.00 42.62 386 GLU A N 1
ATOM 3190 C CA . GLU A 1 386 ? -7.544 8.032 31.575 1.00 42.62 386 GLU A CA 1
ATOM 3191 C C . GLU A 1 386 ? -6.565 7.888 30.401 1.00 42.62 386 GLU A C 1
ATOM 3193 O O . GLU A 1 386 ? -5.358 7.939 30.623 1.00 42.62 386 GLU A O 1
ATOM 3198 N N . ILE A 1 387 ? -7.051 7.837 29.150 1.00 40.09 387 ILE A N 1
ATOM 3199 C CA . ILE A 1 387 ? -6.186 7.971 27.960 1.00 40.09 387 ILE A CA 1
ATOM 3200 C C . ILE A 1 387 ? -5.471 9.329 27.985 1.00 40.09 387 ILE A C 1
ATOM 3202 O O . ILE A 1 387 ? -4.262 9.390 27.781 1.00 40.09 387 ILE A O 1
ATOM 3206 N N . MET A 1 388 ? -6.189 10.413 28.296 1.00 37.88 388 MET A N 1
ATOM 3207 C CA . MET A 1 388 ? -5.609 11.752 28.428 1.00 37.88 388 MET A CA 1
ATOM 3208 C C . MET A 1 388 ? -4.613 11.860 29.590 1.00 37.88 388 MET A C 1
ATOM 3210 O O . MET A 1 388 ? -3.615 12.552 29.440 1.00 37.88 388 MET A O 1
ATOM 3214 N N . ALA A 1 389 ? -4.822 11.172 30.715 1.00 36.69 389 ALA A N 1
ATOM 3215 C CA . ALA A 1 389 ? -3.888 11.166 31.844 1.00 36.69 389 ALA A CA 1
ATOM 3216 C C . ALA A 1 389 ? -2.583 10.418 31.518 1.00 36.69 389 ALA A C 1
ATOM 3218 O O . ALA A 1 389 ? -1.501 10.877 31.879 1.00 36.69 389 ALA A O 1
ATOM 3219 N N . VAL A 1 390 ? -2.665 9.301 30.787 1.00 37.16 390 VAL A N 1
ATOM 3220 C CA . VAL A 1 390 ? -1.487 8.556 30.307 1.00 37.16 390 VAL A CA 1
ATOM 3221 C C . VAL A 1 390 ? -0.716 9.363 29.255 1.00 37.16 390 VAL A C 1
ATOM 3223 O O . VAL A 1 390 ? 0.511 9.418 29.291 1.00 37.16 390 VAL A O 1
ATOM 3226 N N . VAL A 1 391 ? -1.437 10.052 28.370 1.00 35.09 391 VAL A N 1
ATOM 3227 C CA . VAL A 1 391 ? -0.874 10.930 27.340 1.00 35.09 391 VAL A CA 1
ATOM 3228 C C . VAL A 1 391 ? -0.232 12.191 27.933 1.00 35.09 391 VAL A C 1
ATOM 3230 O O . VAL A 1 391 ? 0.872 12.547 27.528 1.00 35.09 391 VAL A O 1
ATOM 3233 N N . ALA A 1 392 ? -0.892 12.857 28.886 1.00 32.53 392 ALA A N 1
ATOM 3234 C CA . ALA A 1 392 ? -0.408 14.089 29.512 1.00 32.53 392 ALA A CA 1
ATOM 3235 C C . ALA A 1 392 ? 0.886 13.850 30.300 1.00 32.53 392 ALA A C 1
ATOM 3237 O O . ALA A 1 392 ? 1.835 14.617 30.146 1.00 32.53 392 ALA A O 1
ATOM 3238 N N . ASN A 1 393 ? 0.968 12.732 31.030 1.00 33.56 393 ASN A N 1
ATOM 3239 C CA . ASN A 1 393 ? 2.161 12.333 31.784 1.00 33.56 393 ASN A CA 1
ATOM 3240 C C . ASN A 1 393 ? 3.378 11.993 30.902 1.00 33.56 393 ASN A C 1
ATOM 3242 O O . ASN A 1 393 ? 4.486 11.897 31.422 1.00 33.56 393 ASN A O 1
ATOM 3246 N N . LYS A 1 394 ? 3.203 11.820 29.583 1.00 33.88 394 LYS A N 1
ATOM 3247 C CA . LYS A 1 394 ? 4.297 11.597 28.618 1.00 33.88 394 LYS A CA 1
ATOM 3248 C C . LYS A 1 394 ? 4.702 12.841 27.824 1.00 33.88 394 LYS A C 1
ATOM 3250 O O . LYS A 1 394 ? 5.695 12.800 27.112 1.00 33.88 394 LYS A O 1
ATOM 3255 N N . THR A 1 395 ? 3.936 13.927 27.903 1.00 30.02 395 THR A N 1
ATOM 3256 C CA . THR A 1 395 ? 4.253 15.213 27.246 1.00 30.02 395 THR A CA 1
ATOM 3257 C C . THR A 1 395 ? 4.901 16.234 28.180 1.00 30.02 395 THR A C 1
ATOM 3259 O O . THR A 1 395 ? 5.356 17.270 27.711 1.00 30.02 395 THR A O 1
ATOM 3262 N N . THR A 1 396 ? 4.955 15.951 29.482 1.00 29.42 396 THR A N 1
ATOM 3263 C CA . THR A 1 396 ? 5.620 16.778 30.503 1.00 29.42 396 THR A CA 1
ATOM 3264 C C . THR A 1 396 ? 6.876 16.115 31.084 1.00 29.42 396 THR A C 1
ATOM 3266 O O . THR A 1 396 ? 7.269 16.446 32.200 1.00 29.42 396 THR A O 1
ATOM 3269 N N . GLY A 1 397 ? 7.471 15.159 30.362 1.00 30.62 397 GLY A N 1
ATOM 3270 C CA . GLY A 1 397 ? 8.727 14.493 30.718 1.00 30.62 397 GLY A CA 1
ATOM 3271 C C . GLY A 1 397 ? 9.810 14.778 29.697 1.00 30.62 397 GLY A C 1
ATOM 3272 O O . GLY A 1 397 ? 9.505 14.594 28.497 1.00 30.62 397 GLY A O 1
#

Radius of gyration: 33.72 Å; chains: 1; bounding box: 77×56×83 Å

Organism: NCBI:txid2213058

pLDDT: mean 75.73, std 14.42, range [29.42, 94.31]

Foldseek 3Di:
DKDWPDDDDPLLCVLVCLVQDADPVPLARPDDPVVSCVVSVHDPVRSVVSLQPTDFIFDPDQQQAQPPPSHTAGDSDSVVVSCVSVPDDHDHHPVVVVVLVVVLLVVLVVVLVVVLVVLLVPQDPVPQQLLLLLVLLCCLPVVDDPAWDWDFLVCDAFLRHSVLSVVSQVSCVVSSFKDFVLVSLVSSLVSSQVRRDPVHPDHSVNCPVVPVDPDSPPDGRIITGSCRPPPVSVVVVSVVSCCSNAVDDDDPVSVVVLLVSVLVSLLVLLVVVLVVLCVVVVADADVDPVVSVVSSVDSVPHASQLSQLLSVVLSVVLCVVPVPDDDPNVVSNCSSVVSSVVCNPPDDDPPPDDLPSVDDRPSLVVCLVRVVVPPPPPHDPPNSVVSVVSVVVVVVD

Secondary structure (DSSP, 8-state):
-EEE-S---HHHHHHHHHHH-EETTTTEESS-HHHHHHHTT--HHHHHHHHHHS--EEE--TTTS-TTT-PPEEESSHHHHHHHHHT-S-PPPHHHHHHHHHHHHHHHHHHHHHHHHHHHHT--TTTS-HHHHHHHHHHHHTS--SS-PPEETTS-SSSS-HHHHHHHHHHHHHTTSEEEHHHHHHHHHHHHHHHS-TTS---HHHHHHTTSS--------EEEETTTT-HHHHHHHHHHHHIIIIISPPPHHHHHHHHHHHHHHHHHHHHHHHHHHHHHTT------HHHHHHHHHHHHHS-HHHHHHHHHHHHHHHHHHHTT----HHHHHHHHHHHHHHHTTSPPPTT---TT-----HHHHHHHHHHTTTS-TTS-THHHHHHHHHHHHHH--